Protein AF-0000000079073204 (afdb_homodimer)

Organism: NCBI:txid47770

InterPro domains:
  IPR011426 CamS sex pheromone cAM373 [PF07537] (62-372)
  IPR011426 CamS sex pheromone cAM373 [PIRSF012509] (1-379)

pLDDT: mean 85.3, std 21.43, range [17.22, 98.88]

Foldseek 3Di:
DDDDPDDDPPDDPPDPPPCPPDPPPPQPDQDQPPDPDDPPFWWDWDDPDDQDATATDTPNHADAEQQPPDWLDPLDAPQAPVQLVVQQRVVCCVPAGSRFWHKHWDDQDHNVLVNLCQYEDDPVRPNHLFHDQPVDDDLVPGRFRFWIGKTKMFIWGDDTNDIATAEMEMETETEQKGWDDPDVVDDIDIHGDDPVRSVVSVQVSQLVVLQVQCVDPSSQFHKYKYWYWYADGSPDPHYIHTFKMFIAHHNGSHGDDIDTWDKDKDKPPHDDPDDDLDPLQNVLQVQLVVQLCVVDVFWDDKMWMFMDTPSHTAEIEIETAGDDDDQVSLVVSQVSSLVSCVVRHQQQHKYWYFYYHPVDTAKIWIDHGSPGHIDIDGPPHD/DPDDDDDDPPDDDDDDDPCPPPPPPPQPDQDPPPDPDDPPFWWDWDDPDDQDATATDTPPHADAEQQPPAWLDPLDAPQAPVQLVVQQRVVCCVPAGSRFWHKHWDDQDHNVLVNLCQYEDDPVRPNHLFHDQPVDDDLVPGRFRFWIGKTKMFIWGDDTNDIATAEMEMETETEQKGWDDPDVVDDIDIHGDDPVRSVVSVQVSQLVVLQVQCVDPSNQFHKYKYWYWYADGSPDPHYIHTFKMFIAHHNGSHGDDMDTWDKDKDKPPDDDPDDDLDVLQNVLQVQLVVQLCVVDVFWDDKMWMFMDTPSHTAEIEIETAGDDDDQVSLVVSQVSSLVSCVVRHQQQHKYWYFYYHPVDTAKIWIDPGSPGHIDIDGPVHD

Radius of gyration: 34.39 Å; Cα contacts (8 Å, |Δi|>4): 1512; chains: 2; bounding box: 64×130×125 Å

Sequence (764 aa):
MKKYLQVMALAGIALTLSGCGKLKDSSLANNATTTSTTKKKSYQTTNTGTNGYTVLMKNGRYNISPIAGLTATDNDNSVDTRELERGLIQISKNQFSPNQYVFQEGQYLDTSTVTDWLMRKSKSNPDGLNPVNNGKTGTDTRNPIYLEEIIEQDYLTGSGSKYNLGGMSLGLAMNSVDYYQKKRNGAEFQTTISRAEQKAQGEKIANEIVARLRKKKALKNIPITIGLFSKTGKDSLVGGTYFAYGTAAANSSKISKWKSMSEKMQVLPTTGSEKAINSDDASHFNDFKTAIQNYFPNISGVTATLRYTNGKLSQENISVTTQFYGYEQIQSFTRLVLSSAKKYLSGNIPIEIKIGSVDDVQALVAKETGDSDYQVHVYGGEMKKYLQVMALAGIALTLSGCGKLKDSSLANNATTTSTTKKKSYQTTNTGTNGYTVLMKNGRYNISPIAGLTATDNDNSVDTRELERGLIQISKNQFSPNQYVFQEGQYLDTSTVTDWLMRKSKSNPDGLNPVNNGKTGTDTRNPIYLEEIIEQDYLTGSGSKYNLGGMSLGLAMNSVDYYQKKRNGAEFQTTISRAEQKAQGEKIANEIVARLRKKKALKNIPITIGLFSKTGKDSLVGGTYFAYGTAAANSSKISKWKSMSEKMQVLPTTGSEKAINSDDASHFNDFKTAIQNYFPNISGVTATLRYTNGKLSQENISVTTQFYGYEQIQSFTRLVLSSAKKYLSGNIPIEIKIGSVDDVQALVAKETGDSDYQVHVYGGE

Nearest PDB structures (foldseek):
  3ib5-assembly1_A-2  TM=9.289E-01  e=7.068E-42  Ligilactobacillus salivarius UCC118
  4hn3-assembly1_A  TM=9.328E-01  e=3.249E-39  Listeria monocytogenes EGD-e
  4hn3-assembly2_C  TM=9.410E-01  e=4.644E-39  Listeria monocytogenes EGD-e
  4hn3-assembly2_D  TM=9.389E-01  e=2.458E-38  Listeria monocytogenes EGD-e
  3n2q-assembly1_A-2  TM=5.671E-01  e=2.319E-22  Bacillus cereus ATCC 14579

Secondary structure (DSSP, 8-state):
--S---S------------------------------SSS--EEEEE-STTPPEEEEETTEE---TTTT--SSS---HHHHHHHHHHHHHHHHTTS-TTT-EEEE--SS-HHHHHHHHSBP-SS-TT--BPP--S--STTTSPP--EEEEEEEEEEEEETTEEEEEEEEEEEEE-SEEEEESSTTS-EEEEE--HHHHHHHHHHHHHHHHHHHTTSGGGSSS-EEEEEEEPPPTT-SS--EEEEEEEEPTT-SS---EEE--EEEEEES--TTPPPS-HHHHHHHHHHHHHHHTT-TTEEEEEEEEEEETTEEEEEEEEEEE----HHHHHHHHHHHHHHHHHHS-SSS-EEEEEE-SS-EEEEEEESSTTSPEEEEETT--/--------TT---------------------------SS---EEEEE-STTPPEEEEETTEE---TTTT--SSS---HHHHHHHHHHHHHHHHTTS-TTT-EEEE--SS-HHHHHHHHSBP-SS-TT--BPP--S--STTTSPP--EEEEEEEEEEEEETTEEEEEEEEEEEEE-SEEEEESSTTS-EEEEE--HHHHHHHHHHHHHHHHHHHTTSGGGTTS-EEEEEEEPPPTT-SS--EEEEEEEEPTT-SS---EEE--EEEEEES--TTPPPS-HHHHHHHHHHHHHHHTT-TTEEEEEEEEEEETTEEEEEEEEEEE----HHHHHHHHHHHHHHHHHHS-SSS-EEEEEE-SS-EEEEEEESSTTSPEEEEETT--

Structure (mmCIF, N/CA/C/O backbone):
data_AF-0000000079073204-model_v1
#
loop_
_entity.id
_entity.type
_entity.pdbx_description
1 polymer 'CamS family sex pheromone protein'
#
loop_
_atom_site.group_PDB
_atom_site.id
_atom_site.type_symbol
_atom_site.label_atom_id
_atom_site.label_alt_id
_atom_site.label_comp_id
_atom_site.label_asym_id
_atom_site.label_entity_id
_atom_site.label_seq_id
_atom_site.pdbx_PDB_ins_code
_atom_site.Cartn_x
_atom_site.Cartn_y
_atom_site.Cartn_z
_atom_site.occupancy
_atom_site.B_iso_or_equiv
_atom_site.auth_seq_id
_atom_site.auth_comp_id
_atom_site.auth_asym_id
_atom_site.auth_atom_id
_atom_site.pdbx_PDB_model_num
ATOM 1 N N . MET A 1 1 ? -13.172 -42.031 -84.875 1 19.41 1 MET A N 1
ATOM 2 C CA . MET A 1 1 ? -13.469 -42.781 -83.625 1 19.41 1 MET A CA 1
ATOM 3 C C . MET A 1 1 ? -13.031 -41.969 -82.375 1 19.41 1 MET A C 1
ATOM 5 O O . MET A 1 1 ? -13.289 -42.375 -81.25 1 19.41 1 MET A O 1
ATOM 9 N N . LYS A 1 2 ? -11.766 -41.344 -82.5 1 18.8 2 LYS A N 1
ATOM 10 C CA . LYS A 1 2 ? -10.773 -40.938 -81.5 1 18.8 2 LYS A CA 1
ATOM 11 C C . LYS A 1 2 ? -11.344 -39.875 -80.562 1 18.8 2 LYS A C 1
ATOM 13 O O . LYS A 1 2 ? -11.141 -39.938 -79.375 1 18.8 2 LYS A O 1
ATOM 18 N N . LYS A 1 3 ? -11.477 -38.625 -81.125 1 18.97 3 LYS A N 1
ATOM 19 C CA . LYS A 1 3 ? -11.031 -37.312 -80.625 1 18.97 3 LYS A CA 1
ATOM 20 C C . LYS A 1 3 ? -12 -36.781 -79.562 1 18.97 3 LYS A C 1
ATOM 22 O O . LYS A 1 3 ? -11.578 -36.188 -78.562 1 18.97 3 LYS A O 1
ATOM 27 N N . TYR A 1 4 ? -13.281 -36.656 -79.938 1 20.67 4 TYR A N 1
ATOM 28 C CA . TYR A 1 4 ? -14.055 -35.438 -79.688 1 20.67 4 TYR A CA 1
ATOM 29 C C . TYR A 1 4 ? -14.609 -35.406 -78.312 1 20.67 4 TYR A C 1
ATOM 31 O O . TYR A 1 4 ? -15.469 -34.594 -78 1 20.67 4 TYR A O 1
ATOM 39 N N . LEU A 1 5 ? -14.414 -36.531 -77.5 1 25.97 5 LEU A N 1
ATOM 40 C CA . LEU A 1 5 ? -15.477 -36.812 -76.5 1 25.97 5 LEU A CA 1
ATOM 41 C C . LEU A 1 5 ? -15.359 -35.875 -75.312 1 25.97 5 LEU A C 1
ATOM 43 O O . LEU A 1 5 ? -15.812 -36.219 -74.188 1 25.97 5 LEU A O 1
ATOM 47 N N . GLN A 1 6 ? -14.547 -34.719 -75.375 1 23.67 6 GLN A N 1
ATOM 48 C CA . GLN A 1 6 ? -13.93 -34.125 -74.188 1 23.67 6 GLN A CA 1
ATOM 49 C C . GLN A 1 6 ? -14.977 -33.531 -73.25 1 23.67 6 GLN A C 1
ATOM 51 O O . GLN A 1 6 ? -14.875 -33.688 -72.062 1 23.67 6 GLN A O 1
ATOM 56 N N . VAL A 1 7 ? -15.953 -32.656 -73.75 1 24.81 7 VAL A N 1
ATOM 57 C CA . VAL A 1 7 ? -16.109 -31.297 -73.188 1 24.81 7 VAL A CA 1
ATOM 58 C C . VAL A 1 7 ? -16.969 -31.312 -71.938 1 24.81 7 VAL A C 1
ATOM 60 O O . VAL A 1 7 ? -16.625 -30.703 -70.938 1 24.81 7 VAL A O 1
ATOM 63 N N . MET A 1 8 ? -18.297 -31.656 -71.938 1 23.39 8 MET A N 1
ATOM 64 C CA . MET A 1 8 ? -19.297 -30.672 -71.562 1 23.39 8 MET A CA 1
ATOM 65 C C . MET A 1 8 ? -19.656 -30.797 -70.062 1 23.39 8 MET A C 1
ATOM 67 O O . MET A 1 8 ? -20.562 -30.141 -69.562 1 23.39 8 MET A O 1
ATOM 71 N N . ALA A 1 9 ? -19.109 -31.703 -69.25 1 24.42 9 ALA A N 1
ATOM 72 C CA . ALA A 1 9 ? -20.031 -32.219 -68.25 1 24.42 9 ALA A CA 1
ATOM 73 C C . ALA A 1 9 ? -20.188 -31.219 -67.125 1 24.42 9 ALA A C 1
ATOM 75 O O . ALA A 1 9 ? -19.672 -31.453 -66 1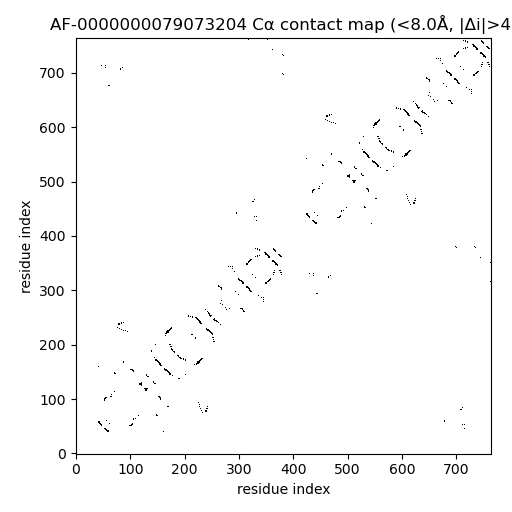 24.42 9 ALA A O 1
ATOM 76 N N . LEU A 1 10 ? -20.016 -29.812 -67.25 1 24.94 10 LEU A N 1
ATOM 77 C CA . LEU A 1 10 ? -19.781 -28.875 -66.188 1 24.94 10 LEU A CA 1
ATOM 78 C C . LEU A 1 10 ? -21.047 -28.703 -65.312 1 24.94 10 LEU A C 1
ATOM 80 O O . LEU A 1 10 ? -21.203 -27.688 -64.625 1 24.94 10 LEU A O 1
ATOM 84 N N . ALA A 1 11 ? -22.109 -29.5 -65.312 1 24.34 11 ALA A N 1
ATOM 85 C CA . ALA A 1 11 ? -23.391 -28.938 -64.938 1 24.34 11 ALA A CA 1
ATOM 86 C C . ALA A 1 11 ? -23.375 -28.516 -63.469 1 24.34 11 ALA A C 1
ATOM 88 O O . ALA A 1 11 ? -22.75 -29.172 -62.625 1 24.34 11 ALA A O 1
ATOM 89 N N . GLY A 1 12 ? -24 -27.234 -62.969 1 24.8 12 GLY A N 1
ATOM 90 C CA . GLY A 1 12 ? -24.234 -26.172 -62 1 24.8 12 GLY A CA 1
ATOM 91 C C . GLY A 1 12 ? -25.016 -26.625 -60.781 1 24.8 12 GLY A C 1
ATOM 92 O O . GLY A 1 12 ? -26.25 -26.672 -60.812 1 24.8 12 GLY A O 1
ATOM 93 N N . ILE A 1 13 ? -24.734 -27.75 -60.125 1 23.83 13 ILE A N 1
ATOM 94 C CA . ILE A 1 13 ? -25.75 -28.188 -59.188 1 23.83 13 ILE A CA 1
ATOM 95 C C . ILE A 1 13 ? -25.859 -27.172 -58.062 1 23.83 13 ILE A C 1
ATOM 97 O O . ILE A 1 13 ? -24.859 -26.812 -57.406 1 23.83 13 ILE A O 1
ATOM 101 N N . ALA A 1 14 ? -27 -26.438 -57.844 1 23.19 14 ALA A N 1
ATOM 102 C CA . ALA A 1 14 ? -27.609 -25.328 -57.125 1 23.19 14 ALA A CA 1
ATOM 103 C C . ALA A 1 14 ? -27.688 -25.609 -55.625 1 23.19 14 ALA A C 1
ATOM 105 O O . ALA A 1 14 ? -28.188 -24.781 -54.875 1 23.19 14 ALA A O 1
ATOM 106 N N . LEU A 1 15 ? -27.25 -26.734 -55 1 24.3 15 LEU A N 1
ATOM 107 C CA . LEU A 1 15 ? -28.062 -27.047 -53.844 1 24.3 15 LEU A CA 1
ATOM 108 C C . LEU A 1 15 ? -27.844 -26.016 -52.719 1 24.3 15 LEU A C 1
ATOM 110 O O . LEU A 1 15 ? -26.688 -25.703 -52.375 1 24.3 15 LEU A O 1
ATOM 114 N N . THR A 1 16 ? -28.906 -25.125 -52.312 1 24.36 16 THR A N 1
ATOM 115 C CA . THR A 1 16 ? -29.266 -23.984 -51.5 1 24.36 16 THR A CA 1
ATOM 116 C C . THR A 1 16 ? -29.078 -24.281 -50.031 1 24.36 16 THR A C 1
ATOM 118 O O . THR A 1 16 ? -29.469 -23.484 -49.156 1 24.36 16 THR A O 1
ATOM 121 N N . LEU A 1 17 ? -28.422 -25.312 -49.438 1 23.75 17 LEU A N 1
ATOM 122 C CA . LEU A 1 17 ? -28.812 -25.641 -48.062 1 23.75 17 LEU A CA 1
ATOM 123 C C . LEU A 1 17 ? -28.25 -24.609 -47.094 1 23.75 17 LEU A C 1
ATOM 125 O O . LEU A 1 17 ? -27.172 -24.812 -46.531 1 23.75 17 LEU A O 1
ATOM 129 N N . SER A 1 18 ? -28.234 -23.266 -47.281 1 24.08 18 SER A N 1
ATOM 130 C CA . SER A 1 18 ? -27.391 -22.359 -46.5 1 24.08 18 SER A CA 1
ATOM 131 C C . SER A 1 18 ? -27.938 -22.156 -45.094 1 24.08 18 SER A C 1
ATOM 133 O O . SER A 1 18 ? -27.547 -21.219 -44.406 1 24.08 18 SER A O 1
ATOM 135 N N . GLY A 1 19 ? -28.703 -23.016 -44.375 1 25.48 19 GLY A N 1
ATOM 136 C CA . GLY A 1 19 ? -29.391 -22.391 -43.281 1 25.48 19 GLY A CA 1
ATOM 137 C C . GLY A 1 19 ? -28.453 -21.922 -42.188 1 25.48 19 GLY A C 1
ATOM 138 O O . GLY A 1 19 ? -27.828 -22.734 -41.5 1 25.48 19 GLY A O 1
ATOM 139 N N . CYS A 1 20 ? -27.719 -20.891 -42.281 1 25.3 20 CYS A N 1
ATOM 140 C CA . CYS A 1 20 ? -26.766 -20.281 -41.344 1 25.3 20 CYS A CA 1
ATOM 141 C C . CYS A 1 20 ? -27.453 -19.875 -40.062 1 25.3 20 CYS A C 1
ATOM 143 O O . CYS A 1 20 ? -28.25 -18.922 -40.031 1 25.3 20 CYS A O 1
ATOM 145 N N . GLY A 1 21 ? -27.922 -20.781 -39.281 1 23.3 21 GLY A N 1
ATOM 146 C CA . GLY A 1 21 ? -28.562 -20.375 -38.031 1 23.3 21 GLY A CA 1
ATOM 147 C C . GLY A 1 21 ? -27.734 -19.391 -37.219 1 23.3 21 GLY A C 1
ATOM 148 O O . GLY A 1 21 ? -26.516 -19.406 -37.281 1 23.3 21 GLY A O 1
ATOM 149 N N . LYS A 1 22 ? -28.328 -18.188 -36.812 1 26.22 22 LYS A N 1
ATOM 150 C CA . LYS A 1 22 ? -27.922 -17.031 -36 1 26.22 22 LYS A CA 1
ATOM 151 C C . LYS A 1 22 ? -27.391 -17.484 -34.656 1 26.22 22 LYS A C 1
ATOM 153 O O . LYS A 1 22 ? -28.156 -17.969 -33.812 1 26.22 22 LYS A O 1
ATOM 158 N N . LEU A 1 23 ? -26.312 -18.141 -34.562 1 22.48 23 LEU A N 1
ATOM 159 C CA . LEU A 1 23 ? -25.703 -18.312 -33.25 1 22.48 23 LEU A CA 1
ATOM 160 C C . LEU A 1 23 ? -25.641 -16.984 -32.5 1 22.48 23 LEU A C 1
ATOM 162 O O . LEU A 1 23 ? -25.016 -16.031 -32.969 1 22.48 23 LEU A O 1
ATOM 166 N N . LYS A 1 24 ? -26.719 -16.625 -31.781 1 26.95 24 LYS A N 1
ATOM 167 C CA . LYS A 1 24 ? -26.828 -15.5 -30.844 1 26.95 24 LYS A CA 1
ATOM 168 C C . LYS A 1 24 ? -25.531 -15.305 -30.062 1 26.95 24 LYS A C 1
ATOM 170 O O . LYS A 1 24 ? -24.984 -16.266 -29.516 1 26.95 24 LYS A O 1
ATOM 175 N N . ASP A 1 25 ? -24.766 -14.297 -30.344 1 27.48 25 ASP A N 1
ATOM 176 C CA . ASP A 1 25 ? -23.641 -13.625 -29.688 1 27.48 25 ASP A CA 1
ATOM 177 C C . ASP A 1 25 ? -23.875 -13.508 -28.188 1 27.48 25 ASP A C 1
ATOM 179 O O . ASP A 1 25 ? -24.703 -12.719 -27.734 1 27.48 25 ASP A O 1
ATOM 183 N N . SER A 1 26 ? -23.891 -14.594 -27.453 1 30.62 26 SER A N 1
ATOM 184 C CA . SER A 1 26 ? -23.984 -14.523 -26 1 30.62 26 SER A CA 1
ATOM 185 C C . SER A 1 26 ? -22.891 -13.625 -25.422 1 30.62 26 SER A C 1
ATOM 187 O O . SER A 1 26 ? -21.719 -14.016 -25.359 1 30.62 26 SER A O 1
ATOM 189 N N . SER A 1 27 ? -22.969 -12.383 -25.688 1 30.16 27 SER A N 1
ATOM 190 C CA . SER A 1 27 ? -22.156 -11.391 -24.984 1 30.16 27 SER A CA 1
ATOM 191 C C . SER A 1 27 ? -22.266 -11.547 -23.484 1 30.16 27 SER A C 1
ATOM 193 O O . SER A 1 27 ? -23.375 -11.602 -22.938 1 30.16 27 SER A O 1
ATOM 195 N N . LEU A 1 28 ? -21.344 -12.328 -22.859 1 32.59 28 LEU A N 1
ATOM 196 C CA . LEU A 1 28 ? -21.203 -12.242 -21.422 1 32.59 28 LEU A CA 1
ATOM 197 C C . LEU A 1 28 ? -21.406 -10.812 -20.938 1 32.59 28 LEU A C 1
ATOM 199 O O . LEU A 1 28 ? -20.547 -9.953 -21.172 1 32.59 28 LEU A O 1
ATOM 203 N N . ALA A 1 29 ? -22.625 -10.234 -21.016 1 31.19 29 ALA A N 1
ATOM 204 C CA . ALA A 1 29 ? -23.031 -8.93 -20.5 1 31.19 29 ALA A CA 1
ATOM 205 C C . ALA A 1 29 ? -22.547 -8.742 -19.062 1 31.19 29 ALA A C 1
ATOM 207 O O . ALA A 1 29 ? -22.672 -9.641 -18.234 1 31.19 29 ALA A O 1
ATOM 208 N N . ASN A 1 30 ? -21.859 -7.672 -18.625 1 31.91 30 ASN A N 1
ATOM 209 C CA . ASN A 1 30 ? -21.172 -7.051 -17.5 1 31.91 30 ASN A CA 1
ATOM 210 C C . ASN A 1 30 ? -22.125 -6.789 -16.328 1 31.91 30 ASN A C 1
ATOM 212 O O . ASN A 1 30 ? -21.828 -5.98 -15.453 1 31.91 30 ASN A O 1
ATOM 216 N N . ASN A 1 31 ? -23.469 -7.113 -16.469 1 31.19 31 ASN A N 1
ATOM 217 C CA . ASN A 1 31 ? -24.234 -6.562 -15.352 1 31.19 31 ASN A CA 1
ATOM 218 C C . ASN A 1 31 ? -24.062 -7.402 -14.086 1 31.19 31 ASN A C 1
ATOM 220 O O . ASN A 1 31 ? -24.312 -8.609 -14.102 1 31.19 31 ASN A O 1
ATOM 224 N N . ALA A 1 32 ? -23.391 -6.883 -13.086 1 34.22 32 ALA A N 1
ATOM 225 C CA . ALA A 1 32 ? -23.578 -7.445 -11.75 1 34.22 32 ALA A CA 1
ATOM 226 C C . ALA A 1 32 ? -25.062 -7.48 -11.375 1 34.22 32 ALA A C 1
ATOM 228 O O . ALA A 1 32 ? -25.625 -6.461 -10.984 1 34.22 32 ALA A O 1
ATOM 229 N N . THR A 1 33 ? -25.984 -8.164 -12.102 1 32.78 33 THR A N 1
ATOM 230 C CA . THR A 1 33 ? -27.375 -8.242 -11.648 1 32.78 33 THR A CA 1
ATOM 231 C C . THR A 1 33 ? -27.484 -9.148 -10.422 1 32.78 33 THR A C 1
ATOM 233 O O . THR A 1 33 ? -27.203 -10.344 -10.5 1 32.78 33 THR A O 1
ATOM 236 N N . THR A 1 34 ? -27.344 -8.594 -9.219 1 32.72 34 THR A N 1
ATOM 237 C CA . THR A 1 34 ? -27.703 -9.281 -7.984 1 32.72 34 THR A CA 1
ATOM 238 C C . THR A 1 34 ? -29.203 -9.492 -7.891 1 32.72 34 THR A C 1
ATOM 240 O O . THR A 1 34 ? -29.969 -8.523 -7.781 1 32.72 34 THR A O 1
ATOM 243 N N . THR A 1 35 ? -29.812 -10.5 -8.641 1 31.09 35 THR A N 1
ATOM 244 C CA . THR A 1 35 ? -31.219 -10.797 -8.367 1 31.09 35 THR A CA 1
ATOM 245 C C . THR A 1 35 ? -31.359 -11.5 -7.02 1 31.09 35 THR A C 1
ATOM 247 O O . THR A 1 35 ? -30.688 -12.508 -6.758 1 31.09 35 THR A O 1
ATOM 250 N N . SER A 1 36 ? -32.062 -10.984 -5.934 1 29.78 36 SER A N 1
ATOM 251 C CA . SER A 1 36 ? -32.406 -11.344 -4.562 1 29.78 36 SER A CA 1
ATOM 252 C C . SER A 1 36 ? -33.125 -12.68 -4.504 1 29.78 36 SER A C 1
ATOM 254 O O . SER A 1 36 ? -33.469 -13.156 -3.42 1 29.78 36 SER A O 1
ATOM 256 N N . THR A 1 37 ? -34 -13.203 -5.461 1 32.53 37 THR A N 1
ATOM 257 C CA . THR A 1 37 ? -35.125 -13.961 -4.906 1 32.53 37 THR A CA 1
ATOM 258 C C . THR A 1 37 ? -34.625 -15.266 -4.285 1 32.53 37 THR A C 1
ATOM 260 O O . THR A 1 37 ? -34.969 -15.578 -3.141 1 32.53 37 THR A O 1
ATOM 263 N N . THR A 1 38 ? -35.062 -16.625 -4.953 1 36.03 38 THR A N 1
ATOM 264 C CA . THR A 1 38 ? -35.188 -17.984 -4.441 1 36.03 38 THR A CA 1
ATOM 265 C C . THR A 1 38 ? -33.812 -18.594 -4.199 1 36.03 38 THR A C 1
ATOM 267 O O . THR A 1 38 ? -32.844 -18.312 -4.926 1 36.03 38 THR A O 1
ATOM 270 N N . LYS A 1 39 ? -33.625 -19.672 -3.133 1 42.34 39 LYS A N 1
ATOM 271 C CA . LYS A 1 39 ? -32.406 -20.312 -2.664 1 42.34 39 LYS A CA 1
ATOM 272 C C . LYS A 1 39 ? -31.656 -20.953 -3.82 1 42.34 39 LYS A C 1
ATOM 274 O O . LYS A 1 39 ? -31.125 -22.062 -3.689 1 42.34 39 LYS A O 1
ATOM 279 N N . LYS A 1 40 ? -31.906 -20.75 -4.984 1 41.31 40 LYS A N 1
ATOM 280 C CA . LYS A 1 40 ? -31.125 -21.359 -6.066 1 41.31 40 LYS A CA 1
ATOM 281 C C . LYS A 1 40 ? -29.656 -20.938 -5.996 1 41.31 40 LYS A C 1
ATOM 283 O O . LYS A 1 40 ? -29.359 -19.766 -5.695 1 41.31 40 LYS A O 1
ATOM 288 N N . LYS A 1 41 ? -28.781 -21.953 -5.984 1 52.44 41 LYS A N 1
ATOM 289 C CA . LYS A 1 41 ? -27.344 -21.734 -6.137 1 52.44 41 LYS A CA 1
ATOM 290 C C . LYS A 1 41 ? -27.062 -20.656 -7.176 1 52.44 41 LYS A C 1
ATOM 292 O O . LYS A 1 41 ? -27.453 -20.781 -8.336 1 52.44 41 LYS A O 1
ATOM 297 N N . SER A 1 42 ? -26.812 -19.453 -6.676 1 67.31 42 SER A N 1
ATOM 298 C CA . SER A 1 42 ? -26.609 -18.312 -7.566 1 67.31 42 SER A CA 1
ATOM 299 C C . SER A 1 42 ? -25.125 -18.141 -7.914 1 67.31 42 SER A C 1
ATOM 301 O O . SER A 1 42 ? -24.266 -18.219 -7.039 1 67.31 42 SER A O 1
ATOM 303 N N . TYR A 1 43 ? -24.766 -18.609 -9.188 1 70.88 43 TYR A N 1
ATOM 304 C CA . TYR A 1 43 ? -23.438 -18.297 -9.703 1 70.88 43 TYR A CA 1
ATOM 305 C C . TYR A 1 43 ? -23.344 -16.812 -10.062 1 70.88 43 TYR A C 1
ATOM 307 O O . TYR A 1 43 ? -24.281 -16.234 -10.609 1 70.88 43 TYR A O 1
ATOM 315 N N . GLN A 1 44 ? -22.312 -16.281 -9.461 1 75.5 44 GLN A N 1
ATOM 316 C CA . GLN A 1 44 ? -21.969 -14.898 -9.797 1 75.5 44 GLN A CA 1
ATOM 317 C C . GLN A 1 44 ? -20.562 -14.812 -10.367 1 75.5 44 GLN A C 1
ATOM 319 O O . GLN A 1 44 ? -19.734 -15.703 -10.148 1 75.5 44 GLN A O 1
ATOM 324 N N . THR A 1 45 ? -20.375 -13.898 -11.328 1 72.75 45 THR A N 1
ATOM 325 C CA . THR A 1 45 ? -19.031 -13.711 -11.883 1 72.75 45 THR A CA 1
ATOM 326 C C . THR A 1 45 ? -18.531 -12.297 -11.625 1 72.75 45 THR A C 1
ATOM 328 O O . THR A 1 45 ? -19.328 -11.375 -11.43 1 72.75 45 THR A O 1
ATOM 331 N N . THR A 1 46 ? -17.281 -12.18 -11.438 1 73.06 46 THR A N 1
ATOM 332 C CA . THR A 1 46 ? -16.609 -10.891 -11.336 1 73.06 46 THR A CA 1
ATOM 333 C C . THR A 1 46 ? -15.57 -10.727 -12.445 1 73.06 46 THR A C 1
ATOM 335 O O . THR A 1 46 ? -14.68 -11.57 -12.602 1 73.06 46 THR A O 1
ATOM 338 N N . ASN A 1 47 ? -15.688 -9.625 -13.219 1 71.38 47 ASN A N 1
ATOM 339 C CA . ASN A 1 47 ? -14.742 -9.344 -14.297 1 71.38 47 ASN A CA 1
ATOM 340 C C . ASN A 1 47 ? -13.469 -8.68 -13.773 1 71.38 47 ASN A C 1
ATOM 342 O O . ASN A 1 47 ? -13.539 -7.676 -13.062 1 71.38 47 ASN A O 1
ATOM 346 N N . THR A 1 48 ? -12.328 -9.219 -14.047 1 70.56 48 THR A N 1
ATOM 347 C CA . THR A 1 48 ? -11.078 -8.719 -13.477 1 70.56 48 THR A CA 1
ATOM 348 C C . THR A 1 48 ? -10.445 -7.684 -14.398 1 70.56 48 THR A C 1
ATOM 350 O O . THR A 1 48 ? -9.258 -7.363 -14.266 1 70.56 48 THR A O 1
ATOM 353 N N . GLY A 1 49 ? -11.102 -7.055 -15.242 1 65 49 GLY A N 1
ATOM 354 C CA . GLY A 1 49 ? -10.586 -5.984 -16.078 1 65 49 GLY A CA 1
ATOM 355 C C . GLY A 1 49 ? -10.312 -6.414 -17.5 1 65 49 GLY A C 1
ATOM 356 O O . GLY A 1 49 ? -10.703 -7.508 -17.906 1 65 49 GLY A O 1
ATOM 357 N N . THR A 1 50 ? -9.516 -5.488 -18.172 1 65.94 50 THR A N 1
ATOM 358 C CA . THR A 1 50 ? -9.25 -5.75 -19.578 1 65.94 50 THR A CA 1
ATOM 359 C C . THR A 1 50 ? -8.258 -6.898 -19.734 1 65.94 50 THR A C 1
ATOM 361 O O . THR A 1 50 ? -7.141 -6.844 -19.203 1 65.94 50 THR A O 1
ATOM 364 N N . ASN A 1 51 ? -8.648 -8.023 -20.141 1 72.31 51 ASN A N 1
ATOM 365 C CA . ASN A 1 51 ? -7.871 -9.203 -20.531 1 72.31 51 ASN A CA 1
ATOM 366 C C . ASN A 1 51 ? -7.785 -10.211 -19.391 1 72.31 51 ASN A C 1
ATOM 368 O O . ASN A 1 51 ? -6.938 -11.109 -19.406 1 72.31 51 ASN A O 1
ATOM 372 N N . GLY A 1 52 ? -8.469 -9.938 -18.297 1 84.94 52 GLY A N 1
ATOM 373 C CA . GLY A 1 52 ? -8.516 -10.898 -17.203 1 84.94 52 GLY A CA 1
ATOM 374 C C . GLY A 1 52 ? -9.719 -11.82 -17.266 1 84.94 52 GLY A C 1
ATOM 375 O O . GLY A 1 52 ? -10.641 -11.586 -18.062 1 84.94 52 GLY A O 1
ATOM 376 N N . TYR A 1 53 ? -9.625 -12.891 -16.578 1 91.06 53 TYR A N 1
ATOM 377 C CA . TYR A 1 53 ? -10.734 -13.836 -16.547 1 91.06 53 TYR A CA 1
ATOM 378 C C . TYR A 1 53 ? -11.867 -13.328 -15.656 1 91.06 53 TYR A C 1
ATOM 380 O O . TYR A 1 53 ? -11.617 -12.719 -14.609 1 91.06 53 TYR A O 1
ATOM 388 N N . THR A 1 54 ? -13.047 -13.555 -16.125 1 90 54 THR A N 1
ATOM 389 C CA . THR A 1 54 ? -14.172 -13.547 -15.203 1 90 54 THR A CA 1
ATOM 390 C C . THR A 1 54 ? -14.062 -14.695 -14.203 1 90 54 THR A C 1
ATOM 392 O O . THR A 1 54 ? -13.664 -15.805 -14.57 1 90 54 THR A O 1
ATOM 395 N N . VAL A 1 55 ? -14.305 -14.406 -12.945 1 90.81 55 VAL A N 1
ATOM 396 C CA . VAL A 1 55 ? -14.141 -15.414 -11.906 1 90.81 55 VAL A CA 1
ATOM 397 C C . VAL A 1 55 ? -15.508 -15.906 -11.438 1 90.81 55 VAL A C 1
ATOM 399 O O . VAL A 1 55 ? -16.406 -15.102 -11.188 1 90.81 55 VAL A O 1
ATOM 402 N N . LEU A 1 56 ? -15.656 -17.156 -11.336 1 89.31 56 LEU A N 1
ATOM 403 C CA . LEU A 1 56 ? -16.906 -17.766 -10.906 1 89.31 56 LEU A CA 1
ATOM 404 C C . LEU A 1 56 ? -16.984 -17.812 -9.383 1 89.31 56 LEU A C 1
ATOM 406 O O . LEU A 1 56 ? -16.078 -18.312 -8.727 1 89.31 56 LEU A O 1
ATOM 410 N N . MET A 1 57 ? -18.047 -17.312 -8.906 1 85.88 57 MET A N 1
ATOM 411 C CA . MET A 1 57 ? -18.359 -17.391 -7.484 1 85.88 57 MET A CA 1
ATOM 412 C C . MET A 1 57 ? -19.578 -18.281 -7.254 1 85.88 57 MET A C 1
ATOM 414 O O . MET A 1 57 ? -20.484 -18.344 -8.086 1 85.88 57 MET A O 1
ATOM 418 N N . LYS A 1 58 ? -19.5 -19 -6.164 1 83.06 58 LYS A N 1
ATOM 419 C CA . LYS A 1 58 ? -20.641 -19.812 -5.762 1 83.06 58 LYS A CA 1
ATOM 420 C C . LYS A 1 58 ? -21.312 -19.25 -4.516 1 83.06 58 LYS A C 1
ATOM 422 O O . LYS A 1 58 ? -20.688 -19.125 -3.465 1 83.06 58 LYS A O 1
ATOM 427 N N . ASN A 1 59 ? -22.562 -18.859 -4.621 1 80.44 59 ASN A N 1
ATOM 428 C CA . ASN A 1 59 ? -23.312 -18.234 -3.539 1 80.44 59 ASN A CA 1
ATOM 429 C C . ASN A 1 59 ? -22.594 -17 -3.006 1 80.44 59 ASN A C 1
ATOM 431 O O . ASN A 1 59 ? -22.438 -16.844 -1.793 1 80.44 59 ASN A O 1
ATOM 435 N N . GLY A 1 60 ? -22 -16.344 -3.971 1 75.31 60 GLY A N 1
ATOM 436 C CA . GLY A 1 60 ? -21.344 -15.094 -3.631 1 75.31 60 GLY A CA 1
ATOM 437 C C . GLY A 1 60 ? -19.969 -15.281 -3.012 1 75.31 60 GLY A C 1
ATOM 438 O O . GLY A 1 60 ? -19.359 -14.32 -2.537 1 75.31 60 GLY A O 1
ATOM 439 N N . ARG A 1 61 ? -19.469 -16.453 -3.146 1 83.75 61 ARG A N 1
ATOM 440 C CA . ARG A 1 61 ? -18.219 -16.734 -2.453 1 83.75 61 ARG A CA 1
ATOM 441 C C . ARG A 1 61 ? -17.172 -17.281 -3.416 1 83.75 61 ARG A C 1
ATOM 443 O O . ARG A 1 61 ? -17.5 -18.078 -4.301 1 83.75 61 ARG A O 1
ATOM 450 N N . TYR A 1 62 ? -15.992 -16.859 -3.229 1 86.56 62 TYR A N 1
ATOM 451 C CA . TYR A 1 62 ? -14.859 -17.422 -3.953 1 86.56 62 TYR A CA 1
ATOM 452 C C . TYR A 1 62 ? -14.555 -18.844 -3.49 1 86.56 62 TYR A C 1
ATOM 454 O O . TYR A 1 62 ? -14.539 -19.109 -2.287 1 86.56 62 TYR A O 1
ATOM 462 N N . ASN A 1 63 ? -14.367 -19.672 -4.422 1 88.12 63 ASN A N 1
ATOM 463 C CA . ASN A 1 63 ? -14.062 -21.062 -4.094 1 88.12 63 ASN A CA 1
ATOM 464 C C . ASN A 1 63 ? -12.562 -21.312 -4.082 1 88.12 63 ASN A C 1
ATOM 466 O O . ASN A 1 63 ? -11.93 -21.375 -5.137 1 88.12 63 ASN A O 1
ATOM 470 N N . ILE A 1 64 ? -12.039 -21.594 -2.941 1 89.5 64 ILE A N 1
ATOM 471 C CA . ILE A 1 64 ? -10.617 -21.875 -2.799 1 89.5 64 ILE A CA 1
ATOM 472 C C . ILE A 1 64 ? -10.336 -23.344 -3.1 1 89.5 64 ILE A C 1
ATOM 474 O O . ILE A 1 64 ? -11.125 -24.219 -2.746 1 89.5 64 ILE A O 1
ATOM 478 N N . SER A 1 65 ? -9.258 -23.594 -3.686 1 94.19 65 SER A N 1
ATOM 479 C CA . SER A 1 65 ? -8.859 -24.969 -3.961 1 94.19 65 SER A CA 1
ATOM 480 C C . SER A 1 65 ? -8.586 -25.734 -2.672 1 94.19 65 SER A C 1
ATOM 482 O O . SER A 1 65 ? -7.906 -25.234 -1.774 1 94.19 65 SER A O 1
ATOM 484 N N . PRO A 1 66 ? -9.094 -26.953 -2.59 1 95.81 66 PRO A N 1
ATOM 485 C CA . PRO A 1 66 ? -8.789 -27.75 -1.402 1 95.81 66 PRO A CA 1
ATOM 486 C C . PRO A 1 66 ? -7.305 -28.062 -1.259 1 95.81 66 PRO A C 1
ATOM 488 O O . PRO A 1 66 ? -6.855 -28.469 -0.184 1 95.81 66 PRO A O 1
ATOM 491 N N . ILE A 1 67 ? -6.574 -27.891 -2.293 1 96.25 67 ILE A N 1
ATOM 492 C CA . ILE A 1 67 ? -5.18 -28.312 -2.234 1 96.25 67 ILE A CA 1
ATOM 493 C C . ILE A 1 67 ? -4.27 -27.094 -2.088 1 96.25 67 ILE A C 1
ATOM 495 O O . ILE A 1 67 ? -3.047 -27.219 -2.16 1 96.25 67 ILE A O 1
ATOM 499 N N . ALA A 1 68 ? -4.891 -25.969 -1.922 1 91.75 68 ALA A N 1
ATOM 500 C CA . ALA A 1 68 ? -4.117 -24.734 -1.78 1 91.75 68 ALA A CA 1
ATOM 501 C C . ALA A 1 68 ? -3.129 -24.844 -0.624 1 91.75 68 ALA A C 1
ATOM 503 O O . ALA A 1 68 ? -3.5 -25.234 0.486 1 91.75 68 ALA A O 1
ATOM 504 N N . GLY A 1 69 ? -1.823 -24.547 -0.928 1 89.31 69 GLY A N 1
ATOM 505 C CA . GLY A 1 69 ? -0.824 -24.469 0.126 1 89.31 69 GLY A CA 1
ATOM 506 C C . GLY A 1 69 ? -0.152 -25.797 0.419 1 89.31 69 GLY A C 1
ATOM 507 O O . GLY A 1 69 ? 0.781 -25.859 1.222 1 89.31 69 GLY A O 1
ATOM 508 N N . LEU A 1 70 ? -0.567 -26.875 -0.228 1 93.88 70 LEU A N 1
ATOM 509 C CA . LEU A 1 70 ? 0.069 -28.172 0.012 1 93.88 70 LEU A CA 1
ATOM 510 C C . LEU A 1 70 ? 1.448 -28.219 -0.638 1 93.88 70 LEU A C 1
ATOM 512 O O . LEU A 1 70 ? 1.602 -27.875 -1.81 1 93.88 70 LEU A O 1
ATOM 516 N N . THR A 1 71 ? 2.408 -28.641 0.141 1 94.88 71 THR A N 1
ATOM 517 C CA . THR A 1 71 ? 3.77 -28.797 -0.359 1 94.88 71 THR A CA 1
ATOM 518 C C . THR A 1 71 ? 4.371 -30.125 0.098 1 94.88 71 THR A C 1
ATOM 520 O O . THR A 1 71 ? 3.902 -30.719 1.068 1 94.88 71 THR A O 1
ATOM 523 N N . ALA A 1 72 ? 5.328 -30.562 -0.66 1 95.12 72 ALA A N 1
ATOM 524 C CA . ALA A 1 72 ? 5.996 -31.828 -0.322 1 95.12 72 ALA A CA 1
ATOM 525 C C . ALA A 1 72 ? 6.836 -31.672 0.943 1 95.12 72 ALA A C 1
ATOM 527 O O . ALA A 1 72 ? 6.961 -32.625 1.728 1 95.12 72 ALA A O 1
ATOM 528 N N . THR A 1 73 ? 7.434 -30.516 1.046 1 92.25 73 THR A N 1
ATOM 529 C CA . THR A 1 73 ? 8.297 -30.234 2.188 1 92.25 73 THR A CA 1
ATOM 530 C C . THR A 1 73 ? 7.883 -28.938 2.867 1 92.25 73 THR A C 1
ATOM 532 O O . THR A 1 73 ? 6.961 -28.25 2.412 1 92.25 73 THR A O 1
ATOM 535 N N . ASP A 1 74 ? 8.555 -28.594 3.955 1 83.06 74 ASP A N 1
ATOM 536 C CA . ASP A 1 74 ? 8.281 -27.375 4.699 1 83.06 74 ASP A CA 1
ATOM 537 C C . ASP A 1 74 ? 9.227 -26.25 4.27 1 83.06 74 ASP A C 1
ATOM 539 O O . ASP A 1 74 ? 9.375 -25.25 4.977 1 83.06 74 ASP A O 1
ATOM 543 N N . ASN A 1 75 ? 9.844 -26.438 3.174 1 71.62 75 ASN A N 1
ATOM 544 C CA . ASN A 1 75 ? 10.852 -25.484 2.715 1 71.62 75 ASN A CA 1
ATOM 545 C C . ASN A 1 75 ? 10.25 -24.453 1.758 1 71.62 75 ASN A C 1
ATOM 547 O O . ASN A 1 75 ? 10.961 -23.875 0.939 1 71.62 75 ASN A O 1
ATOM 551 N N . ASP A 1 76 ? 9.07 -24.203 2.002 1 64.38 76 ASP A N 1
ATOM 552 C CA . ASP A 1 76 ? 8.383 -23.359 1.035 1 64.38 76 ASP A CA 1
ATOM 553 C C . ASP A 1 76 ? 8.758 -21.891 1.217 1 64.38 76 ASP A C 1
ATOM 555 O O . ASP A 1 76 ? 9.078 -21.453 2.326 1 64.38 76 ASP A O 1
ATOM 559 N N . ASN A 1 77 ? 8.977 -21.219 0.046 1 67.5 77 ASN A N 1
ATOM 560 C CA . ASN A 1 77 ? 9.211 -19.781 -0 1 67.5 77 ASN A CA 1
ATOM 561 C C . ASN A 1 77 ? 8.008 -19.031 -0.551 1 67.5 77 ASN A C 1
ATOM 563 O O . ASN A 1 77 ? 7.336 -19.5 -1.466 1 67.5 77 ASN A O 1
ATOM 567 N N . SER A 1 78 ? 7.527 -17.984 -0.003 1 63.34 78 SER A N 1
ATOM 568 C CA . SER A 1 78 ? 6.336 -17.203 -0.32 1 63.34 78 SER A CA 1
ATOM 569 C C . SER A 1 78 ? 6.438 -16.578 -1.708 1 63.34 78 SER A C 1
ATOM 571 O O . SER A 1 78 ? 5.434 -16.438 -2.404 1 63.34 78 SER A O 1
ATOM 573 N N . VAL A 1 79 ? 7.566 -16.25 -2.225 1 67.25 79 VAL A N 1
ATOM 574 C CA . VAL A 1 79 ? 7.727 -15.539 -3.49 1 67.25 79 VAL A CA 1
ATOM 575 C C . VAL A 1 79 ? 7.379 -16.469 -4.652 1 67.25 79 VAL A C 1
ATOM 577 O O . VAL A 1 79 ? 6.945 -16.016 -5.711 1 67.25 79 VAL A O 1
ATOM 580 N N . ASP A 1 80 ? 7.324 -17.688 -4.438 1 7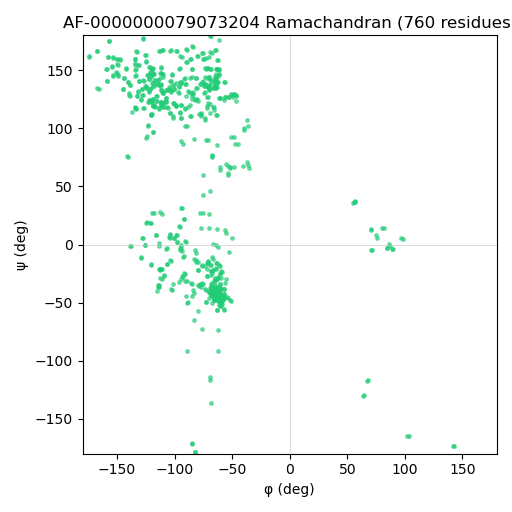6.56 80 ASP A N 1
ATOM 581 C CA . ASP A 1 80 ? 7.098 -18.656 -5.5 1 76.56 80 ASP A CA 1
ATOM 582 C C . ASP A 1 80 ? 5.605 -18.844 -5.766 1 76.56 80 ASP A C 1
ATOM 584 O O . ASP A 1 80 ? 5.184 -18.938 -6.918 1 76.56 80 ASP A O 1
ATOM 588 N N . THR A 1 81 ? 4.812 -18.734 -4.754 1 82.56 81 THR A N 1
ATOM 589 C CA . THR A 1 81 ? 3.408 -19.094 -4.906 1 82.56 81 THR A CA 1
ATOM 590 C C . THR A 1 81 ? 2.691 -18.094 -5.816 1 82.56 81 THR A C 1
ATOM 592 O O . THR A 1 81 ? 1.93 -18.484 -6.699 1 82.56 81 THR A O 1
ATOM 595 N N . ARG A 1 82 ? 2.943 -16.938 -5.691 1 86 82 ARG A N 1
ATOM 596 C CA . ARG A 1 82 ? 2.299 -15.922 -6.516 1 86 82 ARG A CA 1
ATOM 597 C C . ARG A 1 82 ? 2.705 -16.062 -7.98 1 86 82 ARG A C 1
ATOM 599 O O . ARG A 1 82 ? 1.856 -16.016 -8.875 1 86 82 ARG A O 1
ATOM 606 N N . GLU A 1 83 ? 3.965 -16.203 -8.211 1 91.38 83 GLU A N 1
ATOM 607 C CA . GLU A 1 83 ? 4.441 -16.375 -9.578 1 91.38 83 GLU A CA 1
ATOM 608 C C . GLU A 1 83 ? 3.934 -17.688 -10.18 1 91.38 83 GLU A C 1
ATOM 610 O O . GLU A 1 83 ? 3.672 -17.766 -11.383 1 91.38 83 GLU A O 1
ATOM 615 N N . LEU A 1 84 ? 3.857 -18.641 -9.312 1 94.56 84 LEU A N 1
ATOM 616 C CA . LEU A 1 84 ? 3.316 -19.922 -9.742 1 94.56 84 LEU A CA 1
ATOM 617 C C . LEU A 1 84 ? 1.892 -19.766 -10.258 1 94.56 84 LEU A C 1
ATOM 619 O O . LEU A 1 84 ? 1.567 -20.234 -11.352 1 94.56 84 LEU A O 1
ATOM 623 N N . GLU A 1 85 ? 1.12 -19.047 -9.578 1 94.31 85 GLU A N 1
ATOM 624 C CA . GLU A 1 85 ? -0.271 -18.828 -9.961 1 94.31 85 GLU A CA 1
ATOM 625 C C . GLU A 1 85 ? -0.373 -17.906 -11.172 1 94.31 85 GLU A C 1
ATOM 627 O O . GLU A 1 85 ? -1.076 -18.219 -12.141 1 94.31 85 GLU A O 1
ATOM 632 N N . ARG A 1 86 ? 0.291 -16.812 -11.117 1 92.56 86 ARG A N 1
ATOM 633 C CA . ARG A 1 86 ? 0.251 -15.836 -12.203 1 92.56 86 ARG A CA 1
ATOM 634 C C . ARG A 1 86 ? 0.725 -16.453 -13.508 1 92.56 86 ARG A C 1
ATOM 636 O O . ARG A 1 86 ? 0.095 -16.266 -14.555 1 92.56 86 ARG A O 1
ATOM 643 N N . GLY A 1 87 ? 1.863 -17.141 -13.398 1 94.5 87 GLY A N 1
ATOM 644 C CA . GLY A 1 87 ? 2.412 -17.766 -14.594 1 94.5 87 GLY A CA 1
ATOM 645 C C . GLY A 1 87 ? 1.481 -18.781 -15.219 1 94.5 87 GLY A C 1
ATOM 646 O O . GLY A 1 87 ? 1.389 -18.875 -16.453 1 94.5 87 GLY A O 1
ATOM 647 N N . LEU A 1 88 ? 0.797 -19.516 -14.406 1 96.69 88 LEU A N 1
ATOM 648 C CA . LEU A 1 88 ? -0.11 -20.531 -14.938 1 96.69 88 LEU A CA 1
ATOM 649 C C . LEU A 1 88 ? -1.295 -19.875 -15.641 1 96.69 88 LEU A C 1
ATOM 651 O O . LEU A 1 88 ? -1.788 -20.406 -16.641 1 96.69 88 LEU A O 1
ATOM 655 N N . ILE A 1 89 ? -1.749 -18.781 -15.102 1 95.06 89 ILE A N 1
ATOM 656 C CA . ILE A 1 89 ? -2.811 -18.031 -15.758 1 95.06 89 ILE A CA 1
ATOM 657 C C . ILE A 1 89 ? -2.355 -17.609 -17.156 1 95.06 89 ILE A C 1
ATOM 659 O O . ILE A 1 89 ? -3.096 -17.781 -18.141 1 95.06 89 ILE A O 1
ATOM 663 N N . GLN A 1 90 ? -1.162 -17.125 -17.266 1 92.88 90 GLN A N 1
ATOM 664 C CA . GLN A 1 90 ? -0.64 -16.672 -18.562 1 92.88 90 GLN A CA 1
ATOM 665 C C . GLN A 1 90 ? -0.522 -17.844 -19.531 1 92.88 90 GLN A C 1
ATOM 667 O O . GLN A 1 90 ? -0.876 -17.703 -20.703 1 92.88 90 GLN A O 1
ATOM 672 N N . ILE A 1 91 ? -0.025 -18.953 -19.047 1 96.06 91 ILE A N 1
ATOM 673 C CA . ILE A 1 91 ? 0.062 -20.156 -19.875 1 96.06 91 ILE A CA 1
ATOM 674 C C . ILE A 1 91 ? -1.335 -20.578 -20.328 1 96.06 91 ILE A C 1
ATOM 676 O O . ILE A 1 91 ? -1.541 -20.906 -21.484 1 96.06 91 ILE A O 1
ATOM 680 N N . SER A 1 92 ? -2.26 -20.531 -19.453 1 97.19 92 SER A N 1
ATOM 681 C CA . SER A 1 92 ? -3.615 -21 -19.719 1 97.19 92 SER A CA 1
ATOM 682 C C . SER A 1 92 ? -4.305 -20.156 -20.781 1 97.19 92 SER A C 1
ATOM 684 O O . SER A 1 92 ? -5.152 -20.656 -21.516 1 97.19 92 SER A O 1
ATOM 686 N N . LYS A 1 93 ? -3.975 -18.906 -20.859 1 94.12 93 LYS A N 1
ATOM 687 C CA . LYS A 1 93 ? -4.566 -18.031 -21.859 1 94.12 93 LYS A CA 1
ATOM 688 C C . LYS A 1 93 ? -4.262 -18.516 -23.266 1 94.12 93 LYS A C 1
ATOM 690 O O . LYS A 1 93 ? -4.992 -18.203 -24.219 1 94.12 93 LYS A O 1
ATOM 695 N N . ASN A 1 94 ? -3.188 -19.25 -23.422 1 93.62 94 ASN A N 1
ATOM 696 C CA . ASN A 1 94 ? -2.846 -19.797 -24.734 1 93.62 94 ASN A CA 1
ATOM 697 C C . ASN A 1 94 ? -3.846 -20.859 -25.172 1 93.62 94 ASN A C 1
ATOM 699 O O . ASN A 1 94 ? -3.998 -21.125 -26.359 1 93.62 94 ASN A O 1
ATOM 703 N N . GLN A 1 95 ? -4.531 -21.453 -24.203 1 95 95 GLN A N 1
ATOM 704 C CA . GLN A 1 95 ? -5.445 -22.562 -24.484 1 95 95 GLN A CA 1
ATOM 705 C C . GLN A 1 95 ? -6.891 -22.156 -24.188 1 95 95 GLN A C 1
ATOM 707 O O . GLN A 1 95 ? -7.816 -22.625 -24.859 1 95 95 GLN A O 1
ATOM 712 N N . PHE A 1 96 ? -7.047 -21.359 -23.188 1 96.75 96 PHE A N 1
ATOM 713 C CA . PHE A 1 96 ? -8.359 -20.953 -22.688 1 96.75 96 PHE A CA 1
ATOM 714 C C . PHE A 1 96 ? -8.508 -19.438 -22.688 1 96.75 96 PHE A C 1
ATOM 716 O O . PHE A 1 96 ? -8.109 -18.766 -21.75 1 96.75 96 PHE A O 1
ATOM 723 N N . SER A 1 97 ? -9.227 -18.938 -23.672 1 94.62 97 SER A N 1
ATOM 724 C CA . SER A 1 97 ? -9.352 -17.5 -23.812 1 94.62 97 SER A CA 1
ATOM 725 C C . SER A 1 97 ? -10.258 -16.906 -22.734 1 94.62 97 SER A C 1
ATOM 727 O O . SER A 1 97 ? -11.32 -17.453 -22.438 1 94.62 97 SER A O 1
ATOM 729 N N . PRO A 1 98 ? -9.844 -15.766 -22.141 1 92.56 98 PRO A N 1
ATOM 730 C CA . PRO A 1 98 ? -10.68 -15.133 -21.109 1 92.56 98 PRO A CA 1
ATOM 731 C C . PRO A 1 98 ? -12.055 -14.719 -21.641 1 92.56 98 PRO A C 1
ATOM 733 O O . PRO A 1 98 ? -12.984 -14.523 -20.859 1 92.56 98 PRO A O 1
ATOM 736 N N . ASN A 1 99 ? -12.258 -14.602 -22.953 1 90.75 99 ASN A N 1
ATOM 737 C CA . ASN A 1 99 ? -13.531 -14.211 -23.547 1 90.75 99 ASN A CA 1
ATOM 738 C C . ASN A 1 99 ? -14.508 -15.383 -23.594 1 90.75 99 ASN A C 1
ATOM 740 O O . ASN A 1 99 ? -15.719 -15.188 -23.672 1 90.75 99 ASN A O 1
ATOM 744 N N . GLN A 1 100 ? -13.906 -16.562 -23.547 1 92.62 100 GLN A N 1
ATOM 745 C CA . GLN A 1 100 ? -14.742 -17.75 -23.734 1 92.62 100 GLN A CA 1
ATOM 746 C C . GLN A 1 100 ? -14.867 -18.562 -22.453 1 92.62 100 GLN A C 1
ATOM 748 O O . GLN A 1 100 ? -15.758 -19.391 -22.312 1 92.62 100 GLN A O 1
ATOM 753 N N . TYR A 1 101 ? -13.922 -18.328 -21.594 1 95.06 101 TYR A N 1
ATOM 754 C CA . TYR A 1 101 ? -13.883 -19.172 -20.391 1 95.06 101 TYR A CA 1
ATOM 755 C C . TYR A 1 101 ? -13.992 -18.328 -19.125 1 95.06 101 TYR A C 1
ATOM 757 O O . TYR A 1 101 ? -13.508 -17.188 -19.094 1 95.06 101 TYR A O 1
ATOM 765 N N . VAL A 1 102 ? -14.602 -18.922 -18.141 1 94.25 102 VAL A N 1
ATOM 766 C CA . VAL A 1 102 ? -14.664 -18.391 -16.781 1 94.25 102 VAL A CA 1
ATOM 767 C C . VAL A 1 102 ? -13.688 -19.141 -15.891 1 94.25 102 VAL A C 1
ATOM 769 O O . VAL A 1 102 ? -13.586 -20.375 -15.969 1 94.25 102 VAL A O 1
ATOM 772 N N . PHE A 1 103 ? -13.07 -18.391 -15.055 1 95.62 103 PHE A N 1
ATOM 773 C CA . PHE A 1 103 ? -12.055 -18.984 -14.18 1 95.62 103 PHE A CA 1
ATOM 774 C C . PHE A 1 103 ? -12.672 -19.453 -12.875 1 95.62 103 PHE A C 1
ATOM 776 O O . PHE A 1 103 ? -13.539 -18.781 -12.305 1 95.62 103 PHE A O 1
ATOM 783 N N . GLN A 1 104 ? -12.156 -20.562 -12.398 1 94.62 104 GLN A N 1
ATOM 784 C CA . GLN A 1 104 ? -12.406 -21.078 -11.055 1 94.62 104 GLN A CA 1
ATOM 785 C C . GLN A 1 104 ? -11.156 -21.766 -10.492 1 94.62 104 GLN A C 1
ATOM 787 O O . GLN A 1 104 ? -10.508 -22.547 -11.188 1 94.62 104 GLN A O 1
ATOM 792 N N . GLU A 1 105 ? -10.859 -21.406 -9.195 1 94 105 GLU A N 1
ATOM 793 C CA . GLU A 1 105 ? -9.758 -22.125 -8.562 1 94 105 GLU A CA 1
ATOM 794 C C . GLU A 1 105 ? -10.055 -23.625 -8.477 1 94 105 GLU A C 1
ATOM 796 O O . GLU A 1 105 ? -11.211 -24.031 -8.391 1 94 105 GLU A O 1
ATOM 801 N N . GLY A 1 106 ? -9.086 -24.422 -8.5 1 96.81 106 GLY A N 1
ATOM 802 C CA . GLY A 1 106 ? -9.188 -25.859 -8.625 1 96.81 106 GLY A CA 1
ATOM 803 C C . GLY A 1 106 ? -10.203 -26.484 -7.68 1 96.81 106 GLY A C 1
ATOM 804 O O . GLY A 1 106 ? -10.188 -26.203 -6.477 1 96.81 106 GLY A O 1
ATOM 805 N N . GLN A 1 107 ? -11.109 -27.344 -8.258 1 95.88 107 GLN A N 1
ATOM 806 C CA . GLN A 1 107 ? -12.141 -27.984 -7.449 1 95.88 107 GLN A CA 1
ATOM 807 C C . GLN A 1 107 ? -12.148 -29.484 -7.66 1 95.88 107 GLN A C 1
ATOM 809 O O . GLN A 1 107 ? -12.953 -30.203 -7.059 1 95.88 107 GLN A O 1
ATOM 814 N N . TYR A 1 108 ? -11.172 -30.016 -8.43 1 97.69 108 TYR A N 1
ATOM 815 C CA . TYR A 1 108 ? -11.305 -31.406 -8.852 1 97.69 108 TYR A CA 1
ATOM 816 C C . TYR A 1 108 ? -10.234 -32.281 -8.211 1 97.69 108 TYR A C 1
ATOM 818 O O . TYR A 1 108 ? -10.359 -33.5 -8.172 1 97.69 108 TYR A O 1
ATOM 826 N N . LEU A 1 109 ? -9.164 -31.641 -7.785 1 98.19 109 LEU A N 1
ATOM 827 C CA . LEU A 1 109 ? -8.188 -32.375 -6.984 1 98.19 109 LEU A CA 1
ATOM 828 C C . LEU A 1 109 ? -8.469 -32.188 -5.496 1 98.19 109 LEU A C 1
ATOM 830 O O . LEU A 1 109 ? -8.773 -31.094 -5.043 1 98.19 109 LEU A O 1
ATOM 834 N N . ASP A 1 110 ? -8.328 -33.312 -4.77 1 97.44 110 ASP A N 1
ATOM 835 C CA . ASP A 1 110 ? -8.602 -33.219 -3.338 1 97.44 110 ASP A CA 1
ATOM 836 C C . ASP A 1 110 ? -7.312 -33.344 -2.523 1 97.44 110 ASP A C 1
ATOM 838 O O . ASP A 1 110 ? -6.297 -33.812 -3.031 1 97.44 110 ASP A O 1
ATOM 842 N N . THR A 1 111 ? -7.391 -33.031 -1.278 1 97.94 111 THR A N 1
ATOM 843 C CA . THR A 1 111 ? -6.254 -32.938 -0.37 1 97.94 111 THR A CA 1
ATOM 844 C C . THR A 1 111 ? -5.562 -34.281 -0.211 1 97.94 111 THR A C 1
ATOM 846 O O . THR A 1 111 ? -4.34 -34.375 -0.313 1 97.94 111 THR A O 1
ATOM 849 N N . SER A 1 112 ? -6.309 -35.312 0.026 1 98 112 SER A N 1
ATOM 850 C CA . SER A 1 112 ? -5.727 -36.656 0.273 1 98 112 SER A CA 1
ATOM 851 C C . SER A 1 112 ? -4.945 -37.125 -0.937 1 98 112 SER A C 1
ATOM 853 O O . SER A 1 112 ? -3.816 -37.625 -0.8 1 98 112 SER A O 1
ATOM 855 N N . THR A 1 113 ? -5.551 -37 -2.105 1 98.25 113 THR A N 1
ATOM 856 C CA . THR A 1 113 ? -4.926 -37.438 -3.348 1 98.25 113 THR A CA 1
ATOM 857 C C . THR A 1 113 ? -3.611 -36.688 -3.578 1 98.25 113 THR A C 1
ATOM 859 O O . THR A 1 113 ? -2.574 -37.312 -3.816 1 98.25 113 THR A O 1
ATOM 862 N N . VAL A 1 114 ? -3.623 -35.406 -3.408 1 98.5 114 VAL A N 1
ATOM 863 C CA . VAL A 1 114 ? -2.449 -34.594 -3.74 1 98.5 114 VAL A CA 1
ATOM 864 C C . VAL A 1 114 ? -1.377 -34.781 -2.67 1 98.5 114 VAL A C 1
ATOM 866 O O . VAL A 1 114 ? -0.182 -34.781 -2.973 1 98.5 114 VAL A O 1
ATOM 869 N N . THR A 1 115 ? -1.795 -34.969 -1.435 1 98.12 115 THR A N 1
ATOM 870 C CA . THR A 1 115 ? -0.832 -35.281 -0.386 1 98.12 115 THR A CA 1
ATOM 871 C C . THR A 1 115 ? -0.061 -36.562 -0.726 1 98.12 115 THR A C 1
ATOM 873 O O . THR A 1 115 ? 1.168 -36.594 -0.634 1 98.12 115 THR A O 1
ATOM 876 N N . ASP A 1 116 ? -0.8 -37.562 -1.185 1 98.44 116 ASP A N 1
ATOM 877 C CA . ASP A 1 116 ? -0.155 -38.812 -1.584 1 98.44 116 ASP A CA 1
ATOM 878 C C . ASP A 1 116 ? 0.787 -38.594 -2.766 1 98.44 116 ASP A C 1
ATOM 880 O O . ASP A 1 116 ? 1.905 -39.094 -2.781 1 98.44 116 ASP A O 1
ATOM 884 N N . TRP A 1 117 ? 0.311 -37.781 -3.73 1 98.81 117 TRP A N 1
ATOM 885 C CA . TRP A 1 117 ? 1.101 -37.531 -4.93 1 98.81 117 TRP A CA 1
ATOM 886 C C . TRP A 1 117 ? 2.412 -36.844 -4.574 1 98.81 117 TRP A C 1
ATOM 888 O O . TRP A 1 117 ? 3.463 -37.156 -5.133 1 98.81 117 TRP A O 1
ATOM 898 N N . LEU A 1 118 ? 2.418 -35.938 -3.596 1 98.38 118 LEU A N 1
ATOM 899 C CA . LEU A 1 118 ? 3.576 -35.094 -3.275 1 98.38 118 LEU A CA 1
ATOM 900 C C . LEU A 1 118 ? 4.586 -35.875 -2.439 1 98.38 118 LEU A C 1
ATOM 902 O O . LEU A 1 118 ? 5.754 -35.5 -2.35 1 98.38 118 LEU A O 1
ATOM 906 N N . MET A 1 119 ? 4.18 -36.969 -1.895 1 98 119 MET A N 1
ATOM 907 C CA . MET A 1 119 ? 5.062 -37.812 -1.074 1 98 119 MET A CA 1
ATOM 908 C C . MET A 1 119 ? 5.887 -38.75 -1.941 1 98 119 MET A C 1
ATOM 910 O O . MET A 1 119 ? 5.668 -38.844 -3.15 1 98 119 MET A O 1
ATOM 914 N N . ARG A 1 120 ? 6.816 -39.375 -1.352 1 98.31 120 ARG A N 1
ATOM 915 C CA . ARG A 1 120 ? 7.633 -40.375 -2.025 1 98.31 120 ARG A CA 1
ATOM 916 C C . ARG A 1 120 ? 6.82 -41.625 -2.328 1 98.31 120 ARG A C 1
ATOM 918 O O . ARG A 1 120 ? 5.969 -42.031 -1.532 1 98.31 120 ARG A O 1
ATOM 925 N N . LYS A 1 121 ? 7.172 -42.156 -3.465 1 98.44 121 LYS A N 1
ATOM 926 C CA . LYS A 1 121 ? 6.66 -43.5 -3.746 1 98.44 121 LYS A CA 1
ATOM 927 C C . LYS A 1 121 ? 7.195 -44.5 -2.744 1 98.44 121 LYS A C 1
ATOM 929 O O . LYS A 1 121 ? 8.375 -44.5 -2.402 1 98.44 121 LYS A O 1
ATOM 934 N N . SER A 1 122 ? 6.305 -45.344 -2.26 1 98.06 122 SER A N 1
ATOM 935 C CA . SER A 1 122 ? 6.641 -46.406 -1.34 1 98.06 122 SER A CA 1
ATOM 936 C C . SER A 1 122 ? 5.602 -47.531 -1.392 1 98.06 122 SER A C 1
ATOM 938 O O . SER A 1 122 ? 4.605 -47.406 -2.109 1 98.06 122 SER A O 1
ATOM 940 N N . LYS A 1 123 ? 5.902 -48.562 -0.665 1 97.69 123 LYS A N 1
ATOM 941 C CA . LYS A 1 123 ? 4.926 -49.656 -0.578 1 97.69 123 LYS A CA 1
ATOM 942 C C . LYS A 1 123 ? 3.623 -49.188 0.045 1 97.69 123 LYS A C 1
ATOM 944 O O . LYS A 1 123 ? 2.537 -49.562 -0.4 1 97.69 123 LYS A O 1
ATOM 949 N N . SER A 1 124 ? 3.777 -48.312 1.019 1 97.75 124 SER A N 1
ATOM 950 C CA . SER A 1 124 ? 2.609 -47.812 1.725 1 97.75 124 SER A CA 1
ATOM 951 C C . SER A 1 124 ? 1.967 -46.656 0.959 1 97.75 124 SER A C 1
ATOM 953 O O . SER A 1 124 ? 0.83 -46.281 1.244 1 97.75 124 SER A O 1
ATOM 955 N N . ASN A 1 125 ? 2.658 -46.125 -0.019 1 98.31 125 ASN A N 1
ATOM 956 C CA . ASN A 1 125 ? 2.143 -45.062 -0.864 1 98.31 125 ASN A CA 1
ATOM 957 C C . ASN A 1 125 ? 2.537 -45.25 -2.324 1 98.31 125 ASN A C 1
ATOM 959 O O . ASN A 1 125 ? 3.361 -44.5 -2.855 1 98.31 125 ASN A O 1
ATOM 963 N N . PRO A 1 126 ? 1.914 -46.156 -3.006 1 98.12 126 PRO A N 1
ATOM 964 C CA . PRO A 1 126 ? 2.279 -46.469 -4.395 1 98.12 126 PRO A CA 1
ATOM 965 C C . PRO A 1 126 ? 1.968 -45.281 -5.34 1 98.12 126 PRO A C 1
ATOM 967 O O . PRO A 1 126 ? 2.439 -45.281 -6.48 1 98.12 126 PRO A O 1
ATOM 970 N N . ASP A 1 127 ? 1.23 -44.312 -4.871 1 98.25 127 ASP A N 1
ATOM 971 C CA . ASP A 1 127 ? 0.8 -43.219 -5.734 1 98.25 127 ASP A CA 1
ATOM 972 C C . ASP A 1 127 ? 1.758 -42.031 -5.637 1 98.25 127 ASP A C 1
ATOM 974 O O . ASP A 1 127 ? 1.578 -41.031 -6.32 1 98.25 127 ASP A O 1
ATOM 978 N N . GLY A 1 128 ? 2.766 -42.188 -4.75 1 98.75 128 GLY A N 1
ATOM 979 C CA . GLY A 1 128 ? 3.736 -41.094 -4.641 1 98.75 128 GLY A CA 1
ATOM 980 C C . GLY A 1 128 ? 4.414 -40.75 -5.957 1 98.75 128 GLY A C 1
ATOM 981 O O . GLY A 1 128 ? 4.75 -41.656 -6.734 1 98.75 128 GLY A O 1
ATOM 982 N N . LEU A 1 129 ? 4.602 -39.469 -6.219 1 98.88 129 LEU A N 1
ATOM 983 C CA . LEU A 1 129 ? 5.18 -39.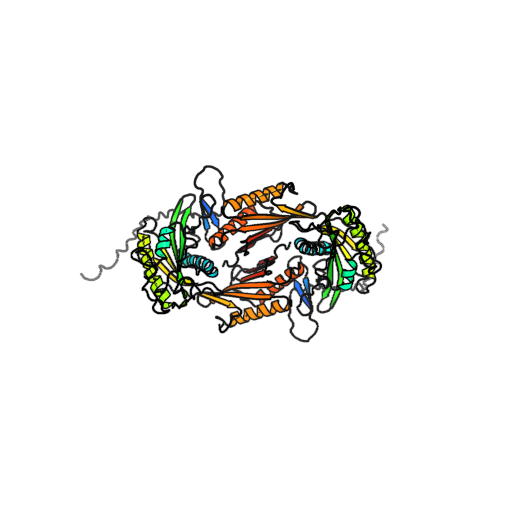062 -7.496 1 98.88 129 LEU A CA 1
ATOM 984 C C . LEU A 1 129 ? 6.648 -38.656 -7.328 1 98.88 129 LEU A C 1
ATOM 986 O O . LEU A 1 129 ? 7.371 -38.531 -8.32 1 98.88 129 LEU A O 1
ATOM 990 N N . ASN A 1 130 ? 7.07 -38.469 -6.082 1 98.75 130 ASN A N 1
ATOM 991 C CA . ASN A 1 130 ? 8.5 -38.312 -5.816 1 98.75 130 ASN A CA 1
ATOM 992 C C . ASN A 1 130 ? 9.195 -39.656 -5.672 1 98.75 130 ASN A C 1
ATOM 994 O O . ASN A 1 130 ? 8.578 -40.656 -5.281 1 98.75 130 ASN A O 1
ATOM 998 N N . PRO A 1 131 ? 10.477 -39.75 -6.012 1 98.31 131 PRO A N 1
ATOM 999 C CA . PRO A 1 131 ? 11.172 -41.031 -6.012 1 98.31 131 PRO A CA 1
ATOM 1000 C C . PRO A 1 131 ? 11.25 -41.656 -4.625 1 98.31 131 PRO A C 1
ATOM 1002 O O . PRO A 1 131 ? 11.172 -40.938 -3.615 1 98.31 131 PRO A O 1
ATOM 1005 N N . VAL A 1 132 ? 11.445 -42.938 -4.629 1 98 132 VAL A N 1
ATOM 1006 C CA . VAL A 1 132 ? 11.562 -43.719 -3.402 1 98 132 VAL A CA 1
ATOM 1007 C C . VAL A 1 132 ? 12.766 -43.219 -2.596 1 98 132 VAL A C 1
ATOM 1009 O O . VAL A 1 132 ? 13.758 -42.75 -3.162 1 98 132 VAL A O 1
ATOM 1012 N N . ASN A 1 133 ? 12.531 -43.312 -1.282 1 96.31 133 ASN A N 1
ATOM 1013 C CA . ASN A 1 133 ? 13.719 -43.188 -0.435 1 96.31 133 ASN A CA 1
ATOM 1014 C C . ASN A 1 133 ? 14.711 -44.312 -0.683 1 96.31 133 ASN A C 1
ATOM 1016 O O . ASN A 1 133 ? 14.445 -45.469 -0.325 1 96.31 133 ASN A O 1
ATOM 1020 N N . ASN A 1 134 ? 15.875 -44 -1.269 1 96.06 134 ASN A N 1
ATOM 1021 C CA . ASN A 1 134 ? 16.812 -45.031 -1.648 1 96.06 134 ASN A CA 1
ATOM 1022 C C . ASN A 1 134 ? 17.797 -45.344 -0.523 1 96.06 134 ASN A C 1
ATOM 1024 O O . ASN A 1 134 ? 18.812 -46 -0.74 1 96.06 134 ASN A O 1
ATOM 1028 N N . GLY A 1 135 ? 17.625 -44.688 0.573 1 93.69 135 GLY A N 1
ATOM 1029 C CA . GLY A 1 135 ? 18.438 -44.969 1.755 1 93.69 135 GLY A CA 1
ATOM 1030 C C . GLY A 1 135 ? 19.766 -44.25 1.758 1 93.69 135 GLY A C 1
ATOM 1031 O O . GLY A 1 135 ? 20.531 -44.375 2.711 1 93.69 135 GLY A O 1
ATOM 1032 N N . LYS A 1 136 ? 20.031 -43.562 0.732 1 94.44 136 LYS A N 1
ATOM 1033 C CA . LYS A 1 136 ? 21.297 -42.844 0.659 1 94.44 136 LYS A CA 1
ATOM 1034 C C . LYS A 1 136 ? 21.141 -41.438 1.237 1 94.44 136 LYS A C 1
ATOM 1036 O O . LYS A 1 136 ? 20.031 -40.906 1.361 1 94.44 136 LYS A O 1
ATOM 1041 N N . THR A 1 137 ? 22.266 -40.812 1.683 1 91.69 137 THR A N 1
ATOM 1042 C CA . THR A 1 137 ? 22.188 -39.5 2.328 1 91.69 137 THR A CA 1
ATOM 1043 C C . THR A 1 137 ? 23.109 -38.531 1.636 1 91.69 137 THR A C 1
ATOM 1045 O O . THR A 1 137 ? 23.156 -37.344 2.01 1 91.69 137 THR A O 1
ATOM 1048 N N . GLY A 1 138 ? 23.844 -38.938 0.608 1 92 138 GLY A N 1
ATOM 1049 C CA . GLY A 1 138 ? 24.75 -38.062 -0.105 1 92 138 GLY A CA 1
ATOM 1050 C C . GLY A 1 138 ? 24.031 -37.062 -0.986 1 92 138 GLY A C 1
ATOM 1051 O O . GLY A 1 138 ? 22.953 -37.344 -1.521 1 92 138 GLY A O 1
ATOM 1052 N N . THR A 1 139 ? 24.609 -35.938 -1.193 1 91.5 139 THR A N 1
ATOM 1053 C CA . THR A 1 139 ? 23.984 -34.844 -1.926 1 91.5 139 THR A CA 1
ATOM 1054 C C . THR A 1 139 ? 23.688 -35.25 -3.365 1 91.5 139 THR A C 1
ATOM 1056 O O . THR A 1 139 ? 22.703 -34.781 -3.953 1 91.5 139 THR A O 1
ATOM 1059 N N . ASP A 1 140 ? 24.484 -36.188 -3.9 1 91.31 140 ASP A N 1
ATOM 1060 C CA . ASP A 1 140 ? 24.312 -36.531 -5.301 1 91.31 140 ASP A CA 1
ATOM 1061 C C . ASP A 1 140 ? 23.812 -37.969 -5.434 1 91.31 140 ASP A C 1
ATOM 1063 O O . ASP A 1 140 ? 23.562 -38.469 -6.543 1 91.31 140 ASP A O 1
ATOM 1067 N N . THR A 1 141 ? 23.641 -38.656 -4.273 1 94.62 141 THR A N 1
ATOM 1068 C CA . THR A 1 141 ? 23.266 -40.062 -4.363 1 94.62 141 THR A CA 1
ATOM 1069 C C . THR A 1 141 ? 21.844 -40.281 -3.826 1 94.62 141 THR A C 1
ATOM 1071 O O . THR A 1 141 ? 21.188 -41.25 -4.16 1 94.62 141 THR A O 1
ATOM 1074 N N . ARG A 1 142 ? 21.5 -39.312 -3.029 1 95.62 142 ARG A N 1
ATOM 1075 C CA . ARG A 1 142 ? 20.125 -39.344 -2.508 1 95.62 142 ARG A CA 1
ATOM 1076 C C . ARG A 1 142 ? 19.125 -38.969 -3.584 1 95.62 142 ARG A C 1
ATOM 1078 O O . ARG A 1 142 ? 19.359 -38.062 -4.375 1 95.62 142 ARG A O 1
ATOM 1085 N N . ASN A 1 143 ? 18.031 -39.75 -3.619 1 97 143 ASN A N 1
ATOM 1086 C CA . ASN A 1 143 ? 16.938 -39.281 -4.48 1 97 143 ASN A CA 1
ATOM 1087 C C . ASN A 1 143 ? 16.328 -37.969 -3.965 1 97 143 ASN A C 1
ATOM 1089 O O . ASN A 1 143 ? 15.781 -37.938 -2.861 1 97 143 ASN A O 1
ATOM 1093 N N . PRO A 1 144 ? 16.391 -36.969 -4.691 1 97.19 144 PRO A N 1
ATOM 1094 C CA . PRO A 1 144 ? 15.82 -35.719 -4.211 1 97.19 144 PRO A CA 1
ATOM 1095 C C . PRO A 1 144 ? 14.305 -35.656 -4.375 1 97.19 144 PRO A C 1
ATOM 1097 O O . PRO A 1 144 ? 13.711 -36.531 -5.02 1 97.19 144 PRO A O 1
ATOM 1100 N N . ILE A 1 145 ? 13.703 -34.719 -3.631 1 96.88 145 ILE A N 1
ATOM 1101 C CA . ILE A 1 145 ? 12.32 -34.344 -3.896 1 96.88 145 ILE A CA 1
ATOM 1102 C C . ILE A 1 145 ? 12.258 -33.438 -5.113 1 96.88 145 ILE A C 1
ATOM 1104 O O . ILE A 1 145 ? 12.781 -32.312 -5.078 1 96.88 145 ILE A O 1
ATOM 1108 N N . TYR A 1 146 ? 11.656 -33.938 -6.188 1 97.75 146 TYR A N 1
ATOM 1109 C CA . TYR A 1 146 ? 11.562 -33.156 -7.418 1 97.75 146 TYR A CA 1
ATOM 1110 C C . TYR A 1 146 ? 10.305 -32.312 -7.426 1 97.75 146 TYR A C 1
ATOM 1112 O O . TYR A 1 146 ? 10.367 -31.109 -7.734 1 97.75 146 TYR A O 1
ATOM 1120 N N . LEU A 1 147 ? 9.188 -32.906 -7.152 1 98.06 147 LEU A N 1
ATOM 1121 C CA . LEU A 1 147 ? 7.883 -32.25 -7.176 1 98.06 147 LEU A CA 1
ATOM 1122 C C . LEU A 1 147 ? 7.539 -31.672 -5.805 1 98.06 147 LEU A C 1
ATOM 1124 O O . LEU A 1 147 ? 7.359 -32.438 -4.844 1 98.06 147 LEU A O 1
ATOM 1128 N N . GLU A 1 148 ? 7.395 -30.328 -5.719 1 96.38 148 GLU A N 1
ATOM 1129 C CA . GLU A 1 148 ? 7.195 -29.656 -4.438 1 96.38 148 GLU A CA 1
ATOM 1130 C C . GLU A 1 148 ? 5.734 -29.281 -4.234 1 96.38 148 GLU A C 1
ATOM 1132 O O . GLU A 1 148 ? 5.227 -29.312 -3.109 1 96.38 148 GLU A O 1
ATOM 1137 N N . GLU A 1 149 ? 5.086 -28.859 -5.258 1 96.19 149 GLU A N 1
ATOM 1138 C CA . GLU A 1 149 ? 3.744 -28.297 -5.148 1 96.19 149 GLU A CA 1
ATOM 1139 C C . GLU A 1 149 ? 2.963 -28.484 -6.445 1 96.19 149 GLU A C 1
ATOM 1141 O O . GLU A 1 149 ? 3.547 -28.5 -7.531 1 96.19 149 GLU A O 1
ATOM 1146 N N . ILE A 1 150 ? 1.676 -28.688 -6.32 1 97.56 150 ILE A N 1
ATOM 1147 C CA . ILE A 1 150 ? 0.743 -28.734 -7.438 1 97.56 150 ILE A CA 1
ATOM 1148 C C . ILE A 1 150 ? -0.353 -27.688 -7.242 1 97.56 150 ILE A C 1
ATOM 1150 O O . ILE A 1 150 ? -0.884 -27.547 -6.137 1 97.56 150 ILE A O 1
ATOM 1154 N N . ILE A 1 151 ? -0.603 -26.906 -8.289 1 97.5 151 ILE A N 1
ATOM 1155 C CA . ILE A 1 151 ? -1.782 -26.047 -8.234 1 97.5 151 ILE A CA 1
ATOM 1156 C C . ILE A 1 151 ? -2.705 -26.375 -9.406 1 97.5 151 ILE A C 1
ATOM 1158 O O . ILE A 1 151 ? -2.252 -26.859 -10.445 1 97.5 151 ILE A O 1
ATOM 1162 N N . GLU A 1 152 ? -3.986 -26.125 -9.188 1 98.56 152 GLU A N 1
ATOM 1163 C CA . GLU A 1 152 ? -5.027 -26.422 -10.164 1 98.56 152 GLU A CA 1
ATOM 1164 C C . GLU A 1 152 ? -5.848 -25.172 -10.492 1 98.56 152 GLU A C 1
ATOM 1166 O O . GLU A 1 152 ? -6.176 -24.391 -9.602 1 98.56 152 GLU A O 1
ATOM 1171 N N . GLN A 1 153 ? -6.074 -24.969 -11.719 1 97.94 153 GLN A N 1
ATOM 1172 C CA . GLN A 1 153 ? -6.988 -23.969 -12.234 1 97.94 153 GLN A CA 1
ATOM 1173 C C . GLN A 1 153 ? -8.023 -24.578 -13.164 1 97.94 153 GLN A C 1
ATOM 1175 O O . GLN A 1 153 ? -7.684 -25.375 -14.047 1 97.94 153 GLN A O 1
ATOM 1180 N N . ASP A 1 154 ? -9.266 -24.141 -12.984 1 98.31 154 ASP A N 1
ATOM 1181 C CA . ASP A 1 154 ? -10.359 -24.656 -13.812 1 98.31 154 ASP A CA 1
ATOM 1182 C C . ASP A 1 154 ? -10.922 -23.562 -14.719 1 98.31 154 ASP A C 1
ATOM 1184 O O . ASP A 1 154 ? -11.109 -22.422 -14.281 1 98.31 154 ASP A O 1
ATOM 1188 N N . TYR A 1 155 ? -11.141 -23.969 -15.891 1 97.69 155 TYR A N 1
ATOM 1189 C CA . TYR A 1 155 ? -11.727 -23.062 -16.875 1 97.69 155 TYR A CA 1
ATOM 1190 C C . TYR A 1 155 ? -13.07 -23.594 -17.359 1 97.69 155 TYR A C 1
ATOM 1192 O O . TYR A 1 155 ? -13.141 -24.656 -17.984 1 97.69 155 TYR A O 1
ATOM 1200 N N . LEU A 1 156 ? -14.07 -22.781 -17.109 1 97.06 156 LEU A N 1
ATOM 1201 C CA . LEU A 1 156 ? -15.445 -23.234 -17.312 1 97.06 156 LEU A CA 1
ATOM 1202 C C . LEU A 1 156 ? -16.094 -22.5 -18.484 1 97.06 156 LEU A C 1
ATOM 1204 O O . LEU A 1 156 ? -15.703 -21.375 -18.797 1 97.06 156 LEU A O 1
ATOM 1208 N N . THR A 1 157 ? -17.016 -23.172 -19.094 1 94.69 157 THR A N 1
ATOM 1209 C CA . THR A 1 157 ? -17.891 -22.578 -20.094 1 94.69 157 THR A CA 1
ATOM 1210 C C . THR A 1 157 ? -19.344 -22.672 -19.641 1 94.69 157 THR A C 1
ATOM 1212 O O . THR A 1 157 ? -19.719 -23.578 -18.891 1 94.69 157 THR A O 1
ATOM 1215 N N . GLY A 1 158 ? -20.094 -21.609 -20.047 1 89.38 158 GLY A N 1
ATOM 1216 C CA . GLY A 1 158 ? -21.516 -21.609 -19.672 1 89.38 158 GLY A CA 1
ATOM 1217 C C . GLY A 1 158 ? -22.031 -20.234 -19.328 1 89.38 158 GLY A C 1
ATOM 1218 O O . GLY A 1 158 ? -21.375 -19.219 -19.578 1 89.38 158 GLY A O 1
ATOM 1219 N N . SER A 1 159 ? -23.297 -20.25 -18.844 1 83.5 159 SER A N 1
ATOM 1220 C CA . SER A 1 159 ? -23.953 -19.016 -18.438 1 83.5 159 SER A CA 1
ATOM 1221 C C . SER A 1 159 ? -25.031 -19.281 -17.406 1 83.5 159 SER A C 1
ATOM 1223 O O . SER A 1 159 ? -25.547 -20.391 -17.297 1 83.5 159 SER A O 1
ATOM 1225 N N . GLY A 1 160 ? -25.203 -18.203 -16.641 1 77.94 160 GLY A N 1
ATOM 1226 C CA . GLY A 1 160 ? -26.25 -18.312 -15.641 1 77.94 160 GLY A CA 1
ATOM 1227 C C . GLY A 1 160 ? -25.938 -19.312 -14.547 1 77.94 160 GLY A C 1
ATOM 1228 O O . GLY A 1 160 ? -24.906 -19.203 -13.883 1 77.94 160 GLY A O 1
ATOM 1229 N N . SER A 1 161 ? -26.766 -20.375 -14.453 1 79 161 SER A N 1
ATOM 1230 C CA . SER A 1 161 ? -26.594 -21.359 -13.375 1 79 161 SER A CA 1
ATOM 1231 C C . SER A 1 161 ? -25.953 -22.641 -13.891 1 79 161 SER A C 1
ATOM 1233 O O . SER A 1 161 ? -25.828 -23.609 -13.148 1 79 161 SER A O 1
ATOM 1235 N N . LYS A 1 162 ? -25.547 -22.578 -15.07 1 87.75 162 LYS A N 1
ATOM 1236 C CA . LYS A 1 162 ? -25.031 -23.812 -15.656 1 87.75 162 LYS A CA 1
ATOM 1237 C C . LYS A 1 162 ? -23.609 -23.625 -16.172 1 87.75 162 LYS A C 1
ATOM 1239 O O . LYS A 1 162 ? -23.406 -23.203 -17.312 1 87.75 162 LYS A O 1
ATOM 1244 N N . TYR A 1 163 ? -22.656 -23.922 -15.383 1 91.31 163 TYR A N 1
ATOM 1245 C CA . TYR A 1 163 ? -21.266 -23.922 -15.797 1 91.31 163 TYR A CA 1
ATOM 1246 C C . TYR A 1 163 ? -20.688 -25.328 -15.812 1 91.31 163 TYR A C 1
ATOM 1248 O O . TYR A 1 163 ? -20.984 -26.141 -14.93 1 91.31 163 TYR A O 1
ATOM 1256 N N . ASN A 1 164 ? -20 -25.625 -16.906 1 94.25 164 ASN A N 1
ATOM 1257 C CA . ASN A 1 164 ? -19.328 -26.922 -17.062 1 94.25 164 ASN A CA 1
ATOM 1258 C C . ASN A 1 164 ? -17.812 -26.75 -17.234 1 94.25 164 ASN A C 1
ATOM 1260 O O . ASN A 1 164 ? -17.359 -25.75 -17.812 1 94.25 164 ASN A O 1
ATOM 1264 N N . LEU A 1 165 ? -17.156 -27.781 -16.781 1 96.81 165 LEU A N 1
ATOM 1265 C CA . LEU A 1 165 ? -15.703 -27.75 -16.922 1 96.81 165 LEU A CA 1
ATOM 1266 C C . LEU A 1 165 ? -15.312 -27.875 -18.391 1 96.81 165 LEU A C 1
ATOM 1268 O O . LEU A 1 165 ? -15.68 -28.859 -19.047 1 96.81 165 LEU A O 1
ATOM 1272 N N . GLY A 1 166 ? -14.586 -26.844 -18.891 1 97.25 166 GLY A N 1
ATOM 1273 C CA . GLY A 1 166 ? -14.133 -26.844 -20.281 1 97.25 166 GLY A CA 1
ATOM 1274 C C . GLY A 1 166 ? -12.648 -27.109 -20.422 1 97.25 166 GLY A C 1
ATOM 1275 O O . GLY A 1 166 ? -12.172 -27.438 -21.516 1 97.25 166 GLY A O 1
ATOM 1276 N N . GLY A 1 167 ? -11.961 -26.969 -19.375 1 98.19 167 GLY A N 1
ATOM 1277 C CA . GLY A 1 167 ? -10.523 -27.188 -19.359 1 98.19 167 GLY A CA 1
ATOM 1278 C C . GLY A 1 167 ? -9.922 -27.094 -17.969 1 98.19 167 GLY A C 1
ATOM 1279 O O . GLY A 1 167 ? -10.562 -26.594 -17.031 1 98.19 167 GLY A O 1
ATOM 1280 N N . MET A 1 168 ? -8.734 -27.641 -17.891 1 98.56 168 MET A N 1
ATOM 1281 C CA . MET A 1 168 ? -8.008 -27.641 -16.625 1 98.56 168 MET A CA 1
ATOM 1282 C C . MET A 1 168 ? -6.531 -27.328 -16.844 1 98.56 168 MET A C 1
ATOM 1284 O O . MET A 1 168 ? -5.934 -27.781 -17.812 1 98.56 168 MET A O 1
ATOM 1288 N N . SER A 1 169 ? -6.004 -26.5 -15.977 1 98.75 169 SER A N 1
ATOM 1289 C CA . SER A 1 169 ? -4.562 -26.266 -15.961 1 98.75 169 SER A CA 1
ATOM 1290 C C . SER A 1 169 ? -3.953 -26.672 -14.625 1 98.75 169 SER A C 1
ATOM 1292 O O . SER A 1 169 ? -4.543 -26.422 -13.57 1 98.75 169 SER A O 1
ATOM 1294 N N . LEU A 1 170 ? -2.801 -27.297 -14.703 1 98.81 170 LEU A N 1
ATOM 1295 C CA . LEU A 1 170 ? -2.027 -27.641 -13.516 1 98.81 170 LEU A CA 1
ATOM 1296 C C . LEU A 1 170 ? -0.641 -27.016 -13.57 1 98.81 170 LEU A C 1
ATOM 1298 O O . LEU A 1 170 ? -0.016 -26.969 -14.633 1 98.81 170 LEU A O 1
ATOM 1302 N N . GLY A 1 171 ? -0.281 -26.438 -12.453 1 98.38 171 GLY A N 1
ATOM 1303 C CA . GLY A 1 171 ? 1.109 -26.062 -12.258 1 98.38 171 GLY A CA 1
ATOM 1304 C C . GLY A 1 171 ? 1.879 -27.031 -11.391 1 98.38 171 GLY A C 1
ATOM 1305 O O . GLY A 1 171 ? 1.469 -27.344 -10.273 1 98.38 171 GLY A O 1
ATOM 1306 N N . LEU A 1 172 ? 2.951 -27.578 -11.961 1 98.56 172 LEU A N 1
ATOM 1307 C CA . LEU A 1 172 ? 3.859 -28.422 -11.195 1 98.56 172 LEU A CA 1
ATOM 1308 C C . LEU A 1 172 ? 5.113 -27.656 -10.789 1 98.56 172 LEU A C 1
ATOM 1310 O O . LEU A 1 172 ? 5.941 -27.312 -11.641 1 98.56 172 LEU A O 1
ATOM 1314 N N . ALA A 1 173 ? 5.203 -27.406 -9.547 1 97.12 173 ALA A N 1
ATOM 1315 C CA . ALA A 1 173 ? 6.383 -26.703 -9.039 1 97.12 173 ALA A CA 1
ATOM 1316 C C . ALA A 1 173 ? 7.504 -27.688 -8.727 1 97.12 173 ALA A C 1
ATOM 1318 O O . ALA A 1 173 ? 7.422 -28.453 -7.754 1 97.12 173 ALA A O 1
ATOM 1319 N N . MET A 1 174 ? 8.555 -27.625 -9.531 1 97.5 174 MET A N 1
ATOM 1320 C CA . MET A 1 174 ? 9.711 -28.5 -9.391 1 97.5 174 MET A CA 1
ATOM 1321 C C . MET A 1 174 ? 10.82 -27.828 -8.594 1 97.5 174 MET A C 1
ATOM 1323 O O . MET A 1 174 ? 11.141 -26.656 -8.836 1 97.5 174 MET A O 1
ATOM 1327 N N . ASN A 1 175 ? 11.398 -28.562 -7.688 1 96.06 175 ASN A N 1
ATOM 1328 C CA . ASN A 1 175 ? 12.508 -28 -6.922 1 96.06 175 ASN A CA 1
ATOM 1329 C C . ASN A 1 175 ? 13.742 -27.797 -7.789 1 96.06 175 ASN A C 1
ATOM 1331 O O . ASN A 1 175 ? 14.086 -28.656 -8.602 1 96.06 175 ASN A O 1
ATOM 1335 N N . SER A 1 176 ? 14.344 -26.656 -7.66 1 95.62 176 SER A N 1
ATOM 1336 C CA . SER A 1 176 ? 15.688 -26.469 -8.188 1 95.62 176 SER A CA 1
ATOM 1337 C C . SER A 1 176 ? 16.75 -26.812 -7.148 1 95.62 176 SER A C 1
ATOM 1339 O O . SER A 1 176 ? 17.906 -27.078 -7.488 1 95.62 176 SER A O 1
ATOM 1341 N N . VAL A 1 177 ? 16.359 -26.703 -5.941 1 94.81 177 VAL A N 1
ATOM 1342 C CA . VAL A 1 177 ? 17.156 -27.109 -4.797 1 94.81 177 VAL A CA 1
ATOM 1343 C C . VAL A 1 177 ? 16.312 -27.938 -3.84 1 94.81 177 VAL A C 1
ATOM 1345 O O . VAL A 1 177 ? 15.195 -27.562 -3.488 1 94.81 177 VAL A O 1
ATOM 1348 N N . ASP A 1 178 ? 16.797 -29.078 -3.488 1 95.12 178 ASP A N 1
ATOM 1349 C CA . ASP A 1 178 ? 16.188 -29.922 -2.471 1 95.12 178 ASP A CA 1
ATOM 1350 C C . ASP A 1 178 ? 16.953 -29.859 -1.153 1 95.12 178 ASP A C 1
ATOM 1352 O O . ASP A 1 178 ? 18.109 -30.281 -1.078 1 95.12 178 ASP A O 1
ATOM 1356 N N . TYR A 1 179 ? 16.266 -29.281 -0.181 1 93.69 179 TYR A N 1
ATOM 1357 C CA . TYR A 1 179 ? 16.859 -29.188 1.149 1 93.69 179 TYR A CA 1
ATOM 1358 C C . TYR A 1 179 ? 16.484 -30.406 1.99 1 93.69 179 TYR A C 1
ATOM 1360 O O . TYR A 1 179 ? 15.344 -30.859 1.955 1 93.69 179 TYR A O 1
ATOM 1368 N N . TYR A 1 180 ? 17.516 -30.906 2.727 1 92.38 180 TYR A N 1
ATOM 1369 C CA . TYR A 1 180 ? 17.234 -32.094 3.535 1 92.38 180 TYR A CA 1
ATOM 1370 C C . TYR A 1 180 ? 18.172 -32.156 4.738 1 92.38 180 TYR A C 1
ATOM 1372 O O . TYR A 1 180 ? 19.156 -31.406 4.812 1 92.38 180 TYR A O 1
ATOM 1380 N N . GLN A 1 181 ? 17.641 -33 5.676 1 91.75 181 GLN A N 1
ATOM 1381 C CA . GLN A 1 181 ? 18.453 -33.281 6.855 1 91.75 181 GLN A CA 1
ATOM 1382 C C . GLN A 1 181 ? 18.781 -34.781 6.926 1 91.75 181 GLN A C 1
ATOM 1384 O O . GLN A 1 181 ? 17.922 -35.625 6.613 1 91.75 181 GLN A O 1
ATOM 1389 N N . LYS A 1 182 ? 19.969 -35.094 7.34 1 90.19 182 LYS A N 1
ATOM 1390 C CA . LYS A 1 182 ? 20.375 -36.469 7.484 1 90.19 182 LYS A CA 1
ATOM 1391 C C . LYS A 1 182 ? 19.781 -37.094 8.75 1 90.19 182 LYS A C 1
ATOM 1393 O O . LYS A 1 182 ? 19.516 -38.312 8.797 1 90.19 182 LYS A O 1
ATOM 1398 N N . LYS A 1 183 ? 19.719 -36.281 9.742 1 88.31 183 LYS A N 1
ATOM 1399 C CA . LYS A 1 183 ? 19.047 -36.656 10.992 1 88.31 183 LYS A CA 1
ATOM 1400 C C . LYS A 1 183 ? 18.125 -35.531 11.469 1 88.31 183 LYS A C 1
ATOM 1402 O O . LYS A 1 183 ? 18.328 -34.375 11.148 1 88.31 183 LYS A O 1
ATOM 1407 N N . ARG A 1 184 ? 17.109 -36 12.156 1 86.38 184 ARG A N 1
ATOM 1408 C CA . ARG A 1 184 ? 16.172 -35.031 12.68 1 86.38 184 ARG A CA 1
ATOM 1409 C C . ARG A 1 184 ? 16.891 -33.938 13.5 1 86.38 184 ARG A C 1
ATOM 1411 O O . ARG A 1 184 ? 17.719 -34.281 14.352 1 86.38 184 ARG A O 1
ATOM 1418 N N . ASN A 1 185 ? 16.672 -32.719 13.203 1 89.38 185 ASN A N 1
ATOM 1419 C CA . ASN A 1 185 ? 17.25 -31.578 13.898 1 89.38 185 ASN A CA 1
ATOM 1420 C C . ASN A 1 185 ? 18.734 -31.438 13.625 1 89.38 185 ASN A C 1
ATOM 1422 O O . ASN A 1 185 ? 19.453 -30.797 14.383 1 89.38 185 ASN A O 1
ATOM 1426 N N . GLY A 1 186 ? 19.234 -32.125 12.695 1 91.69 186 GLY A N 1
ATOM 1427 C CA . GLY A 1 186 ? 20.625 -32 12.305 1 91.69 186 GLY A CA 1
ATOM 1428 C C . GLY A 1 186 ? 20.859 -30.875 11.312 1 91.69 186 GLY A C 1
ATOM 1429 O O . GLY A 1 186 ? 19.969 -30.078 11.047 1 91.69 186 GLY A O 1
ATOM 1430 N N . ALA A 1 187 ? 22.062 -30.859 10.797 1 92.75 187 ALA A N 1
ATOM 1431 C CA . ALA A 1 187 ? 22.453 -29.859 9.812 1 92.75 187 ALA A CA 1
ATOM 1432 C C . ALA A 1 187 ? 21.656 -30.016 8.523 1 92.75 187 ALA A C 1
ATOM 1434 O O . ALA A 1 187 ? 21.281 -31.141 8.148 1 92.75 187 ALA A O 1
ATOM 1435 N N . GLU A 1 188 ? 21.344 -28.938 7.859 1 92.56 188 GLU A N 1
ATOM 1436 C CA . GLU A 1 188 ? 20.641 -28.953 6.582 1 92.56 188 GLU A CA 1
ATOM 1437 C C . GLU A 1 188 ? 21.609 -29.078 5.41 1 92.56 188 GLU A C 1
ATOM 1439 O O . GLU A 1 188 ? 22.641 -28.406 5.383 1 92.56 188 GLU A O 1
ATOM 1444 N N . PHE A 1 189 ? 21.312 -29.984 4.543 1 94.12 189 PHE A N 1
ATOM 1445 C CA . PHE A 1 189 ? 22.047 -30.172 3.295 1 94.12 189 PHE A CA 1
ATOM 1446 C C . PHE A 1 189 ? 21.172 -29.812 2.098 1 94.12 189 PHE A C 1
ATOM 1448 O O . PHE A 1 189 ? 19.969 -29.578 2.248 1 94.12 189 PHE A O 1
ATOM 1455 N N . GLN A 1 190 ? 21.844 -29.688 0.932 1 94.38 190 GLN A N 1
ATOM 1456 C CA . GLN A 1 190 ? 21.062 -29.344 -0.255 1 94.38 190 GLN A CA 1
ATOM 1457 C C . GLN A 1 190 ? 21.562 -30.125 -1.475 1 94.38 190 GLN A C 1
ATOM 1459 O O . GLN A 1 190 ? 22.75 -30.375 -1.619 1 94.38 190 GLN A O 1
ATOM 1464 N N . THR A 1 191 ? 20.625 -30.547 -2.248 1 95.56 191 THR A N 1
ATOM 1465 C CA . THR A 1 191 ? 20.891 -31.094 -3.572 1 95.56 191 THR A CA 1
ATOM 1466 C C . THR A 1 191 ? 20.406 -30.141 -4.66 1 95.56 191 THR A C 1
ATOM 1468 O O . THR A 1 191 ? 19.219 -29.766 -4.688 1 95.56 191 THR A O 1
ATOM 1471 N N . THR A 1 192 ? 21.328 -29.734 -5.547 1 95.81 192 THR A N 1
ATOM 1472 C CA . THR A 1 192 ? 20.922 -28.922 -6.695 1 95.81 192 THR A CA 1
ATOM 1473 C C . THR A 1 192 ? 20.359 -29.797 -7.809 1 95.81 192 THR A C 1
ATOM 1475 O O . THR A 1 192 ? 20.891 -30.875 -8.094 1 95.81 192 THR A O 1
ATOM 1478 N N . ILE A 1 193 ? 19.266 -29.406 -8.367 1 97.06 193 ILE A N 1
ATOM 1479 C CA . ILE A 1 193 ? 18.609 -30.125 -9.453 1 97.06 193 ILE A CA 1
ATOM 1480 C C . ILE A 1 193 ? 18.703 -29.312 -10.742 1 97.06 193 ILE A C 1
ATOM 1482 O O . ILE A 1 193 ? 18.203 -28.188 -10.805 1 97.06 193 ILE A O 1
ATOM 1486 N N . SER A 1 194 ? 19.297 -29.859 -11.797 1 96.88 194 SER A N 1
ATOM 1487 C CA . SER A 1 194 ? 19.484 -29.141 -13.055 1 96.88 194 SER A CA 1
ATOM 1488 C C . SER A 1 194 ? 18.172 -28.922 -13.789 1 96.88 194 SER A C 1
ATOM 1490 O O . SER A 1 194 ? 17.203 -29.672 -13.562 1 96.88 194 SER A O 1
ATOM 1492 N N . ARG A 1 195 ? 18.188 -27.984 -14.703 1 96.62 195 ARG A N 1
ATOM 1493 C CA . ARG A 1 195 ? 17.016 -27.719 -15.531 1 96.62 195 ARG A CA 1
ATOM 1494 C C . ARG A 1 195 ? 16.656 -28.953 -16.359 1 96.62 195 ARG A C 1
ATOM 1496 O O . ARG A 1 195 ? 15.477 -29.266 -16.531 1 96.62 195 ARG A O 1
ATOM 1503 N N . ALA A 1 196 ? 17.656 -29.609 -16.828 1 97.44 196 ALA A N 1
ATOM 1504 C CA . ALA A 1 196 ? 17.422 -30.828 -17.609 1 97.44 196 ALA A CA 1
ATOM 1505 C C . ALA A 1 196 ? 16.734 -31.891 -16.781 1 97.44 196 ALA A C 1
ATOM 1507 O O . ALA A 1 196 ? 15.805 -32.562 -17.266 1 97.44 196 ALA A O 1
ATOM 1508 N N . GLU A 1 197 ? 17.188 -32.031 -15.578 1 97.81 197 GLU A N 1
ATOM 1509 C CA . GLU A 1 197 ? 16.578 -33.031 -14.688 1 97.81 197 GLU A CA 1
ATOM 1510 C C . GLU A 1 197 ? 15.164 -32.594 -14.297 1 97.81 197 GLU A C 1
ATOM 1512 O O . GLU A 1 197 ? 14.258 -33.438 -14.234 1 97.81 197 GLU A O 1
ATOM 1517 N N . GLN A 1 198 ? 14.953 -31.328 -14.008 1 98.31 198 GLN A N 1
ATOM 1518 C CA . GLN A 1 198 ? 13.602 -30.812 -13.75 1 98.31 198 GLN A CA 1
ATOM 1519 C C . GLN A 1 198 ? 12.664 -31.156 -14.906 1 98.31 198 GLN A C 1
ATOM 1521 O O . GLN A 1 198 ? 11.531 -31.594 -14.68 1 98.31 198 GLN A O 1
ATOM 1526 N N . LYS A 1 199 ? 13.148 -30.922 -16.078 1 98.06 199 LYS A N 1
ATOM 1527 C CA . LYS A 1 199 ? 12.32 -31.156 -17.266 1 98.06 199 LYS A CA 1
ATOM 1528 C C . LYS A 1 199 ? 11.984 -32.656 -17.422 1 98.06 199 LYS A C 1
ATOM 1530 O O . LYS A 1 199 ? 10.82 -33 -17.609 1 98.06 199 LYS A O 1
ATOM 1535 N N . ALA A 1 200 ? 12.953 -33.469 -17.297 1 98.25 200 ALA A N 1
ATOM 1536 C CA . ALA A 1 200 ? 12.758 -34.906 -17.469 1 98.25 200 ALA A CA 1
ATOM 1537 C C . ALA A 1 200 ? 11.781 -35.469 -16.438 1 98.25 200 ALA A C 1
ATOM 1539 O O . ALA A 1 200 ? 10.82 -36.156 -16.797 1 98.25 200 ALA A O 1
ATOM 1540 N N . GLN A 1 201 ? 12.078 -35.156 -15.203 1 98.56 201 GLN A N 1
ATOM 1541 C CA . GLN A 1 201 ? 11.211 -35.656 -14.133 1 98.56 201 GLN A CA 1
ATOM 1542 C C . GLN A 1 201 ? 9.836 -35 -14.195 1 98.56 201 GLN A C 1
ATOM 1544 O O . GLN A 1 201 ? 8.82 -35.656 -13.977 1 98.56 201 GLN A O 1
ATOM 1549 N N . GLY A 1 202 ? 9.773 -33.719 -14.5 1 98.69 202 GLY A N 1
ATOM 1550 C CA . GLY A 1 202 ? 8.508 -33 -14.609 1 98.69 202 GLY A CA 1
ATOM 1551 C C . GLY A 1 202 ? 7.602 -33.562 -15.688 1 98.69 202 GLY A C 1
ATOM 1552 O O . GLY A 1 202 ? 6.402 -33.75 -15.469 1 98.69 202 GLY A O 1
ATOM 1553 N N . GLU A 1 203 ? 8.172 -33.812 -16.859 1 98.44 203 GLU A N 1
ATOM 1554 C CA . GLU A 1 203 ? 7.391 -34.375 -17.969 1 98.44 203 GLU A CA 1
ATOM 1555 C C . GLU A 1 203 ? 6.879 -35.781 -17.625 1 98.44 203 GLU A C 1
ATOM 1557 O O . GLU A 1 203 ? 5.734 -36.125 -17.922 1 98.44 203 GLU A O 1
ATOM 1562 N N . LYS A 1 204 ? 7.73 -36.5 -16.984 1 98.31 204 LYS A N 1
ATOM 1563 C CA . LYS A 1 204 ? 7.332 -37.844 -16.562 1 98.31 204 LYS A CA 1
ATOM 1564 C C . LYS A 1 204 ? 6.172 -37.781 -15.57 1 98.31 204 LYS A C 1
ATOM 1566 O O . LYS A 1 204 ? 5.168 -38.469 -15.734 1 98.31 204 LYS A O 1
ATOM 1571 N N . ILE A 1 205 ? 6.312 -36.938 -14.594 1 98.75 205 ILE A N 1
ATOM 1572 C CA . ILE A 1 205 ? 5.297 -36.781 -13.555 1 98.75 205 ILE A CA 1
ATOM 1573 C C . ILE A 1 205 ? 4.004 -36.25 -14.172 1 98.75 205 ILE A C 1
ATOM 1575 O O . ILE A 1 205 ? 2.914 -36.719 -13.844 1 98.75 205 ILE A O 1
ATOM 1579 N N . ALA A 1 206 ? 4.133 -35.312 -15.07 1 98.75 206 ALA A N 1
ATOM 1580 C CA . ALA A 1 206 ? 2.977 -34.719 -15.75 1 98.75 206 ALA A CA 1
ATOM 1581 C C . ALA A 1 206 ? 2.164 -35.812 -16.469 1 98.75 206 ALA A C 1
ATOM 1583 O O . ALA A 1 206 ? 0.937 -35.844 -16.359 1 98.75 206 ALA A O 1
ATOM 1584 N N . ASN A 1 207 ? 2.818 -36.656 -17.188 1 98.31 207 ASN A N 1
ATOM 1585 C CA . ASN A 1 207 ? 2.125 -37.719 -17.938 1 98.31 207 ASN A CA 1
ATOM 1586 C C . ASN A 1 207 ? 1.438 -38.719 -17 1 98.31 207 ASN A C 1
ATOM 1588 O O . ASN A 1 207 ? 0.328 -39.156 -17.281 1 98.31 207 ASN A O 1
ATOM 1592 N N . GLU A 1 208 ? 2.1 -39 -15.93 1 98.44 208 GLU A N 1
ATOM 1593 C CA . GLU A 1 208 ? 1.468 -39.844 -14.945 1 98.44 208 GLU A CA 1
ATOM 1594 C C . GLU A 1 208 ? 0.208 -39.219 -14.367 1 98.44 208 GLU A C 1
ATOM 1596 O O . GLU A 1 208 ? -0.813 -39.875 -14.195 1 98.44 208 GLU A O 1
ATOM 1601 N N . ILE A 1 209 ? 0.289 -37.938 -14.078 1 98.62 209 ILE A N 1
ATOM 1602 C CA . ILE A 1 209 ? -0.846 -37.219 -13.531 1 98.62 209 ILE A CA 1
ATOM 1603 C C . ILE A 1 209 ? -1.989 -37.188 -14.547 1 98.62 209 ILE A C 1
ATOM 1605 O O . ILE A 1 209 ? -3.143 -37.469 -14.195 1 98.62 209 ILE A O 1
ATOM 1609 N N . VAL A 1 210 ? -1.728 -36.938 -15.836 1 98.5 210 VAL A N 1
ATOM 1610 C CA . VAL A 1 210 ? -2.758 -36.906 -16.859 1 98.5 210 VAL A CA 1
ATOM 1611 C C . VAL A 1 210 ? -3.457 -38.281 -16.938 1 98.5 210 VAL A C 1
ATOM 1613 O O . VAL A 1 210 ? -4.688 -38.344 -16.969 1 98.5 210 VAL A O 1
ATOM 1616 N N . ALA A 1 211 ? -2.68 -39.312 -16.906 1 97.75 211 ALA A N 1
ATOM 1617 C CA . ALA A 1 211 ? -3.248 -40.656 -16.969 1 97.75 211 ALA A CA 1
ATOM 1618 C C . ALA A 1 211 ? -4.184 -40.938 -15.789 1 97.75 211 ALA A C 1
ATOM 1620 O O . ALA A 1 211 ? -5.258 -41.5 -15.961 1 97.75 211 ALA A O 1
ATOM 1621 N N . ARG A 1 212 ? -3.773 -40.469 -14.648 1 98.06 212 ARG A N 1
ATOM 1622 C CA . ARG A 1 212 ? -4.594 -40.656 -13.453 1 98.06 212 ARG A CA 1
ATOM 1623 C C . ARG A 1 212 ? -5.875 -39.844 -13.539 1 98.06 212 ARG A C 1
ATOM 1625 O O . ARG A 1 212 ? -6.953 -40.312 -13.188 1 98.06 212 ARG A O 1
ATOM 1632 N N . LEU A 1 213 ? -5.785 -38.625 -13.984 1 98.25 213 LEU A N 1
ATOM 1633 C CA . LEU A 1 213 ? -6.93 -37.719 -14.062 1 98.25 213 LEU A CA 1
ATOM 1634 C C . LEU A 1 213 ? -7.965 -38.219 -15.062 1 98.25 213 LEU A C 1
ATOM 1636 O O . LEU A 1 213 ? -9.164 -38.062 -14.859 1 98.25 213 LEU A O 1
ATOM 1640 N N . ARG A 1 214 ? -7.535 -38.938 -16.078 1 97.88 214 ARG A N 1
ATOM 1641 C CA . ARG A 1 214 ? -8.422 -39.438 -17.141 1 97.88 214 ARG A CA 1
ATOM 1642 C C . ARG A 1 214 ? -9.32 -40.562 -16.609 1 97.88 214 ARG A C 1
ATOM 1644 O O . ARG A 1 214 ? -10.305 -40.906 -17.25 1 97.88 214 ARG A O 1
ATOM 1651 N N . LYS A 1 215 ? -8.984 -41.094 -15.469 1 95.94 215 LYS A N 1
ATOM 1652 C CA . LYS A 1 215 ? -9.82 -42.094 -14.859 1 95.94 215 LYS A CA 1
ATOM 1653 C C . LYS A 1 215 ? -11.062 -41.5 -14.211 1 95.94 215 LYS A C 1
ATOM 1655 O O . LYS A 1 215 ? -12.008 -42.219 -13.883 1 95.94 215 LYS A O 1
ATOM 1660 N N . LYS A 1 216 ? -11.008 -40.219 -13.992 1 95.31 216 LYS A N 1
ATOM 1661 C CA . LYS A 1 216 ? -12.172 -39.5 -13.484 1 95.31 216 LYS A CA 1
ATOM 1662 C C . LYS A 1 216 ? -13.094 -39.062 -14.625 1 95.31 216 LYS A C 1
ATOM 1664 O O . LYS A 1 216 ? -12.664 -38.406 -15.562 1 95.31 216 LYS A O 1
ATOM 1669 N N . LYS A 1 217 ? -14.344 -39.344 -14.5 1 94.62 217 LYS A N 1
ATOM 1670 C CA . LYS A 1 217 ? -15.328 -39.094 -15.555 1 94.62 217 LYS A CA 1
ATOM 1671 C C . LYS A 1 217 ? -15.336 -37.625 -15.961 1 94.62 217 LYS A C 1
ATOM 1673 O O . LYS A 1 217 ? -15.344 -37.312 -17.156 1 94.62 217 LYS A O 1
ATOM 1678 N N . ALA A 1 218 ? -15.273 -36.719 -15.047 1 94.19 218 ALA A N 1
ATOM 1679 C CA . ALA A 1 218 ? -15.383 -35.281 -15.289 1 94.19 218 ALA A CA 1
ATOM 1680 C C . ALA A 1 218 ? -14.164 -34.75 -16.047 1 94.19 218 ALA A C 1
ATOM 1682 O O . ALA A 1 218 ? -14.203 -33.656 -16.625 1 94.19 218 ALA A O 1
ATOM 1683 N N . LEU A 1 219 ? -13.031 -35.5 -16.078 1 97.25 219 LEU A N 1
ATOM 1684 C CA . LEU A 1 219 ? -11.766 -34.969 -16.609 1 97.25 219 LEU A CA 1
ATOM 1685 C C . LEU A 1 219 ? -11.336 -35.75 -17.844 1 97.25 219 LEU A C 1
ATOM 1687 O O . LEU A 1 219 ? -10.242 -35.562 -18.359 1 97.25 219 LEU A O 1
ATOM 1691 N N . LYS A 1 220 ? -12.172 -36.625 -18.359 1 95.38 220 LYS A N 1
ATOM 1692 C CA . LYS A 1 220 ? -11.844 -37.5 -19.453 1 95.38 220 LYS A CA 1
ATOM 1693 C C . LYS A 1 220 ? -11.773 -36.75 -20.781 1 95.38 220 LYS A C 1
ATOM 1695 O O . LYS A 1 220 ? -10.883 -36.969 -21.594 1 95.38 220 LYS A O 1
ATOM 1700 N N . ASN A 1 221 ? -12.688 -35.781 -21 1 95.38 221 ASN A N 1
ATOM 1701 C CA . ASN A 1 221 ? -12.875 -35.219 -22.328 1 95.38 221 ASN A CA 1
ATOM 1702 C C . ASN A 1 221 ? -12.555 -33.719 -22.375 1 95.38 221 ASN A C 1
ATOM 1704 O O . ASN A 1 221 ? -13.156 -33 -23.156 1 95.38 221 ASN A O 1
ATOM 1708 N N . ILE A 1 222 ? -11.75 -33.281 -21.562 1 97.44 222 ILE A N 1
ATOM 1709 C CA . ILE A 1 222 ? -11.367 -31.875 -21.578 1 97.44 222 ILE A CA 1
ATOM 1710 C C . ILE A 1 222 ? -9.867 -31.75 -21.812 1 97.44 222 ILE A C 1
ATOM 1712 O O . ILE A 1 222 ? -9.102 -32.656 -21.438 1 97.44 222 ILE A O 1
ATOM 1716 N N . PRO A 1 223 ? -9.422 -30.609 -22.453 1 98.12 223 PRO A N 1
ATOM 1717 C CA . PRO A 1 223 ? -7.98 -30.359 -22.5 1 98.12 223 PRO A CA 1
ATOM 1718 C C . PRO A 1 223 ? -7.383 -30.125 -21.109 1 98.12 223 PRO A C 1
ATOM 1720 O O . PRO A 1 223 ? -8.023 -29.484 -20.266 1 98.12 223 PRO A O 1
ATOM 1723 N N . ILE A 1 224 ? -6.246 -30.703 -20.906 1 98.69 224 ILE A N 1
ATOM 1724 C CA . ILE A 1 224 ? -5.508 -30.516 -19.656 1 98.69 224 ILE A CA 1
ATOM 1725 C C . ILE A 1 224 ? -4.133 -29.922 -19.969 1 98.69 224 ILE A C 1
ATOM 1727 O O . ILE A 1 224 ? -3.299 -30.578 -20.609 1 98.69 224 ILE A O 1
ATOM 1731 N N . THR A 1 225 ? -3.924 -28.672 -19.547 1 98.69 225 THR A N 1
ATOM 1732 C CA . THR A 1 225 ? -2.641 -28 -19.719 1 98.69 225 THR A CA 1
ATOM 1733 C C . THR A 1 225 ? -1.798 -28.109 -18.453 1 98.69 225 THR A C 1
ATOM 1735 O O . THR A 1 225 ? -2.293 -27.859 -17.359 1 98.69 225 THR A O 1
ATOM 1738 N N . ILE A 1 226 ? -0.54 -28.516 -18.641 1 98.81 226 ILE A N 1
ATOM 1739 C CA . ILE A 1 226 ? 0.349 -28.594 -17.484 1 98.81 226 ILE A CA 1
ATOM 1740 C C . ILE A 1 226 ? 1.572 -27.719 -17.703 1 98.81 226 ILE A C 1
ATOM 1742 O O . ILE A 1 226 ? 2.217 -27.781 -18.75 1 98.81 226 ILE A O 1
ATOM 1746 N N . GLY A 1 227 ? 1.802 -26.812 -16.766 1 98.44 227 GLY A N 1
ATOM 1747 C CA . GLY A 1 227 ? 3.023 -26.016 -16.734 1 98.44 227 GLY A CA 1
ATOM 1748 C C . GLY A 1 227 ? 4.043 -26.516 -15.734 1 98.44 227 GLY A C 1
ATOM 1749 O O . GLY A 1 227 ? 3.686 -26.922 -14.625 1 98.44 227 GLY A O 1
ATOM 1750 N N . LEU A 1 228 ? 5.312 -26.531 -16.188 1 98.62 228 LEU A N 1
ATOM 1751 C CA . LEU A 1 228 ? 6.422 -26.891 -15.305 1 98.62 228 LEU A CA 1
ATOM 1752 C C . LEU A 1 228 ? 7.117 -25.641 -14.773 1 98.62 228 LEU A C 1
ATOM 1754 O O . LEU A 1 228 ? 7.609 -24.812 -15.547 1 98.62 228 LEU A O 1
ATOM 1758 N N . PHE A 1 229 ? 7.105 -25.484 -13.516 1 97.31 229 PHE A N 1
ATOM 1759 C CA . PHE A 1 229 ? 7.609 -24.312 -12.797 1 97.31 229 PHE A CA 1
ATOM 1760 C C . PHE A 1 229 ? 8.875 -24.672 -12.016 1 97.31 229 PHE A C 1
ATOM 1762 O O . PHE A 1 229 ? 8.938 -25.719 -11.367 1 97.31 229 PHE A O 1
ATOM 1769 N N . SER A 1 230 ? 9.859 -23.891 -12.148 1 96.81 230 SER A N 1
ATOM 1770 C CA . SER A 1 230 ? 11.086 -24.078 -11.383 1 96.81 230 SER A CA 1
ATOM 1771 C C . SER A 1 230 ? 11.086 -23.234 -10.109 1 96.81 230 SER A C 1
ATOM 1773 O O . SER A 1 230 ? 11.219 -22.016 -10.164 1 96.81 230 SER A O 1
ATOM 1775 N N . LYS A 1 231 ? 10.953 -23.859 -8.977 1 94.75 231 LYS A N 1
ATOM 1776 C CA . LYS A 1 231 ? 11.039 -23.172 -7.699 1 94.75 231 LYS A CA 1
ATOM 1777 C C . LYS A 1 231 ? 12.461 -22.688 -7.426 1 94.75 231 LYS A C 1
ATOM 1779 O O . LYS A 1 231 ? 13.43 -23.281 -7.91 1 94.75 231 LYS A O 1
ATOM 1784 N N . THR A 1 232 ? 12.5 -21.641 -6.695 1 91.38 232 THR A N 1
ATOM 1785 C CA . THR A 1 232 ? 13.805 -21.109 -6.34 1 91.38 232 THR A CA 1
ATOM 1786 C C . THR A 1 232 ? 14.219 -21.562 -4.941 1 91.38 232 THR A C 1
ATOM 1788 O O . THR A 1 232 ? 13.414 -22.156 -4.219 1 91.38 232 THR A O 1
ATOM 1791 N N . GLY A 1 233 ? 15.5 -21.344 -4.68 1 89.19 233 GLY A N 1
ATOM 1792 C CA . GLY A 1 233 ? 15.969 -21.641 -3.336 1 89.19 233 GLY A CA 1
ATOM 1793 C C . GLY A 1 233 ? 15.336 -20.766 -2.271 1 89.19 233 GLY A C 1
ATOM 1794 O O . GLY A 1 233 ? 14.711 -19.75 -2.584 1 89.19 233 GLY A O 1
ATOM 1795 N N . LYS A 1 234 ? 15.508 -21.141 -0.985 1 84.88 234 LYS A N 1
ATOM 1796 C CA . LYS A 1 234 ? 14.844 -20.484 0.139 1 84.88 234 LYS A CA 1
ATOM 1797 C C . LYS A 1 234 ? 15.336 -19.047 0.309 1 84.88 234 LYS A C 1
ATOM 1799 O O . LYS A 1 234 ? 14.625 -18.203 0.857 1 84.88 234 LYS A O 1
ATOM 1804 N N . ASP A 1 235 ? 16.516 -18.672 -0.181 1 82 235 ASP A N 1
ATOM 1805 C CA . ASP A 1 235 ? 17.109 -17.359 0.022 1 82 235 ASP A CA 1
ATOM 1806 C C . ASP A 1 235 ? 16.906 -16.469 -1.203 1 82 235 ASP A C 1
ATOM 1808 O O . ASP A 1 235 ? 17.438 -15.367 -1.273 1 82 235 ASP A O 1
ATOM 1812 N N . SER A 1 236 ? 16.156 -17.047 -2.092 1 85.56 236 SER A N 1
ATOM 1813 C CA . SER A 1 236 ? 15.969 -16.281 -3.312 1 85.56 236 SER A CA 1
ATOM 1814 C C . SER A 1 236 ? 15.117 -15.039 -3.051 1 85.56 236 SER A C 1
ATOM 1816 O O . SER A 1 236 ? 14.133 -15.102 -2.303 1 85.56 236 SER A O 1
ATOM 1818 N N . LEU A 1 237 ? 15.5 -13.922 -3.736 1 83.38 237 LEU A N 1
ATOM 1819 C CA . LEU A 1 237 ? 14.773 -12.664 -3.598 1 83.38 237 LEU A CA 1
ATOM 1820 C C . LEU A 1 237 ? 13.695 -12.539 -4.668 1 83.38 237 LEU A C 1
ATOM 1822 O O . LEU A 1 237 ? 12.844 -11.648 -4.602 1 83.38 237 LEU A O 1
ATOM 1826 N N . VAL A 1 238 ? 13.734 -13.445 -5.641 1 85.81 238 VAL A N 1
ATOM 1827 C CA . VAL A 1 238 ? 12.719 -13.43 -6.691 1 85.81 238 VAL A CA 1
ATOM 1828 C C . VAL A 1 238 ? 12.039 -14.797 -6.766 1 85.81 238 VAL A C 1
ATOM 1830 O O . VAL A 1 238 ? 12.602 -15.805 -6.324 1 85.81 238 VAL A O 1
ATOM 1833 N N . GLY A 1 239 ? 10.82 -14.82 -7.309 1 87.56 239 GLY A N 1
ATOM 1834 C CA . GLY A 1 239 ? 10.078 -16.062 -7.477 1 87.56 239 GLY A CA 1
ATOM 1835 C C . GLY A 1 239 ? 10.586 -16.906 -8.633 1 87.56 239 GLY A C 1
ATOM 1836 O O . GLY A 1 239 ? 11.352 -16.422 -9.469 1 87.56 239 GLY A O 1
ATOM 1837 N N . GLY A 1 240 ? 10.18 -18.141 -8.633 1 93.12 240 GLY A N 1
ATOM 1838 C CA . GLY A 1 240 ? 10.484 -19.062 -9.719 1 93.12 240 GLY A CA 1
ATOM 1839 C C . GLY A 1 240 ? 9.766 -18.719 -11.008 1 93.12 240 GLY A C 1
ATOM 1840 O O . GLY A 1 240 ? 9.094 -17.688 -11.094 1 93.12 240 GLY A O 1
ATOM 1841 N N . THR A 1 241 ? 10 -19.5 -12.016 1 95.06 241 THR A N 1
ATOM 1842 C CA . THR A 1 241 ? 9.43 -19.234 -13.336 1 95.06 241 THR A CA 1
ATOM 1843 C C . THR A 1 241 ? 9.031 -20.531 -14.023 1 95.06 241 THR A C 1
ATOM 1845 O O . THR A 1 241 ? 9.602 -21.594 -13.742 1 95.06 241 THR A O 1
ATOM 1848 N N . TYR A 1 242 ? 8.055 -20.438 -14.844 1 96.31 242 TYR A N 1
ATOM 1849 C CA . TYR A 1 242 ? 7.73 -21.547 -15.727 1 96.31 242 TYR A CA 1
ATOM 1850 C C . TYR A 1 242 ? 8.773 -21.688 -16.828 1 96.31 242 TYR A C 1
ATOM 1852 O O . TYR A 1 242 ? 9.273 -20.703 -17.359 1 96.31 242 TYR A O 1
ATOM 1860 N N . PHE A 1 243 ? 9.086 -23.031 -17.203 1 97.62 243 PHE A N 1
ATOM 1861 C CA . PHE A 1 243 ? 10.109 -23.219 -18.219 1 97.62 243 PHE A CA 1
ATOM 1862 C C . PHE A 1 243 ? 9.609 -24.141 -19.328 1 97.62 243 PHE A C 1
ATOM 1864 O O . PHE A 1 243 ? 10.219 -24.219 -20.391 1 97.62 243 PHE A O 1
ATOM 1871 N N . ALA A 1 244 ? 8.461 -24.781 -19.109 1 97.94 244 ALA A N 1
ATOM 1872 C CA . ALA A 1 244 ? 7.82 -25.594 -20.141 1 97.94 244 ALA A CA 1
ATOM 1873 C C . ALA A 1 244 ? 6.336 -25.797 -19.844 1 97.94 244 ALA A C 1
ATOM 1875 O O . ALA A 1 244 ? 5.906 -25.672 -18.688 1 97.94 244 ALA A O 1
ATOM 1876 N N . TYR A 1 245 ? 5.57 -25.969 -20.891 1 98.19 245 TYR A N 1
ATOM 1877 C CA . TYR A 1 245 ? 4.18 -26.375 -20.703 1 98.19 245 TYR A CA 1
ATOM 1878 C C . TYR A 1 245 ? 3.691 -27.203 -21.875 1 98.19 245 TYR A C 1
ATOM 1880 O O . TYR A 1 245 ? 4.305 -27.219 -22.953 1 98.19 245 TYR A O 1
ATOM 1888 N N . GLY A 1 246 ? 2.736 -27.984 -21.625 1 98.12 246 GLY A N 1
ATOM 1889 C CA . GLY A 1 246 ? 2.086 -28.812 -22.625 1 98.12 246 GLY A CA 1
ATOM 1890 C C . GLY A 1 246 ? 0.625 -29.078 -22.328 1 98.12 246 GLY A C 1
ATOM 1891 O O . GLY A 1 246 ? 0.171 -28.891 -21.203 1 98.12 246 GLY A O 1
ATOM 1892 N N . THR A 1 247 ? -0.109 -29.453 -23.422 1 98.5 247 THR A N 1
ATOM 1893 C CA . THR A 1 247 ? -1.534 -29.719 -23.281 1 98.5 247 THR A CA 1
ATOM 1894 C C . THR A 1 247 ? -1.867 -31.125 -23.766 1 98.5 247 THR A C 1
ATOM 1896 O O . THR A 1 247 ? -1.487 -31.516 -24.875 1 98.5 247 THR A O 1
ATOM 1899 N N . ALA A 1 248 ? -2.447 -31.891 -22.891 1 98.31 248 ALA A N 1
ATOM 1900 C CA . ALA A 1 248 ? -3.08 -33.125 -23.328 1 98.31 248 ALA A CA 1
ATOM 1901 C C . ALA A 1 248 ? -4.465 -32.844 -23.906 1 98.31 248 ALA A C 1
ATOM 1903 O O . ALA A 1 248 ? -5.336 -32.312 -23.234 1 98.31 248 ALA A O 1
ATOM 1904 N N . ALA A 1 249 ? -4.641 -33.281 -25.078 1 96 249 ALA A N 1
ATOM 1905 C CA . ALA A 1 249 ? -5.941 -33.094 -25.734 1 96 249 ALA A CA 1
ATOM 1906 C C . ALA A 1 249 ? -7.008 -33.969 -25.062 1 96 249 ALA A C 1
ATOM 1908 O O . ALA A 1 249 ? -6.688 -34.875 -24.281 1 96 249 ALA A O 1
ATOM 1909 N N . ALA A 1 250 ? -8.242 -33.625 -25.391 1 94 250 ALA A N 1
ATOM 1910 C CA . ALA A 1 250 ? -9.336 -34.469 -24.906 1 94 250 ALA A CA 1
ATOM 1911 C C . ALA A 1 250 ? -9.102 -35.938 -25.219 1 94 250 ALA A C 1
ATOM 1913 O O . ALA A 1 250 ? -8.688 -36.281 -26.328 1 94 250 ALA A O 1
ATOM 1914 N N . ASN A 1 251 ? -9.219 -36.75 -24.25 1 91.62 251 ASN A N 1
ATOM 1915 C CA . ASN A 1 251 ? -9.148 -38.188 -24.375 1 91.62 251 ASN A CA 1
ATOM 1916 C C . ASN A 1 251 ? -7.715 -38.688 -24.562 1 91.62 251 ASN A C 1
ATOM 1918 O O . ASN A 1 251 ? -7.484 -39.844 -24.859 1 91.62 251 ASN A O 1
ATOM 1922 N N . SER A 1 252 ? -6.816 -37.719 -24.453 1 93.38 252 SER A N 1
ATOM 1923 C CA . SER A 1 252 ? -5.418 -38.125 -24.516 1 93.38 252 SER A CA 1
ATOM 1924 C C . SER A 1 252 ? -4.84 -38.344 -23.125 1 93.38 252 SER A C 1
ATOM 1926 O O . SER A 1 252 ? -5.09 -37.562 -22.203 1 93.38 252 SER A O 1
ATOM 1928 N N . SER A 1 253 ? -4.023 -39.406 -23.016 1 92.12 253 SER A N 1
ATOM 1929 C CA . SER A 1 253 ? -3.479 -39.75 -21.703 1 92.12 253 SER A CA 1
ATOM 1930 C C . SER A 1 253 ? -2.062 -39.188 -21.547 1 92.12 253 SER A C 1
ATOM 1932 O O . SER A 1 253 ? -1.415 -39.438 -20.531 1 92.12 253 SER A O 1
ATOM 1934 N N . LYS A 1 254 ? -1.62 -38.5 -22.516 1 94.62 254 LYS A N 1
ATOM 1935 C CA . LYS A 1 254 ? -0.277 -37.969 -22.406 1 94.62 254 LYS A CA 1
ATOM 1936 C C . LYS A 1 254 ? -0.172 -36.625 -23.141 1 94.62 254 LYS A C 1
ATOM 1938 O O . LYS A 1 254 ? -1.003 -36.312 -24 1 94.62 254 LYS A O 1
ATOM 1943 N N . ILE A 1 255 ? 0.769 -35.906 -22.766 1 96.69 255 ILE A N 1
ATOM 1944 C CA . ILE A 1 255 ? 1.13 -34.688 -23.484 1 96.69 255 ILE A CA 1
ATOM 1945 C C . ILE A 1 255 ? 2.123 -35 -24.594 1 96.69 255 ILE A C 1
ATOM 1947 O O . ILE A 1 255 ? 3.225 -35.5 -24.328 1 96.69 255 ILE A O 1
ATOM 1951 N N . SER A 1 256 ? 1.76 -34.75 -25.797 1 92.81 256 SER A N 1
ATOM 1952 C CA . SER A 1 256 ? 2.58 -35.156 -26.922 1 92.81 256 SER A CA 1
ATOM 1953 C C . SER A 1 256 ? 3.59 -34.094 -27.297 1 92.81 256 SER A C 1
ATOM 1955 O O . SER A 1 256 ? 4.676 -34.375 -27.797 1 92.81 256 SER A O 1
ATOM 1957 N N . LYS A 1 257 ? 3.221 -32.844 -27.078 1 96.19 257 LYS A N 1
ATOM 1958 C CA . LYS A 1 257 ? 4.098 -31.75 -27.453 1 96.19 257 LYS A CA 1
ATOM 1959 C C . LYS A 1 257 ? 4.285 -30.781 -26.297 1 96.19 257 LYS A C 1
ATOM 1961 O O . LYS A 1 257 ? 3.311 -30.297 -25.719 1 96.19 257 LYS A O 1
ATOM 1966 N N . TRP A 1 258 ? 5.539 -30.578 -25.969 1 97.31 258 TRP A N 1
ATOM 1967 C CA . TRP A 1 258 ? 5.91 -29.609 -24.938 1 97.31 258 TRP A CA 1
ATOM 1968 C C . TRP A 1 258 ? 6.469 -28.344 -25.562 1 97.31 258 TRP A C 1
ATOM 1970 O O . TRP A 1 258 ? 7.227 -28.406 -26.531 1 97.31 258 TRP A O 1
ATOM 1980 N N . LYS A 1 259 ? 6.039 -27.266 -25.109 1 96.69 259 LYS A N 1
ATOM 1981 C CA . LYS A 1 259 ? 6.574 -25.969 -25.5 1 96.69 259 LYS A CA 1
ATOM 1982 C C . LYS A 1 259 ? 7.488 -25.406 -24.406 1 96.69 259 LYS A C 1
ATOM 1984 O O . LYS A 1 259 ? 7.145 -25.422 -23.219 1 96.69 259 LYS A O 1
ATOM 1989 N N . SER A 1 260 ? 8.625 -24.969 -24.875 1 95.19 260 SER A N 1
ATOM 1990 C CA . SER A 1 260 ? 9.547 -24.344 -23.938 1 95.19 260 SER A CA 1
ATOM 1991 C C . SER A 1 260 ? 9.18 -22.891 -23.688 1 95.19 260 SER A C 1
ATOM 1993 O O . SER A 1 260 ? 8.641 -22.219 -24.562 1 95.19 260 SER A O 1
ATOM 1995 N N . MET A 1 261 ? 9.367 -22.5 -22.484 1 93.12 261 MET A N 1
ATOM 1996 C CA . MET A 1 261 ? 9.203 -21.109 -22.094 1 93.12 261 MET A CA 1
ATOM 1997 C C . MET A 1 261 ? 10.492 -20.562 -21.484 1 93.12 261 MET A C 1
ATOM 1999 O O . MET A 1 261 ? 11.227 -21.297 -20.812 1 93.12 261 MET A O 1
ATOM 2003 N N . SER A 1 262 ? 10.773 -19.297 -21.797 1 91.62 262 SER A N 1
ATOM 2004 C CA . SER A 1 262 ? 11.93 -18.641 -21.219 1 91.62 262 SER A CA 1
ATOM 2005 C C . SER A 1 262 ? 11.516 -17.422 -20.391 1 91.62 262 SER A C 1
ATOM 2007 O O . SER A 1 262 ? 11.227 -16.359 -20.938 1 91.62 262 SER A O 1
ATOM 2009 N N . GLU A 1 263 ? 11.406 -17.625 -19.141 1 92.56 263 GLU A N 1
ATOM 2010 C CA . GLU A 1 263 ? 11.164 -16.547 -18.188 1 92.56 263 GLU A CA 1
ATOM 2011 C C . GLU A 1 263 ? 12.312 -16.422 -17.188 1 92.56 263 GLU A C 1
ATOM 2013 O O . GLU A 1 263 ? 12.852 -17.438 -16.734 1 92.56 263 GLU A O 1
ATOM 2018 N N . LYS A 1 264 ? 12.703 -15.211 -16.938 1 92.88 264 LYS A N 1
ATOM 2019 C CA . LYS A 1 264 ? 13.719 -14.938 -15.922 1 92.88 264 LYS A CA 1
ATOM 2020 C C . LYS A 1 264 ? 13.305 -13.766 -15.031 1 92.88 264 LYS A C 1
ATOM 2022 O O . LYS A 1 264 ? 12.641 -12.836 -15.492 1 92.88 264 LYS A O 1
ATOM 2027 N N . MET A 1 265 ? 13.68 -13.898 -13.828 1 93.38 265 MET A N 1
ATOM 2028 C CA . MET A 1 265 ? 13.461 -12.812 -12.875 1 93.38 265 MET A CA 1
ATOM 2029 C C . MET A 1 265 ? 14.773 -12.375 -12.234 1 93.38 265 MET A C 1
ATOM 2031 O O . MET A 1 265 ? 15.664 -13.203 -12.008 1 93.38 265 MET A O 1
ATOM 2035 N N . GLN A 1 266 ? 14.875 -11.078 -11.953 1 94.19 266 GLN A N 1
ATOM 2036 C CA . GLN A 1 266 ? 16.078 -10.578 -11.297 1 94.19 266 GLN A CA 1
ATOM 2037 C C . GLN A 1 266 ? 15.766 -9.359 -10.438 1 94.19 266 GLN A C 1
ATOM 2039 O O . GLN A 1 266 ? 14.875 -8.578 -10.758 1 94.19 266 GLN A O 1
ATOM 2044 N N . VAL A 1 267 ? 16.547 -9.25 -9.328 1 95.25 267 VAL A N 1
ATOM 2045 C CA . VAL A 1 267 ? 16.469 -8.078 -8.469 1 95.25 267 VAL A CA 1
ATOM 2046 C C . VAL A 1 267 ? 17.625 -7.129 -8.781 1 95.25 267 VAL A C 1
ATOM 2048 O O . VAL A 1 267 ? 18.766 -7.57 -8.992 1 95.25 267 VAL A O 1
ATOM 2051 N N . LEU A 1 268 ? 17.344 -5.879 -8.914 1 96.56 268 LEU A N 1
ATOM 2052 C CA . LEU A 1 268 ? 18.359 -4.828 -9 1 96.56 268 LEU A CA 1
ATOM 2053 C C . LEU A 1 268 ? 18.328 -3.938 -7.766 1 96.56 268 LEU A C 1
ATOM 2055 O O . LEU A 1 268 ? 17.25 -3.662 -7.223 1 96.56 268 LEU A O 1
ATOM 2059 N N . PRO A 1 269 ? 19.453 -3.391 -7.32 1 95.12 269 PRO A N 1
ATOM 2060 C CA . PRO A 1 269 ? 20.781 -3.744 -7.82 1 95.12 269 PRO A CA 1
ATOM 2061 C C . PRO A 1 269 ? 21.156 -5.199 -7.543 1 95.12 269 PRO A C 1
ATOM 2063 O O . PRO A 1 269 ? 20.594 -5.82 -6.637 1 95.12 269 PRO A O 1
ATOM 2066 N N . THR A 1 270 ? 21.969 -5.742 -8.406 1 93.56 270 THR A N 1
ATOM 2067 C CA . THR A 1 270 ? 22.406 -7.117 -8.195 1 93.56 270 THR A CA 1
ATOM 2068 C C . THR A 1 270 ? 23.219 -7.23 -6.91 1 93.56 270 THR A C 1
ATOM 2070 O O . THR A 1 270 ? 23.75 -6.23 -6.406 1 93.56 270 THR A O 1
ATOM 2073 N N . THR A 1 271 ? 23.156 -8.352 -6.355 1 86.12 271 THR A N 1
ATOM 2074 C CA . THR A 1 271 ? 23.922 -8.594 -5.141 1 86.12 271 THR A CA 1
ATOM 2075 C C . THR A 1 271 ? 25.062 -9.57 -5.41 1 86.12 271 THR A C 1
ATOM 2077 O O . THR A 1 271 ? 24.953 -10.43 -6.289 1 86.12 271 THR A O 1
ATOM 2080 N N . GLY A 1 272 ? 26.125 -9.367 -4.711 1 82.44 272 GLY A N 1
ATOM 2081 C CA . GLY A 1 272 ? 27.266 -10.25 -4.852 1 82.44 272 GLY A CA 1
ATOM 2082 C C . GLY A 1 272 ? 27.891 -10.211 -6.234 1 82.44 272 GLY A C 1
ATOM 2083 O O . GLY A 1 272 ? 28.172 -9.133 -6.758 1 82.44 272 GLY A O 1
ATOM 2084 N N . SER A 1 273 ? 28.094 -11.5 -6.82 1 85.5 273 SER A N 1
ATOM 2085 C CA . SER A 1 273 ? 28.766 -11.633 -8.109 1 85.5 273 SER A CA 1
ATOM 2086 C C . SER A 1 273 ? 27.766 -11.781 -9.242 1 85.5 273 SER A C 1
ATOM 2088 O O . SER A 1 273 ? 28.141 -11.992 -10.398 1 85.5 273 SER A O 1
ATOM 2090 N N . GLU A 1 274 ? 26.547 -11.602 -8.914 1 88.5 274 GLU A N 1
ATOM 2091 C CA . GLU A 1 274 ? 25.531 -11.742 -9.945 1 88.5 274 GLU A CA 1
ATOM 2092 C C . GLU A 1 274 ? 25.594 -10.602 -10.953 1 88.5 274 GLU A C 1
ATOM 2094 O O . GLU A 1 274 ? 25.812 -9.445 -10.578 1 88.5 274 GLU A O 1
ATOM 2099 N N . LYS A 1 275 ? 25.5 -11.008 -12.219 1 93.12 275 LYS A N 1
ATOM 2100 C CA . LYS A 1 275 ? 25.469 -10.016 -13.289 1 93.12 275 LYS A CA 1
ATOM 2101 C C . LYS A 1 275 ? 24.031 -9.703 -13.711 1 93.12 275 LYS A C 1
ATOM 2103 O O . LYS A 1 275 ? 23.141 -10.547 -13.586 1 93.12 275 LYS A O 1
ATOM 2108 N N . ALA A 1 276 ? 23.859 -8.469 -14.188 1 95.56 276 ALA A N 1
ATOM 2109 C CA . ALA A 1 276 ? 22.547 -8.086 -14.703 1 95.56 276 ALA A CA 1
ATOM 2110 C C . ALA A 1 276 ? 22.172 -8.914 -15.93 1 95.56 276 ALA A C 1
ATOM 2112 O O . ALA A 1 276 ? 23.031 -9.18 -16.781 1 95.56 276 ALA A O 1
ATOM 2113 N N . ILE A 1 277 ? 20.938 -9.328 -16.031 1 95.12 277 ILE A N 1
ATOM 2114 C CA . ILE A 1 277 ? 20.453 -10.031 -17.203 1 95.12 277 ILE A CA 1
ATOM 2115 C C . ILE A 1 277 ? 20.578 -9.133 -18.438 1 95.12 277 ILE A C 1
ATOM 2117 O O . ILE A 1 277 ? 20.969 -9.594 -19.516 1 95.12 277 ILE A O 1
ATOM 2121 N N . ASN A 1 278 ? 20.266 -7.902 -18.281 1 96.94 278 ASN A N 1
ATOM 2122 C CA . ASN A 1 278 ? 20.391 -6.867 -19.297 1 96.94 278 ASN A CA 1
ATOM 2123 C C . ASN A 1 278 ? 21.047 -5.605 -18.75 1 96.94 278 ASN A C 1
ATOM 2125 O O . ASN A 1 278 ? 20.453 -4.922 -17.906 1 96.94 278 ASN A O 1
ATOM 2129 N N . SER A 1 279 ? 22.219 -5.25 -19.281 1 96.25 279 SER A N 1
ATOM 2130 C CA . SER A 1 279 ? 23 -4.145 -18.75 1 96.25 279 SER A CA 1
ATOM 2131 C C . SER A 1 279 ? 22.312 -2.807 -18.984 1 96.25 279 SER A C 1
ATOM 2133 O O . SER A 1 279 ? 22.438 -1.887 -18.172 1 96.25 279 SER A O 1
ATOM 2135 N N . ASP A 1 280 ? 21.609 -2.719 -20.094 1 96.81 280 ASP A N 1
ATOM 2136 C CA . ASP A 1 280 ? 20.891 -1.479 -20.375 1 96.81 280 ASP A CA 1
ATOM 2137 C C . ASP A 1 280 ? 19.766 -1.248 -19.375 1 96.81 280 ASP A C 1
ATOM 2139 O O . ASP A 1 280 ? 19.609 -0.137 -18.859 1 96.81 280 ASP A O 1
ATOM 2143 N N . ASP A 1 281 ? 19 -2.27 -19.094 1 97.5 281 ASP A N 1
ATOM 2144 C CA . ASP A 1 281 ? 17.922 -2.168 -18.094 1 97.5 281 ASP A CA 1
ATOM 2145 C C . ASP A 1 281 ? 18.484 -1.81 -16.719 1 97.5 281 ASP A C 1
ATOM 2147 O O . ASP A 1 281 ? 17.906 -0.991 -16 1 97.5 281 ASP A O 1
ATOM 2151 N N . ALA A 1 282 ? 19.594 -2.428 -16.344 1 97.44 282 ALA A N 1
ATOM 2152 C CA . ALA A 1 282 ? 20.234 -2.127 -15.078 1 97.44 282 ALA A CA 1
ATOM 2153 C C . ALA A 1 282 ? 20.688 -0.67 -15.023 1 97.44 282 ALA A C 1
ATOM 2155 O O . ALA A 1 282 ? 20.562 -0.014 -13.984 1 97.44 282 ALA A O 1
ATOM 2156 N N . SER A 1 283 ? 21.25 -0.173 -16.125 1 97.44 283 SER A N 1
ATOM 2157 C CA . SER A 1 283 ? 21.688 1.216 -16.203 1 97.44 283 SER A CA 1
ATOM 2158 C C . SER A 1 283 ? 20.516 2.178 -16.047 1 97.44 283 SER A C 1
ATOM 2160 O O . SER A 1 283 ? 20.609 3.168 -15.32 1 97.44 283 SER A O 1
ATOM 2162 N N . HIS A 1 284 ? 19.406 1.856 -16.719 1 97.75 284 HIS A N 1
ATOM 2163 C CA . HIS A 1 284 ? 18.203 2.682 -16.609 1 97.75 284 HIS A CA 1
ATOM 2164 C C . HIS A 1 284 ? 17.703 2.729 -15.172 1 97.75 284 HIS A C 1
ATOM 2166 O O . HIS A 1 284 ? 17.359 3.799 -14.664 1 97.75 284 HIS A O 1
ATOM 2172 N N . PHE A 1 285 ? 17.703 1.61 -14.539 1 97.94 285 PHE A N 1
ATOM 2173 C CA . PHE A 1 285 ? 17.281 1.556 -13.141 1 97.94 285 PHE A CA 1
ATOM 2174 C C . PHE A 1 285 ? 18.234 2.369 -12.266 1 97.94 285 PHE A C 1
ATOM 2176 O O . PHE A 1 285 ? 17.797 3.092 -11.375 1 97.94 285 PHE A O 1
ATOM 2183 N N . ASN A 1 286 ? 19.484 2.232 -12.469 1 96.12 286 ASN A N 1
ATOM 2184 C CA . ASN A 1 286 ? 20.469 2.975 -11.68 1 96.12 286 ASN A CA 1
ATOM 2185 C C . ASN A 1 286 ? 20.312 4.48 -11.867 1 96.12 286 ASN A C 1
ATOM 2187 O O . ASN A 1 286 ? 20.453 5.246 -10.906 1 96.12 286 ASN A O 1
ATOM 2191 N N . ASP A 1 287 ? 20.047 4.902 -13.086 1 95.5 287 ASP A N 1
ATOM 2192 C CA . ASP A 1 287 ? 19.797 6.316 -13.344 1 95.5 287 ASP A CA 1
ATOM 2193 C C . ASP A 1 287 ? 18.547 6.797 -12.594 1 95.5 287 ASP A C 1
ATOM 2195 O O . ASP A 1 287 ? 18.562 7.875 -12 1 95.5 287 ASP A O 1
ATOM 2199 N N . PHE A 1 288 ? 17.516 6.043 -12.641 1 96.31 288 PHE A N 1
ATOM 2200 C CA . PHE A 1 288 ? 16.297 6.332 -11.891 1 96.31 288 PHE A CA 1
ATOM 2201 C C . PHE A 1 288 ? 16.594 6.441 -10.398 1 96.31 288 PHE A C 1
ATOM 2203 O O . PHE A 1 288 ? 16.234 7.434 -9.758 1 96.31 288 PHE A O 1
ATOM 2210 N N . LYS A 1 289 ? 17.203 5.402 -9.828 1 95 289 LYS A N 1
ATOM 2211 C CA . LYS A 1 289 ? 17.562 5.336 -8.414 1 95 289 LYS A CA 1
ATOM 2212 C C . LYS A 1 289 ? 18.359 6.559 -7.988 1 95 289 LYS A C 1
ATOM 2214 O O . LYS A 1 289 ? 18.047 7.199 -6.984 1 95 289 LYS A O 1
ATOM 2219 N N . THR A 1 290 ? 19.406 6.938 -8.773 1 91.31 290 THR A N 1
ATOM 2220 C CA . THR A 1 290 ? 20.25 8.086 -8.477 1 91.31 290 THR A CA 1
ATOM 2221 C C . THR A 1 290 ? 19.438 9.375 -8.492 1 91.31 290 THR A C 1
ATOM 2223 O O . THR A 1 290 ? 19.625 10.242 -7.629 1 91.31 290 THR A O 1
ATOM 2226 N N . ALA A 1 291 ? 18.531 9.477 -9.422 1 88.75 291 ALA A N 1
ATOM 2227 C CA . ALA A 1 291 ? 17.719 10.688 -9.578 1 88.75 291 ALA A CA 1
ATOM 2228 C C . ALA A 1 291 ? 16.844 10.922 -8.344 1 88.75 291 ALA A C 1
ATOM 2230 O O . ALA A 1 291 ? 16.641 12.062 -7.926 1 88.75 291 ALA A O 1
ATOM 2231 N N . ILE A 1 292 ? 16.344 9.883 -7.77 1 91 292 ILE A N 1
ATOM 2232 C CA . ILE A 1 292 ? 15.391 10.102 -6.688 1 91 292 ILE A CA 1
ATOM 2233 C C . ILE A 1 292 ? 16.125 10.094 -5.348 1 91 292 ILE A C 1
ATOM 2235 O O . ILE A 1 292 ? 15.641 10.664 -4.367 1 91 292 ILE A O 1
ATOM 2239 N N . GLN A 1 293 ? 17.203 9.406 -5.293 1 88.44 293 GLN A N 1
ATOM 2240 C CA . GLN A 1 293 ? 17.969 9.383 -4.051 1 88.44 293 GLN A CA 1
ATOM 2241 C C . GLN A 1 293 ? 18.578 10.75 -3.758 1 88.44 293 GLN A C 1
ATOM 2243 O O . GLN A 1 293 ? 18.906 11.055 -2.609 1 88.44 293 GLN A O 1
ATOM 2248 N N . ASN A 1 294 ? 18.781 11.531 -4.777 1 76.69 294 ASN A N 1
ATOM 2249 C CA . ASN A 1 294 ? 19.328 12.867 -4.613 1 76.69 294 ASN A CA 1
ATOM 2250 C C . ASN A 1 294 ? 18.297 13.828 -4.02 1 76.69 294 ASN A C 1
ATOM 2252 O O . ASN A 1 294 ? 18.641 14.922 -3.576 1 76.69 294 ASN A O 1
ATOM 2256 N N . TYR A 1 295 ? 17.047 13.508 -4.078 1 72.5 295 TYR A N 1
ATOM 2257 C CA . TYR A 1 295 ? 15.938 14.305 -3.547 1 72.5 295 TYR A CA 1
ATOM 2258 C C . TYR A 1 295 ? 16.109 14.539 -2.051 1 72.5 295 TYR A C 1
ATOM 2260 O O . TYR A 1 295 ? 15.898 15.648 -1.564 1 72.5 295 TYR A O 1
ATOM 2268 N N . PHE A 1 296 ? 16.359 13.273 -1.248 1 65.12 296 PHE A N 1
ATOM 2269 C CA . PHE A 1 296 ? 16.484 13.398 0.2 1 65.12 296 PHE A CA 1
ATOM 2270 C C . PHE A 1 296 ? 17.578 12.5 0.736 1 65.12 296 PHE A C 1
ATOM 2272 O O . PHE A 1 296 ? 17.812 11.406 0.213 1 65.12 296 PHE A O 1
ATOM 2279 N N . PRO A 1 297 ? 18.453 13.031 1.542 1 62.09 297 PRO A N 1
ATOM 2280 C CA . PRO A 1 297 ? 19.438 12.156 2.184 1 62.09 297 PRO A CA 1
ATOM 2281 C C . PRO A 1 297 ? 18.797 10.969 2.9 1 62.09 297 PRO A C 1
ATOM 2283 O O . PRO A 1 297 ? 19.484 10.039 3.314 1 62.09 297 PRO A O 1
ATOM 2286 N N . ASN A 1 298 ? 17.453 11.023 2.926 1 62.47 298 ASN A N 1
ATOM 2287 C CA . ASN A 1 298 ? 16.891 10.039 3.844 1 62.47 298 ASN A CA 1
ATOM 2288 C C . ASN A 1 298 ? 16.156 8.93 3.096 1 62.47 298 ASN A C 1
ATOM 2290 O O . ASN A 1 298 ? 15.164 8.391 3.596 1 62.47 298 ASN A O 1
ATOM 2294 N N . ILE A 1 299 ? 16.516 8.688 1.913 1 70.88 299 ILE A N 1
ATOM 2295 C CA . ILE A 1 299 ? 15.984 7.5 1.251 1 70.88 299 ILE A CA 1
ATOM 2296 C C . ILE A 1 299 ? 16.812 6.277 1.624 1 70.88 299 ILE A C 1
ATOM 2298 O O . ILE A 1 299 ? 18.047 6.301 1.521 1 70.88 299 ILE A O 1
ATOM 2302 N N . SER A 1 300 ? 16.062 5.258 2.047 1 69 300 SER A N 1
ATOM 2303 C CA . SER A 1 300 ? 16.797 4.129 2.621 1 69 300 SER A CA 1
ATOM 2304 C C . SER A 1 300 ? 17.031 3.039 1.581 1 69 300 SER A C 1
ATOM 2306 O O . SER A 1 300 ? 17.984 2.262 1.697 1 69 300 SER A O 1
ATOM 2308 N N . GLY A 1 301 ? 16.078 2.947 0.706 1 88.25 301 GLY A N 1
ATOM 2309 C CA . GLY A 1 301 ? 16.312 1.821 -0.185 1 88.25 301 GLY A CA 1
ATOM 2310 C C . GLY A 1 301 ? 15.438 1.862 -1.431 1 88.25 301 GLY A C 1
ATOM 2311 O O . GLY A 1 301 ? 14.266 2.23 -1.366 1 88.25 301 GLY A O 1
ATOM 2312 N N . VAL A 1 302 ? 16.094 1.613 -2.584 1 94.31 302 VAL A N 1
ATOM 2313 C CA . VAL A 1 302 ? 15.406 1.475 -3.861 1 94.31 302 VAL A CA 1
ATOM 2314 C C . VAL A 1 302 ? 15.797 0.155 -4.523 1 94.31 302 VAL A C 1
ATOM 2316 O O . VAL A 1 302 ? 16.969 -0.077 -4.809 1 94.31 302 VAL A O 1
ATOM 2319 N N . THR A 1 303 ? 14.805 -0.721 -4.719 1 95.88 303 THR A N 1
ATOM 2320 C CA . THR A 1 303 ? 15.047 -2.006 -5.367 1 95.88 303 THR A CA 1
ATOM 2321 C C . THR A 1 303 ? 14.031 -2.258 -6.477 1 95.88 303 THR A C 1
ATOM 2323 O O . THR A 1 303 ? 12.938 -1.699 -6.457 1 95.88 303 THR A O 1
ATOM 2326 N N . ALA A 1 304 ? 14.43 -3.055 -7.434 1 96.88 304 ALA A N 1
ATOM 2327 C CA . ALA A 1 304 ? 13.547 -3.414 -8.539 1 96.88 304 ALA A CA 1
ATOM 2328 C C . ALA A 1 304 ? 13.539 -4.922 -8.766 1 96.88 304 ALA A C 1
ATOM 2330 O O . ALA A 1 304 ? 14.57 -5.586 -8.617 1 96.88 304 ALA A O 1
ATOM 2331 N N . THR A 1 305 ? 12.414 -5.43 -9.047 1 95.44 305 THR A N 1
ATOM 2332 C CA . THR A 1 305 ? 12.258 -6.781 -9.578 1 95.44 305 THR A CA 1
ATOM 2333 C C . THR A 1 305 ? 11.867 -6.742 -11.055 1 95.44 305 THR A C 1
ATOM 2335 O O . THR A 1 305 ? 10.852 -6.141 -11.414 1 95.44 305 THR A O 1
ATOM 2338 N N . LEU A 1 306 ? 12.688 -7.398 -11.836 1 96.5 306 LEU A N 1
ATOM 2339 C CA . LEU A 1 306 ? 12.469 -7.418 -13.281 1 96.5 306 LEU A CA 1
ATOM 2340 C C . LEU A 1 306 ? 12.07 -8.812 -13.75 1 96.5 306 LEU A C 1
ATOM 2342 O O . LEU A 1 306 ? 12.633 -9.812 -13.297 1 96.5 306 LEU A O 1
ATOM 2346 N N . ARG A 1 307 ? 11.117 -8.852 -14.625 1 95.06 307 ARG A N 1
ATOM 2347 C CA . ARG A 1 307 ? 10.734 -10.094 -15.297 1 95.06 307 ARG A CA 1
ATOM 2348 C C . ARG A 1 307 ? 11 -10.008 -16.797 1 95.06 307 ARG A C 1
ATOM 2350 O O . ARG A 1 307 ? 10.609 -9.039 -17.453 1 95.06 307 ARG A O 1
ATOM 2357 N N . TYR A 1 308 ? 11.703 -10.992 -17.281 1 95.31 308 TYR A N 1
ATOM 2358 C CA . TYR A 1 308 ? 11.977 -11.125 -18.719 1 95.31 308 TYR A CA 1
ATOM 2359 C C . TYR A 1 308 ? 11.211 -12.305 -19.297 1 95.31 308 TYR A C 1
ATOM 2361 O O . TYR A 1 308 ? 11.203 -13.398 -18.734 1 95.31 308 TYR A O 1
ATOM 2369 N N . THR A 1 309 ? 10.539 -12.102 -20.344 1 92.19 309 THR A N 1
ATOM 2370 C CA . THR A 1 309 ? 9.875 -13.141 -21.141 1 92.19 309 THR A CA 1
ATOM 2371 C C . THR A 1 309 ? 10.469 -13.211 -22.547 1 92.19 309 THR A C 1
ATOM 2373 O O . THR A 1 309 ? 10.469 -12.219 -23.266 1 92.19 309 THR A O 1
ATOM 2376 N N . ASN A 1 310 ? 11.023 -14.359 -22.859 1 91.44 310 ASN A N 1
ATOM 2377 C CA . ASN A 1 310 ? 11.68 -14.57 -24.141 1 91.44 310 ASN A CA 1
ATOM 2378 C C . ASN A 1 310 ? 12.789 -13.547 -24.375 1 91.44 310 ASN A C 1
ATOM 2380 O O . ASN A 1 310 ? 12.859 -12.945 -25.453 1 91.44 310 ASN A O 1
ATOM 2384 N N . GLY A 1 311 ? 13.461 -13.227 -23.312 1 92.25 311 GLY A N 1
ATOM 2385 C CA . GLY A 1 311 ? 14.648 -12.383 -23.391 1 92.25 311 GLY A CA 1
ATOM 2386 C C . GLY A 1 311 ? 14.336 -10.906 -23.359 1 92.25 311 GLY A C 1
ATOM 2387 O O . GLY A 1 311 ? 15.25 -10.07 -23.375 1 92.25 311 GLY A O 1
ATOM 2388 N N . LYS A 1 312 ? 13.086 -10.602 -23.266 1 94.69 312 LYS A N 1
ATOM 2389 C CA . LYS A 1 312 ? 12.703 -9.195 -23.25 1 94.69 312 LYS A CA 1
ATOM 2390 C C . LYS A 1 312 ? 12.086 -8.805 -21.922 1 94.69 312 LYS A C 1
ATOM 2392 O O . LYS A 1 312 ? 11.32 -9.578 -21.328 1 94.69 312 LYS A O 1
ATOM 2397 N N . LEU A 1 313 ? 12.422 -7.605 -21.484 1 96.25 313 LEU A N 1
ATOM 2398 C CA . LEU A 1 313 ? 11.812 -7.086 -20.25 1 96.25 313 LEU A CA 1
ATOM 2399 C C . LEU A 1 313 ? 10.305 -6.969 -20.406 1 96.25 313 LEU A C 1
ATOM 2401 O O . LEU A 1 313 ? 9.82 -6.352 -21.359 1 96.25 313 LEU A O 1
ATOM 2405 N N . SER A 1 314 ? 9.57 -7.551 -19.516 1 94.44 314 SER A N 1
ATOM 2406 C CA . SER A 1 314 ? 8.117 -7.574 -19.672 1 94.44 314 SER A CA 1
ATOM 2407 C C . SER A 1 314 ? 7.434 -6.902 -18.484 1 94.44 314 SER A C 1
ATOM 2409 O O . SER A 1 314 ? 6.246 -6.566 -18.562 1 94.44 314 SER A O 1
ATOM 2411 N N . GLN A 1 315 ? 8.188 -6.734 -17.359 1 94.88 315 GLN A N 1
ATOM 2412 C CA . GLN A 1 315 ? 7.641 -6.113 -16.156 1 94.88 315 GLN A CA 1
ATOM 2413 C C . GLN A 1 315 ? 8.75 -5.566 -15.266 1 94.88 315 GLN A C 1
ATOM 2415 O O . GLN A 1 315 ? 9.797 -6.195 -15.109 1 94.88 315 GLN A O 1
ATOM 2420 N N . GLU A 1 316 ? 8.531 -4.438 -14.688 1 97.06 316 GLU A N 1
ATOM 2421 C CA . GLU A 1 316 ? 9.438 -3.867 -13.703 1 97.06 316 GLU A CA 1
ATOM 2422 C C . GLU A 1 316 ? 8.68 -3.342 -12.492 1 97.06 316 GLU A C 1
ATOM 2424 O O . GLU A 1 316 ? 7.816 -2.473 -12.617 1 97.06 316 GLU A O 1
ATOM 2429 N N . ASN A 1 317 ? 8.938 -3.9 -11.328 1 96.19 317 ASN A N 1
ATOM 2430 C CA . ASN A 1 317 ? 8.383 -3.465 -10.055 1 96.19 317 ASN A CA 1
ATOM 2431 C C . ASN A 1 317 ? 9.453 -2.854 -9.148 1 96.19 317 ASN A C 1
ATOM 2433 O O . ASN A 1 317 ? 10.43 -3.52 -8.797 1 96.19 317 ASN A O 1
ATOM 2437 N N . ILE A 1 318 ? 9.227 -1.641 -8.766 1 97.5 318 ILE A N 1
ATOM 2438 C CA . ILE A 1 318 ? 10.219 -0.929 -7.961 1 97.5 318 ILE A CA 1
ATOM 2439 C C . ILE A 1 318 ? 9.641 -0.64 -6.578 1 97.5 318 ILE A C 1
ATOM 2441 O O . ILE A 1 318 ? 8.469 -0.265 -6.449 1 97.5 318 ILE A O 1
ATOM 2445 N N . SER A 1 319 ? 10.445 -0.82 -5.57 1 96 319 SER A N 1
ATOM 2446 C CA . SER A 1 319 ? 10.117 -0.45 -4.195 1 96 319 SER A CA 1
ATOM 2447 C C . SER A 1 319 ? 11.047 0.648 -3.684 1 96 319 SER A C 1
ATOM 2449 O O . SER A 1 319 ? 12.266 0.493 -3.701 1 96 319 SER A O 1
ATOM 2451 N N . VAL A 1 320 ? 10.445 1.708 -3.27 1 95.62 320 VAL A N 1
ATOM 2452 C CA . VAL A 1 320 ? 11.188 2.812 -2.664 1 95.62 320 VAL A CA 1
ATOM 2453 C C . VAL A 1 320 ? 10.844 2.906 -1.178 1 95.62 320 VAL A C 1
ATOM 2455 O O . VAL A 1 320 ? 9.688 3.131 -0.811 1 95.62 320 VAL A O 1
ATOM 2458 N N . THR A 1 321 ? 11.789 2.766 -0.347 1 94.56 321 THR A N 1
ATOM 2459 C CA . THR A 1 321 ? 11.602 2.881 1.095 1 94.56 321 THR A CA 1
ATOM 2460 C C . THR A 1 321 ? 12.023 4.258 1.59 1 94.56 321 THR A C 1
ATOM 2462 O O . THR A 1 321 ? 13.188 4.648 1.432 1 94.56 321 THR A O 1
ATOM 2465 N N . THR A 1 322 ? 11.078 4.926 2.154 1 91.06 322 THR A N 1
ATOM 2466 C CA . THR A 1 322 ? 11.352 6.27 2.645 1 91.06 322 THR A CA 1
ATOM 2467 C C . THR A 1 322 ? 11.516 6.27 4.164 1 91.06 322 THR A C 1
ATOM 2469 O O . THR A 1 322 ? 11.227 5.27 4.824 1 91.06 322 THR A O 1
ATOM 2472 N N . GLN A 1 323 ? 12.023 7.383 4.652 1 85.31 323 GLN A N 1
ATOM 2473 C CA . GLN A 1 323 ? 12.133 7.598 6.094 1 85.31 323 GLN A CA 1
ATOM 2474 C C . GLN A 1 323 ? 11.445 8.891 6.512 1 85.31 323 GLN A C 1
ATOM 2476 O O . GLN A 1 323 ? 11.773 9.469 7.547 1 85.31 323 GLN A O 1
ATOM 2481 N N . PHE A 1 324 ? 10.57 9.375 5.641 1 85.44 324 PHE A N 1
ATOM 2482 C CA . PHE A 1 324 ? 9.883 10.633 5.941 1 85.44 324 PHE A CA 1
ATOM 2483 C C . PHE A 1 324 ? 8.375 10.453 5.871 1 85.44 324 PHE A C 1
ATOM 2485 O O . PHE A 1 324 ? 7.883 9.531 5.211 1 85.44 324 PHE A O 1
ATOM 2492 N N . TYR A 1 325 ? 7.629 11.461 6.492 1 84 325 TYR A N 1
ATOM 2493 C CA . TYR A 1 325 ? 6.195 11.289 6.68 1 84 325 TYR A CA 1
ATOM 2494 C C . TYR A 1 325 ? 5.441 12.578 6.375 1 84 325 TYR A C 1
ATOM 2496 O O . TYR A 1 325 ? 4.211 12.609 6.426 1 84 325 TYR A O 1
ATOM 2504 N N . GLY A 1 326 ? 6.156 13.586 6.035 1 87.5 326 GLY A N 1
ATOM 2505 C CA . GLY A 1 326 ? 5.512 14.859 5.77 1 87.5 326 GLY A CA 1
ATOM 2506 C C . GLY A 1 326 ? 4.566 14.8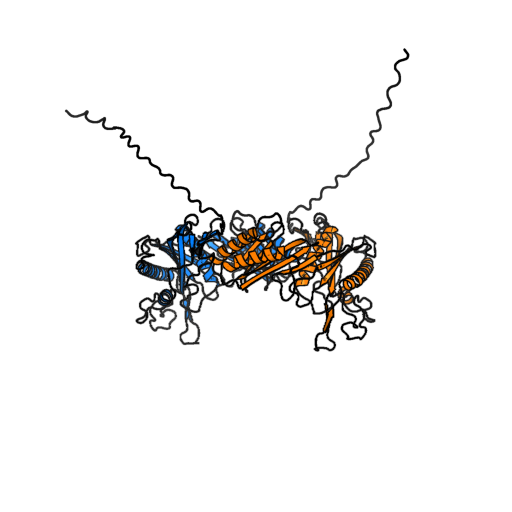2 4.586 1 87.5 326 GLY A C 1
ATOM 2507 O O . GLY A 1 326 ? 4.855 14.172 3.576 1 87.5 326 GLY A O 1
ATOM 2508 N N . TYR A 1 327 ? 3.506 15.547 4.703 1 88.88 327 TYR A N 1
ATOM 2509 C CA . TYR A 1 327 ? 2.457 15.531 3.688 1 88.88 327 TYR A CA 1
ATOM 2510 C C . TYR A 1 327 ? 2.982 16.047 2.354 1 88.88 327 TYR A C 1
ATOM 2512 O O . TYR A 1 327 ? 2.943 15.336 1.347 1 88.88 327 TYR A O 1
ATOM 2520 N N . GLU A 1 328 ? 3.523 17.25 2.311 1 89.5 328 GLU A N 1
ATOM 2521 C CA . GLU A 1 328 ? 4.012 17.828 1.061 1 89.5 328 GLU A CA 1
ATOM 2522 C C . GLU A 1 328 ? 5.297 17.141 0.602 1 89.5 328 GLU A C 1
ATOM 2524 O O . GLU A 1 328 ? 5.586 17.094 -0.595 1 89.5 328 GLU A O 1
ATOM 2529 N N . GLN A 1 329 ? 6.023 16.609 1.585 1 88.56 329 GLN A N 1
ATOM 2530 C CA . GLN A 1 329 ? 7.234 15.875 1.246 1 88.56 329 GLN A CA 1
ATOM 2531 C C . GLN A 1 329 ? 6.906 14.641 0.406 1 88.56 329 GLN A C 1
ATOM 2533 O O . GLN A 1 329 ? 7.527 14.414 -0.635 1 88.56 329 GLN A O 1
ATOM 2538 N N . ILE A 1 330 ? 5.914 13.93 0.852 1 90.81 330 ILE A N 1
ATOM 2539 C CA . ILE A 1 330 ? 5.5 12.719 0.151 1 90.81 330 ILE A CA 1
ATOM 2540 C C . ILE A 1 330 ? 4.926 13.078 -1.216 1 90.81 330 ILE A C 1
ATOM 2542 O O . ILE A 1 330 ? 5.223 12.422 -2.217 1 90.81 330 ILE A O 1
ATOM 2546 N N . GLN A 1 331 ? 4.137 14.172 -1.281 1 90.44 331 GLN A N 1
ATOM 2547 C CA . GLN A 1 331 ? 3.566 14.617 -2.549 1 90.44 331 GLN A CA 1
ATOM 2548 C C . GLN A 1 331 ? 4.664 14.977 -3.547 1 90.44 331 GLN A C 1
ATOM 2550 O O . GLN A 1 331 ? 4.637 14.523 -4.695 1 90.44 331 GLN A O 1
ATOM 2555 N N . SER A 1 332 ? 5.57 15.75 -3.088 1 89.94 332 SER A N 1
ATOM 2556 C CA . SER A 1 332 ? 6.648 16.219 -3.947 1 89.94 332 SER A CA 1
ATOM 2557 C C . SER A 1 332 ? 7.539 15.07 -4.398 1 89.94 332 SER A C 1
ATOM 2559 O O . SER A 1 332 ? 7.918 14.992 -5.57 1 89.94 332 SER A O 1
ATOM 2561 N N . PHE A 1 333 ? 7.863 14.211 -3.438 1 91.88 333 PHE A N 1
ATOM 2562 C CA . PHE A 1 333 ? 8.711 13.07 -3.771 1 91.88 333 PHE A CA 1
ATOM 2563 C C . PHE A 1 333 ? 8.031 12.172 -4.797 1 91.88 333 PHE A C 1
ATOM 2565 O O . PHE A 1 333 ? 8.672 11.688 -5.73 1 91.88 333 PHE A O 1
ATOM 2572 N N . THR A 1 334 ? 6.766 11.898 -4.59 1 93 334 THR A N 1
ATOM 2573 C CA . THR A 1 334 ? 6.004 11.062 -5.504 1 93 334 THR A CA 1
ATOM 2574 C C . THR A 1 334 ? 6.027 11.633 -6.918 1 93 334 THR A C 1
ATOM 2576 O O . THR A 1 334 ? 6.18 10.898 -7.891 1 93 334 THR A O 1
ATOM 2579 N N . ARG A 1 335 ? 5.965 12.891 -7.07 1 90.88 335 ARG A N 1
ATOM 2580 C CA . ARG A 1 335 ? 6.023 13.531 -8.383 1 90.88 335 ARG A CA 1
ATOM 2581 C C . ARG A 1 335 ? 7.418 13.406 -8.992 1 90.88 335 ARG A C 1
ATOM 2583 O O . ARG A 1 335 ? 7.559 13.25 -10.203 1 90.88 335 ARG A O 1
ATOM 2590 N N . LEU A 1 336 ? 8.375 13.586 -8.148 1 91 336 LEU A N 1
ATOM 2591 C CA . LEU A 1 336 ? 9.734 13.352 -8.617 1 91 336 LEU A CA 1
ATOM 2592 C C . LEU A 1 336 ? 9.891 11.93 -9.148 1 91 336 LEU A C 1
ATOM 2594 O O . LEU A 1 336 ? 10.5 11.719 -10.203 1 91 336 LEU A O 1
ATOM 2598 N N . VAL A 1 337 ? 9.344 11.008 -8.367 1 94.12 337 VAL A N 1
ATOM 2599 C CA . VAL A 1 337 ? 9.398 9.609 -8.781 1 94.12 337 VAL A CA 1
ATOM 2600 C C . VAL A 1 337 ? 8.719 9.445 -10.141 1 94.12 337 VAL A C 1
ATOM 2602 O O . VAL A 1 337 ? 9.266 8.789 -11.031 1 94.12 337 VAL A O 1
ATOM 2605 N N . LEU A 1 338 ? 7.559 10.062 -10.336 1 94.75 338 LEU A N 1
ATOM 2606 C CA . LEU A 1 338 ? 6.84 10 -11.609 1 94.75 338 LEU A CA 1
ATOM 2607 C C . LEU A 1 338 ? 7.688 10.562 -12.742 1 94.75 338 LEU A C 1
ATOM 2609 O O . LEU A 1 338 ? 7.852 9.914 -13.781 1 94.75 338 LEU A O 1
ATOM 2613 N N . SER A 1 339 ? 8.219 11.711 -12.555 1 92.12 339 SER A N 1
ATOM 2614 C CA . SER A 1 339 ? 9.016 12.352 -13.594 1 92.12 339 SER A CA 1
ATOM 2615 C C . SER A 1 339 ? 10.258 11.531 -13.922 1 92.12 339 SER A C 1
ATOM 2617 O O . SER A 1 339 ? 10.641 11.406 -15.086 1 92.12 339 SER A O 1
ATOM 2619 N N . SER A 1 340 ? 10.891 10.992 -12.883 1 93.88 340 SER A N 1
ATOM 2620 C CA . SER A 1 340 ? 12.078 10.172 -13.078 1 93.88 340 SER A CA 1
ATOM 2621 C C . SER A 1 340 ? 11.742 8.875 -13.805 1 93.88 340 SER A C 1
ATOM 2623 O O . SER A 1 340 ? 12.531 8.398 -14.633 1 93.88 340 SER A O 1
ATOM 2625 N N . ALA A 1 341 ? 10.648 8.281 -13.445 1 97 341 ALA A N 1
ATOM 2626 C CA . ALA A 1 341 ? 10.219 7.07 -14.125 1 97 341 ALA A CA 1
ATOM 2627 C C . ALA A 1 341 ? 10.031 7.316 -15.625 1 97 341 ALA A C 1
ATOM 2629 O O . ALA A 1 341 ? 10.5 6.539 -16.453 1 97 341 ALA A O 1
ATOM 2630 N N . LYS A 1 342 ? 9.367 8.406 -16.016 1 95.88 342 LYS A N 1
ATOM 2631 C CA . LYS A 1 342 ? 9.125 8.766 -17.406 1 95.88 342 LYS A CA 1
ATOM 2632 C C . LYS A 1 342 ? 10.438 8.969 -18.156 1 95.88 342 LYS A C 1
ATOM 2634 O O . LYS A 1 342 ? 10.555 8.617 -19.328 1 95.88 342 LYS A O 1
ATOM 2639 N N . LYS A 1 343 ? 11.375 9.453 -17.469 1 94.81 343 LYS A N 1
ATOM 2640 C CA . LYS A 1 343 ? 12.641 9.844 -18.109 1 94.81 343 LYS A CA 1
ATOM 2641 C C . LYS A 1 343 ? 13.57 8.648 -18.25 1 94.81 343 LYS A C 1
ATOM 2643 O O . LYS A 1 343 ? 14.227 8.484 -19.281 1 94.81 343 LYS A O 1
ATOM 2648 N N . TYR A 1 344 ? 13.609 7.777 -17.234 1 97 344 TYR A N 1
ATOM 2649 C CA . TYR A 1 344 ? 14.734 6.852 -17.172 1 97 344 TYR A CA 1
ATOM 2650 C C . TYR A 1 344 ? 14.273 5.418 -17.406 1 97 344 TYR A C 1
ATOM 2652 O O . TYR A 1 344 ? 15.062 4.562 -17.812 1 97 344 TYR A O 1
ATOM 2660 N N . LEU A 1 345 ? 13.031 5.07 -17.062 1 97.62 345 LEU A N 1
ATOM 2661 C CA . LEU A 1 345 ? 12.594 3.678 -17.141 1 97.62 345 LEU A CA 1
ATOM 2662 C C . LEU A 1 345 ? 12.008 3.367 -18.516 1 97.62 345 LEU A C 1
ATOM 2664 O O . LEU A 1 345 ? 11.734 4.277 -19.297 1 97.62 345 LEU A O 1
ATOM 2668 N N . SER A 1 346 ? 11.812 2.094 -18.797 1 94.94 346 SER A N 1
ATOM 2669 C CA . SER A 1 346 ? 11.297 1.649 -20.078 1 94.94 346 SER A CA 1
ATOM 2670 C C . SER A 1 346 ? 9.891 2.182 -20.328 1 94.94 346 SER A C 1
ATOM 2672 O O . SER A 1 346 ? 9.047 2.174 -19.422 1 94.94 346 SER A O 1
ATOM 2674 N N . GLY A 1 347 ? 9.594 2.576 -21.516 1 93.44 347 GLY A N 1
ATOM 2675 C CA . GLY A 1 347 ? 8.305 3.176 -21.828 1 93.44 347 GLY A CA 1
ATOM 2676 C C . GLY A 1 347 ? 7.293 2.176 -22.359 1 93.44 347 GLY A C 1
ATOM 2677 O O . GLY A 1 347 ? 6.105 2.486 -22.469 1 93.44 347 GLY A O 1
ATOM 2678 N N . ASN A 1 348 ? 7.676 0.931 -22.578 1 94.19 348 ASN A N 1
ATOM 2679 C CA . ASN A 1 348 ? 6.785 0.047 -23.328 1 94.19 348 ASN A CA 1
ATOM 2680 C C . ASN A 1 348 ? 6.406 -1.185 -22.5 1 94.19 348 ASN A C 1
ATOM 2682 O O . ASN A 1 348 ? 6.098 -2.238 -23.062 1 94.19 348 ASN A O 1
ATOM 2686 N N . ILE A 1 349 ? 6.57 -1.109 -21.25 1 95.62 349 ILE A N 1
ATOM 2687 C CA . ILE A 1 349 ? 6.188 -2.211 -20.375 1 95.62 349 ILE A CA 1
ATOM 2688 C C . ILE A 1 349 ? 5.422 -1.67 -19.172 1 95.62 349 ILE A C 1
ATOM 2690 O O . ILE A 1 349 ? 5.527 -0.486 -18.828 1 95.62 349 ILE A O 1
ATOM 2694 N N . PRO A 1 350 ? 4.641 -2.559 -18.5 1 95.25 350 PRO A N 1
ATOM 2695 C CA . PRO A 1 350 ? 4.07 -2.15 -17.219 1 95.25 350 PRO A CA 1
ATOM 2696 C C . PRO A 1 350 ? 5.141 -1.87 -16.156 1 95.25 350 PRO A C 1
ATOM 2698 O O . PRO A 1 350 ? 6.152 -2.57 -16.094 1 95.25 350 PRO A O 1
ATOM 2701 N N . ILE A 1 351 ? 4.945 -0.822 -15.359 1 97.5 351 ILE A N 1
ATOM 2702 C CA . ILE A 1 351 ? 5.84 -0.422 -14.281 1 97.5 351 ILE A CA 1
ATOM 2703 C C . ILE A 1 351 ? 5.027 -0.177 -13.008 1 97.5 351 ILE A C 1
ATOM 2705 O O . ILE A 1 351 ? 3.953 0.427 -13.055 1 97.5 351 ILE A O 1
ATOM 2709 N N . GLU A 1 352 ? 5.484 -0.748 -11.938 1 97.56 352 GLU A N 1
ATOM 2710 C CA . GLU A 1 352 ? 4.922 -0.49 -10.617 1 97.56 352 GLU A CA 1
ATOM 2711 C C . GLU A 1 352 ? 5.977 0.079 -9.672 1 97.56 352 GLU A C 1
ATOM 2713 O O . GLU A 1 352 ? 7.039 -0.521 -9.484 1 97.56 352 GLU A O 1
ATOM 2718 N N . ILE A 1 353 ? 5.699 1.229 -9.109 1 98 353 ILE A N 1
ATOM 2719 C CA . ILE A 1 353 ? 6.582 1.8 -8.094 1 98 353 ILE A CA 1
ATOM 2720 C C . ILE A 1 353 ? 5.812 1.992 -6.793 1 98 353 ILE A C 1
ATOM 2722 O O . ILE A 1 353 ? 4.906 2.824 -6.719 1 98 353 ILE A O 1
ATOM 2726 N N . LYS A 1 354 ? 6.133 1.275 -5.859 1 97.19 354 LYS A N 1
ATOM 2727 C CA . LYS A 1 354 ? 5.582 1.382 -4.512 1 97.19 354 LYS A CA 1
ATOM 2728 C C . LYS A 1 354 ? 6.465 2.252 -3.625 1 97.19 354 LYS A C 1
ATOM 2730 O O . LYS A 1 354 ? 7.641 1.946 -3.418 1 97.19 354 LYS A O 1
ATOM 2735 N N . ILE A 1 355 ? 5.902 3.307 -3.133 1 96.19 355 ILE A N 1
ATOM 2736 C CA . ILE A 1 355 ? 6.59 4.207 -2.213 1 96.19 355 ILE A CA 1
ATOM 2737 C C . ILE A 1 355 ? 6.035 4.031 -0.803 1 96.19 355 ILE A C 1
ATOM 2739 O O . ILE A 1 355 ? 4.82 4.094 -0.594 1 96.19 355 ILE A O 1
ATOM 2743 N N . GLY A 1 356 ? 6.926 3.783 0.111 1 93.94 356 GLY A N 1
ATOM 2744 C CA . GLY A 1 356 ? 6.43 3.637 1.472 1 93.94 356 GLY A CA 1
ATOM 2745 C C . GLY A 1 356 ? 7.535 3.643 2.51 1 93.94 356 GLY A C 1
ATOM 2746 O O . GLY A 1 356 ? 8.719 3.549 2.17 1 93.94 356 GLY A O 1
ATOM 2747 N N . SER A 1 357 ? 7.125 3.789 3.74 1 91 357 SER A N 1
ATOM 2748 C CA . SER A 1 357 ? 8.016 3.527 4.867 1 91 357 SER A CA 1
ATOM 2749 C C . SER A 1 357 ? 8.062 2.039 5.195 1 91 357 SER A C 1
ATOM 2751 O O . SER A 1 357 ? 7.496 1.219 4.473 1 91 357 SER A O 1
ATOM 2753 N N . VAL A 1 358 ? 8.82 1.689 6.223 1 84.75 358 VAL A N 1
ATOM 2754 C CA . VAL A 1 358 ? 8.93 0.29 6.621 1 84.75 358 VAL A CA 1
ATOM 2755 C C . VAL A 1 358 ? 7.566 -0.216 7.094 1 84.75 358 VAL A C 1
ATOM 2757 O O . VAL A 1 358 ? 7.23 -1.387 6.902 1 84.75 358 VAL A O 1
ATOM 2760 N N . ASP A 1 359 ? 6.691 0.72 7.465 1 82.56 359 ASP A N 1
ATOM 2761 C CA . ASP A 1 359 ? 5.457 0.302 8.125 1 82.56 359 ASP A CA 1
ATOM 2762 C C . ASP A 1 359 ? 4.25 0.508 7.211 1 82.56 359 ASP A C 1
ATOM 2764 O O . ASP A 1 359 ? 3.24 -0.187 7.34 1 82.56 359 ASP A O 1
ATOM 2768 N N . ASP A 1 360 ? 4.367 1.493 6.27 1 88.19 360 ASP A N 1
ATOM 2769 C CA . ASP A 1 360 ? 3.152 1.895 5.566 1 88.19 360 ASP A CA 1
ATOM 2770 C C . ASP A 1 360 ? 3.447 2.24 4.109 1 88.19 360 ASP A C 1
ATOM 2772 O O . ASP A 1 360 ? 4.492 2.82 3.803 1 88.19 360 ASP A O 1
ATOM 2776 N N . VAL A 1 361 ? 2.475 1.863 3.264 1 94.88 361 VAL A N 1
ATOM 2777 C CA . VAL A 1 361 ? 2.512 2.377 1.898 1 94.88 361 VAL A CA 1
ATOM 2778 C C . VAL A 1 361 ? 2.105 3.848 1.888 1 94.88 361 VAL A C 1
ATOM 2780 O O . VAL A 1 361 ? 1.188 4.25 2.605 1 94.88 361 VAL A O 1
ATOM 2783 N N . GLN A 1 362 ? 2.803 4.691 1.114 1 94.75 362 GLN A N 1
ATOM 2784 C CA . GLN A 1 362 ? 2.561 6.129 1.096 1 94.75 362 GLN A CA 1
ATOM 2785 C C . GLN A 1 362 ? 2.023 6.578 -0.26 1 94.75 362 GLN A C 1
ATOM 2787 O O . GLN A 1 362 ? 1.191 7.484 -0.333 1 94.75 362 GLN A O 1
ATOM 2792 N N . ALA A 1 363 ? 2.543 5.934 -1.264 1 96.25 363 ALA A N 1
ATOM 2793 C CA . ALA A 1 363 ? 2.102 6.344 -2.594 1 96.25 363 ALA A CA 1
ATOM 2794 C C . ALA A 1 363 ? 2.328 5.234 -3.615 1 96.25 363 ALA A C 1
ATOM 2796 O O . ALA A 1 363 ? 3.018 4.25 -3.33 1 96.25 363 ALA A O 1
ATOM 2797 N N . LEU A 1 364 ? 1.64 5.344 -4.723 1 97.25 364 LEU A N 1
ATOM 2798 C CA . LEU A 1 364 ? 1.75 4.461 -5.879 1 97.25 364 LEU A CA 1
ATOM 2799 C C . LEU A 1 364 ? 1.969 5.266 -7.156 1 97.25 364 LEU A C 1
ATOM 2801 O O . LEU A 1 364 ? 1.301 6.277 -7.379 1 97.25 364 LEU A O 1
ATOM 2805 N 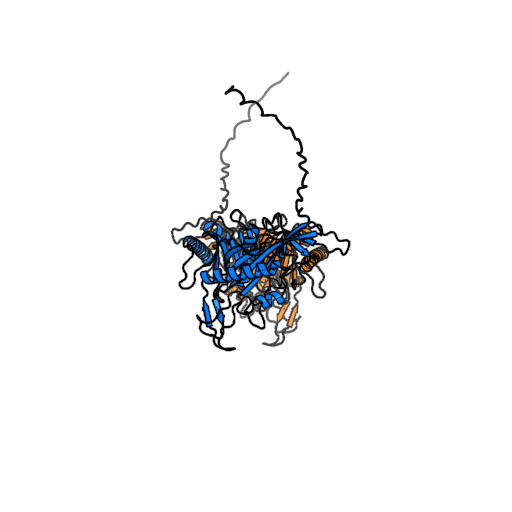N . VAL A 1 365 ? 2.959 4.918 -7.891 1 96.69 365 VAL A N 1
ATOM 2806 C CA . VAL A 1 365 ? 3.127 5.32 -9.281 1 96.69 365 VAL A CA 1
ATOM 2807 C C . VAL A 1 365 ? 3.137 4.082 -10.18 1 96.69 365 VAL A C 1
ATOM 2809 O O . VAL A 1 365 ? 3.969 3.188 -10 1 96.69 365 VAL A O 1
ATOM 2812 N N . ALA A 1 366 ? 2.186 4.016 -11.125 1 96.69 366 ALA A N 1
ATOM 2813 C CA . ALA A 1 366 ? 2.145 2.768 -11.883 1 96.69 366 ALA A CA 1
ATOM 2814 C C . ALA A 1 366 ? 1.656 3.004 -13.305 1 96.69 366 ALA A C 1
ATOM 2816 O O . ALA A 1 366 ? 0.915 3.953 -13.57 1 96.69 366 ALA A O 1
ATOM 2817 N N . LYS A 1 367 ? 2.18 2.287 -14.07 1 94.38 367 LYS A N 1
ATOM 2818 C CA . LYS A 1 367 ? 1.761 2.086 -15.453 1 94.38 367 LYS A CA 1
ATOM 2819 C C . LYS A 1 367 ? 1.24 0.668 -15.672 1 94.38 367 LYS A C 1
ATOM 2821 O O . LYS A 1 367 ? 1.999 -0.299 -15.578 1 94.38 367 LYS A O 1
ATOM 2826 N N . GLU A 1 368 ? -0.085 0.498 -16.047 1 90.94 368 GLU A N 1
ATOM 2827 C CA . GLU A 1 368 ? -0.729 -0.812 -16.016 1 90.94 368 GLU A CA 1
ATOM 2828 C C . GLU A 1 368 ? -0.339 -1.642 -17.25 1 90.94 368 GLU A C 1
ATOM 2830 O O . GLU A 1 368 ? -0.334 -2.873 -17.188 1 90.94 368 GLU A O 1
ATOM 2835 N N . THR A 1 369 ? -0.171 -0.972 -18.375 1 90.88 369 THR A N 1
ATOM 2836 C CA . THR A 1 369 ? 0.28 -1.601 -19.609 1 90.88 369 THR A CA 1
ATOM 2837 C C . THR A 1 369 ? 1.378 -0.771 -20.266 1 90.88 369 THR A C 1
ATOM 2839 O O . THR A 1 369 ? 1.606 0.379 -19.891 1 90.88 369 THR A O 1
ATOM 2842 N N . GLY A 1 370 ? 2.043 -1.364 -21.219 1 89.56 370 GLY A N 1
ATOM 2843 C CA . GLY A 1 370 ? 3.109 -0.662 -21.906 1 89.56 370 GLY A CA 1
ATOM 2844 C C . GLY A 1 370 ? 2.641 0.608 -22.594 1 89.56 370 GLY A C 1
ATOM 2845 O O . GLY A 1 370 ? 3.414 1.553 -22.766 1 89.56 370 GLY A O 1
ATOM 2846 N N . ASP A 1 371 ? 1.36 0.669 -22.891 1 90.06 371 ASP A N 1
ATOM 2847 C CA . ASP A 1 371 ? 0.857 1.792 -23.688 1 90.06 371 ASP A CA 1
ATOM 2848 C C . ASP A 1 371 ? 0.051 2.754 -22.812 1 90.06 371 ASP A C 1
ATOM 2850 O O . ASP A 1 371 ? -0.406 3.795 -23.281 1 90.06 371 ASP A O 1
ATOM 2854 N N . SER A 1 372 ? -0.117 2.424 -21.609 1 89.81 372 SER A N 1
ATOM 2855 C CA . SER A 1 372 ? -0.946 3.27 -20.75 1 89.81 372 SER A CA 1
ATOM 2856 C C . SER A 1 372 ? -0.13 4.398 -20.141 1 89.81 372 SER A C 1
ATOM 2858 O O . SER A 1 372 ? 1.1 4.32 -20.078 1 89.81 372 SER A O 1
ATOM 2860 N N . ASP A 1 373 ? -0.823 5.457 -19.688 1 92.31 373 ASP A N 1
ATOM 2861 C CA . ASP A 1 373 ? -0.202 6.508 -18.875 1 92.31 373 ASP A CA 1
ATOM 2862 C C . ASP A 1 373 ? 0.033 6.039 -17.453 1 92.31 373 ASP A C 1
ATOM 2864 O O . ASP A 1 373 ? -0.583 5.07 -17 1 92.31 373 ASP A O 1
ATOM 2868 N N . TYR A 1 374 ? 0.954 6.777 -16.828 1 94.44 374 TYR A N 1
ATOM 2869 C CA . TYR A 1 374 ? 1.152 6.52 -15.414 1 94.44 374 TYR A CA 1
ATOM 2870 C C . TYR A 1 374 ? -0.051 6.984 -14.602 1 94.44 374 TYR A C 1
ATOM 2872 O O . TYR A 1 374 ? -0.636 8.031 -14.891 1 94.44 374 TYR A O 1
ATOM 2880 N N . GLN A 1 375 ? -0.436 6.207 -13.68 1 93.88 375 GLN A N 1
ATOM 2881 C CA . GLN A 1 375 ? -1.331 6.66 -12.625 1 93.88 375 GLN A CA 1
ATOM 2882 C C . GLN A 1 375 ? -0.565 6.918 -11.328 1 93.88 375 GLN A C 1
ATOM 2884 O O . GLN A 1 375 ? 0.45 6.273 -11.062 1 93.88 375 GLN A O 1
ATOM 2889 N N . VAL A 1 376 ? -1.016 7.906 -10.57 1 94 376 VAL A N 1
ATOM 2890 C CA . VAL A 1 376 ? -0.388 8.297 -9.312 1 94 376 VAL A CA 1
ATOM 2891 C C . VAL A 1 376 ? -1.439 8.352 -8.211 1 94 376 VAL A C 1
ATOM 2893 O O . VAL A 1 376 ? -2.547 8.852 -8.422 1 94 376 VAL A O 1
ATOM 2896 N N . HIS A 1 377 ? -1.116 7.789 -7.094 1 95.62 377 HIS A N 1
ATOM 2897 C CA . HIS A 1 377 ? -1.966 7.895 -5.91 1 95.62 377 HIS A CA 1
ATOM 2898 C C . HIS A 1 377 ? -1.133 8.102 -4.652 1 95.62 377 HIS A C 1
ATOM 2900 O O . HIS A 1 377 ? -0.175 7.367 -4.406 1 95.62 377 HIS A O 1
ATOM 2906 N N . VAL A 1 378 ? -1.433 9.055 -3.9 1 93.5 378 VAL A N 1
ATOM 2907 C CA . VAL A 1 378 ? -0.851 9.266 -2.58 1 93.5 378 VAL A CA 1
ATOM 2908 C C . VAL A 1 378 ? -1.874 8.922 -1.502 1 93.5 378 VAL A C 1
ATOM 2910 O O . VAL A 1 378 ? -2.947 9.523 -1.439 1 93.5 378 VAL A O 1
ATOM 2913 N N . TYR A 1 379 ? -1.575 7.984 -0.713 1 94.19 379 TYR A N 1
ATOM 2914 C CA . TYR A 1 379 ? -2.494 7.504 0.313 1 94.19 379 TYR A CA 1
ATOM 2915 C C . TYR A 1 379 ? -2.744 8.578 1.366 1 94.19 379 TYR A C 1
ATOM 2917 O O . TYR A 1 379 ? -1.812 9.258 1.802 1 94.19 379 TYR A O 1
ATOM 2925 N N . GLY A 1 380 ? -3.984 8.609 1.797 1 82.56 380 GLY A N 1
ATOM 2926 C CA . GLY A 1 380 ? -4.363 9.578 2.816 1 82.56 380 GLY A CA 1
ATOM 2927 C C . GLY A 1 380 ? -4.402 11 2.301 1 82.56 380 GLY A C 1
ATOM 2928 O O . GLY A 1 380 ? -4.613 11.938 3.072 1 82.56 380 GLY A O 1
ATOM 2929 N N . GLY A 1 381 ? -3.934 11.094 0.903 1 63.72 381 GLY A N 1
ATOM 2930 C CA . GLY A 1 381 ? -3.688 12.438 0.4 1 63.72 381 GLY A CA 1
ATOM 2931 C C . GLY A 1 381 ? -4.887 13.039 -0.302 1 63.72 381 GLY A C 1
ATOM 2932 O O . GLY A 1 381 ? -5.641 12.336 -0.975 1 63.72 381 GLY A O 1
ATOM 2933 N N . GLU A 1 382 ? -5.984 13.719 -0.025 1 58.53 382 GLU A N 1
ATOM 2934 C CA . GLU A 1 382 ? -6.941 14.586 -0.706 1 58.53 382 GLU A CA 1
ATOM 2935 C C . GLU A 1 382 ? -6.43 16.016 -0.775 1 58.53 382 GLU A C 1
ATOM 2937 O O . GLU A 1 382 ? -5.613 16.438 0.05 1 58.53 382 GLU A O 1
ATOM 2942 N N . MET B 1 1 ? -36.844 80.375 -42.5 1 18.72 1 MET B N 1
ATOM 2943 C CA . MET B 1 1 ? -35.75 80.25 -43.469 1 18.72 1 MET B CA 1
ATOM 2944 C C . MET B 1 1 ? -34.5 79.688 -42.812 1 18.72 1 MET B C 1
ATOM 2946 O O . MET B 1 1 ? -33.719 79 -43.438 1 18.72 1 MET B O 1
ATOM 2950 N N . LYS B 1 2 ? -34 80.625 -41.875 1 17.22 2 LYS B N 1
ATOM 2951 C CA . LYS B 1 2 ? -32.625 80.875 -41.469 1 17.22 2 LYS B CA 1
ATOM 2952 C C . LYS B 1 2 ? -32.031 79.625 -40.781 1 17.22 2 LYS B C 1
ATOM 2954 O O . LYS B 1 2 ? -32.469 79.25 -39.719 1 17.22 2 LYS B O 1
ATOM 2959 N N . LYS B 1 3 ? -31.484 78.688 -41.594 1 18.56 3 LYS B N 1
ATOM 2960 C CA . LYS B 1 3 ? -31.078 77.312 -41.812 1 18.56 3 LYS B CA 1
ATOM 2961 C C . LYS B 1 3 ? -29.969 76.875 -40.812 1 18.56 3 LYS B C 1
ATOM 2963 O O . LYS B 1 3 ? -30.094 75.875 -40.125 1 18.56 3 LYS B O 1
ATOM 2968 N N . TYR B 1 4 ? -28.578 77 -41.094 1 19.23 4 TYR B N 1
ATOM 2969 C CA . TYR B 1 4 ? -27.547 76.062 -41.562 1 19.23 4 TYR B CA 1
ATOM 2970 C C . TYR B 1 4 ? -26.484 75.875 -40.469 1 19.23 4 TYR B C 1
ATOM 2972 O O . TYR B 1 4 ? -25.688 74.938 -40.531 1 19.23 4 TYR B O 1
ATOM 2980 N N . LEU B 1 5 ? -25.984 76.812 -39.688 1 21.06 5 LEU B N 1
ATOM 2981 C CA . LEU B 1 5 ? -24.547 77.062 -39.562 1 21.06 5 LEU B CA 1
ATOM 2982 C C . LEU B 1 5 ? -23.875 75.875 -38.844 1 21.06 5 LEU B C 1
ATOM 2984 O O . LEU B 1 5 ? -24.562 75 -38.25 1 21.06 5 LEU B O 1
ATOM 2988 N N . GLN B 1 6 ? -22.797 76 -37.719 1 21.2 6 GLN B N 1
ATOM 2989 C CA . GLN B 1 6 ? -21.344 75.875 -37.625 1 21.2 6 GLN B CA 1
ATOM 2990 C C . GLN B 1 6 ? -20.938 74.5 -37.094 1 21.2 6 GLN B C 1
ATOM 2992 O O . GLN B 1 6 ? -21.562 74 -36.188 1 21.2 6 GLN B O 1
ATOM 2997 N N . VAL B 1 7 ? -19.734 73.688 -37.656 1 23.25 7 VAL B N 1
ATOM 2998 C CA . VAL B 1 7 ? -18.969 72.562 -38.156 1 23.25 7 VAL B CA 1
ATOM 2999 C C . VAL B 1 7 ? -18.281 71.812 -37.031 1 23.25 7 VAL B C 1
ATOM 3001 O O . VAL B 1 7 ? -18.422 70.625 -36.875 1 23.25 7 VAL B O 1
ATOM 3004 N N . MET B 1 8 ? -16.938 72.125 -36.594 1 21.88 8 MET B N 1
ATOM 3005 C CA . MET B 1 8 ? -15.641 71.438 -36.75 1 21.88 8 MET B CA 1
ATOM 3006 C C . MET B 1 8 ? -15.242 70.688 -35.5 1 21.88 8 MET B C 1
ATOM 3008 O O . MET B 1 8 ? -14.266 69.938 -35.5 1 21.88 8 MET B O 1
ATOM 3012 N N . ALA B 1 9 ? -15.5 71.062 -34.312 1 24.05 9 ALA B N 1
ATOM 3013 C CA . ALA B 1 9 ? -14.492 71.062 -33.25 1 24.05 9 ALA B CA 1
ATOM 3014 C C . ALA B 1 9 ? -14.117 69.625 -32.844 1 24.05 9 ALA B C 1
ATOM 3016 O O . ALA B 1 9 ? -14.422 69.188 -31.75 1 24.05 9 ALA B O 1
ATOM 3017 N N . LEU B 1 10 ? -14.227 68.5 -33.688 1 23.33 10 LEU B N 1
ATOM 3018 C CA . LEU B 1 10 ? -14.227 67.062 -33.406 1 23.33 10 LEU B CA 1
ATOM 3019 C C . LEU B 1 10 ? -12.844 66.625 -32.969 1 23.33 10 LEU B C 1
ATOM 3021 O O . LEU B 1 10 ? -12.688 65.5 -32.469 1 23.33 10 LEU B O 1
ATOM 3025 N N . ALA B 1 11 ? -11.68 67 -33.625 1 21.8 11 ALA B N 1
ATOM 3026 C CA . ALA B 1 11 ? -10.688 66.062 -34.125 1 21.8 11 ALA B CA 1
ATOM 3027 C C . ALA B 1 11 ? -9.82 65.5 -32.969 1 21.8 11 ALA B C 1
ATOM 3029 O O . ALA B 1 11 ? -9.547 64.312 -32.906 1 21.8 11 ALA B O 1
ATOM 3030 N N . GLY B 1 12 ? -8.82 66.312 -32.312 1 21.47 12 GLY B N 1
ATOM 3031 C CA . GLY B 1 12 ? -7.391 66 -32.406 1 21.47 12 GLY B CA 1
ATOM 3032 C C . GLY B 1 12 ? -6.906 65 -31.406 1 21.47 12 GLY B C 1
ATOM 3033 O O . GLY B 1 12 ? -5.891 64.375 -31.625 1 21.47 12 GLY B O 1
ATOM 3034 N N . ILE B 1 13 ? -7.227 65 -30.078 1 23.19 13 ILE B N 1
ATOM 3035 C CA . ILE B 1 13 ? -6.082 65 -29.172 1 23.19 13 ILE B CA 1
ATOM 3036 C C . ILE B 1 13 ? -5.617 63.531 -29.016 1 23.19 13 ILE B C 1
ATOM 3038 O O . ILE B 1 13 ? -6.355 62.688 -28.5 1 23.19 13 ILE B O 1
ATOM 3042 N N . ALA B 1 14 ? -4.629 62.938 -29.875 1 23.17 14 ALA B N 1
ATOM 3043 C CA . ALA B 1 14 ? -3.99 61.656 -30.094 1 23.17 14 ALA B CA 1
ATOM 3044 C C . ALA B 1 14 ? -3.332 61.125 -28.812 1 23.17 14 ALA B C 1
ATOM 3046 O O . ALA B 1 14 ? -2.947 59.969 -28.734 1 23.17 14 ALA B O 1
ATOM 3047 N N . LEU B 1 15 ? -2.832 61.938 -27.844 1 22.77 15 LEU B N 1
ATOM 3048 C CA . LEU B 1 15 ? -1.471 61.594 -27.438 1 22.77 15 LEU B CA 1
ATOM 3049 C C . LEU B 1 15 ? -1.408 60.188 -26.844 1 22.77 15 LEU B C 1
ATOM 3051 O O . LEU B 1 15 ? -2.422 59.656 -26.391 1 22.77 15 LEU B O 1
ATOM 3055 N N . THR B 1 16 ? -0.054 59.594 -26.438 1 23.52 16 THR B N 1
ATOM 3056 C CA . THR B 1 16 ? 0.965 58.562 -26.422 1 23.52 16 THR B CA 1
ATOM 3057 C C . THR B 1 16 ? 0.75 57.594 -25.234 1 23.52 16 THR B C 1
ATOM 3059 O O . THR B 1 16 ? 1.082 56.406 -25.312 1 23.52 16 THR B O 1
ATOM 3062 N N . LEU B 1 17 ? 0.445 57.938 -23.938 1 22.53 17 LEU B N 1
ATOM 3063 C CA . LEU B 1 17 ? 1.35 57.438 -22.891 1 22.53 17 LEU B CA 1
ATOM 3064 C C . LEU B 1 17 ? 1.019 56 -22.516 1 22.53 17 LEU B C 1
ATOM 3066 O O . LEU B 1 17 ? 1.602 55.469 -21.578 1 22.53 17 LEU B O 1
ATOM 3070 N N . SER B 1 18 ? -0.038 55.375 -22.984 1 23.97 18 SER B N 1
ATOM 3071 C CA . SER B 1 18 ? -0.507 54.344 -22.062 1 23.97 18 SER B CA 1
ATOM 3072 C C . SER B 1 18 ? 0.39 53.125 -22.109 1 23.97 18 SER B C 1
ATOM 3074 O O . SER B 1 18 ? 0.278 52.281 -23.016 1 23.97 18 SER B O 1
ATOM 3076 N N . GLY B 1 19 ? 1.688 53.188 -21.812 1 25.06 19 GLY B N 1
ATOM 3077 C CA . GLY B 1 19 ? 2.555 52.062 -22.016 1 25.06 19 GLY B CA 1
ATOM 3078 C C . GLY B 1 19 ? 2.127 50.844 -21.203 1 25.06 19 GLY B C 1
ATOM 3079 O O . GLY B 1 19 ? 2.291 50.812 -19.984 1 25.06 19 GLY B O 1
ATOM 3080 N N . CYS B 1 20 ? 1.042 50.281 -21.406 1 25.8 20 CYS B N 1
ATOM 3081 C CA . CYS B 1 20 ? 0.587 49.062 -20.734 1 25.8 20 CYS B CA 1
ATOM 3082 C C . CYS B 1 20 ? 1.597 47.938 -20.891 1 25.8 20 CYS B C 1
ATOM 3084 O O . CYS B 1 20 ? 1.768 47.406 -21.984 1 25.8 20 CYS B O 1
ATOM 3086 N N . GLY B 1 21 ? 2.717 48.031 -20.281 1 23.34 21 GLY B N 1
ATOM 3087 C CA . GLY B 1 21 ? 3.703 46.969 -20.406 1 23.34 21 GLY B CA 1
ATOM 3088 C C . GLY B 1 21 ? 3.115 45.594 -20.219 1 23.34 21 GLY B C 1
ATOM 3089 O O . GLY B 1 21 ? 2.143 45.406 -19.484 1 23.34 21 GLY B O 1
ATOM 3090 N N . LYS B 1 22 ? 3.271 44.656 -21.219 1 26.94 22 LYS B N 1
ATOM 3091 C CA . LYS B 1 22 ? 3.002 43.25 -21.344 1 26.94 22 LYS B CA 1
ATOM 3092 C C . LYS B 1 22 ? 3.543 42.469 -20.156 1 26.94 22 LYS B C 1
ATOM 3094 O O . LYS B 1 22 ? 4.758 42.344 -19.984 1 26.94 22 LYS B O 1
ATOM 3099 N N . LEU B 1 23 ? 3.008 42.656 -19 1 22.78 23 LEU B N 1
ATOM 3100 C CA . LEU B 1 23 ? 3.402 41.688 -17.969 1 22.78 23 LEU B CA 1
ATOM 3101 C C . LEU B 1 23 ? 3.375 40.281 -18.516 1 22.78 23 LEU B C 1
ATOM 3103 O O . LEU B 1 23 ? 2.334 39.781 -18.969 1 22.78 23 LEU B O 1
ATOM 3107 N N . LYS B 1 24 ? 4.48 39.875 -19.125 1 27.02 24 LYS B N 1
ATOM 3108 C CA . LYS B 1 24 ? 4.762 38.5 -19.547 1 27.02 24 LYS B CA 1
ATOM 3109 C C . LYS B 1 24 ? 4.203 37.469 -18.562 1 27.02 24 LYS B C 1
ATOM 3111 O O . LYS B 1 24 ? 4.445 37.562 -17.359 1 27.02 24 LYS B O 1
ATOM 3116 N N . ASP B 1 25 ? 3.119 36.875 -18.875 1 27.94 25 ASP B N 1
ATOM 3117 C CA . ASP B 1 25 ? 2.523 35.625 -18.344 1 27.94 25 ASP B CA 1
ATOM 3118 C C . ASP B 1 25 ? 3.6 34.625 -18 1 27.94 25 ASP B C 1
ATOM 3120 O O . ASP B 1 25 ? 4.18 34 -18.891 1 27.94 25 ASP B O 1
ATOM 3124 N N . SER B 1 26 ? 4.422 34.906 -17.016 1 30.58 26 SER B N 1
ATOM 3125 C CA . SER B 1 26 ? 5.391 33.906 -16.547 1 30.58 26 SER B CA 1
ATOM 3126 C C . SER B 1 26 ? 4.715 32.562 -16.234 1 30.58 26 SER B C 1
ATOM 3128 O O . SER B 1 26 ? 4.039 32.438 -15.203 1 30.58 26 SER B O 1
ATOM 3130 N N . SER B 1 27 ? 4.211 31.938 -17.203 1 30.41 27 SER B N 1
ATOM 3131 C CA . SER B 1 27 ? 3.809 30.547 -17.078 1 30.41 27 SER B CA 1
ATOM 3132 C C . SER B 1 27 ? 4.914 29.719 -16.438 1 30.41 27 SER B C 1
ATOM 3134 O O . SER B 1 27 ? 6.059 29.75 -16.875 1 30.41 27 SER B O 1
ATOM 3136 N N . LEU B 1 28 ? 4.867 29.578 -15.078 1 32.78 28 LEU B N 1
ATOM 3137 C CA . LEU B 1 28 ? 5.699 28.547 -14.477 1 32.78 28 LEU B CA 1
ATOM 3138 C C . LEU B 1 28 ? 5.75 27.297 -15.359 1 32.78 28 LEU B C 1
ATOM 3140 O O . LEU B 1 28 ? 4.75 26.594 -15.492 1 32.78 28 LEU B O 1
ATOM 3144 N N . ALA B 1 29 ? 6.426 27.328 -16.516 1 31.69 29 ALA B N 1
ATOM 3145 C CA . ALA B 1 29 ? 6.691 26.219 -17.422 1 31.69 29 ALA B CA 1
ATOM 3146 C C . ALA B 1 29 ? 7.184 25 -16.656 1 31.69 29 ALA B C 1
ATOM 3148 O O . ALA B 1 29 ? 8.062 25.109 -15.797 1 31.69 29 ALA B O 1
ATOM 3149 N N . ASN B 1 30 ? 6.641 23.781 -16.766 1 32.09 30 ASN B N 1
ATOM 3150 C CA . ASN B 1 30 ? 6.695 22.406 -16.266 1 32.09 30 ASN B CA 1
ATOM 3151 C C . ASN B 1 30 ? 8.031 21.75 -16.594 1 32.09 30 ASN B C 1
ATOM 3153 O O . ASN B 1 30 ? 8.148 20.531 -16.562 1 32.09 30 ASN B O 1
ATOM 3157 N N . ASN B 1 31 ? 8.984 22.469 -17.297 1 31.34 31 ASN B N 1
ATOM 3158 C CA . ASN B 1 31 ? 10.07 21.578 -17.703 1 31.34 31 ASN B CA 1
ATOM 3159 C C . ASN B 1 31 ? 11.023 21.312 -16.547 1 31.34 31 ASN B C 1
ATOM 3161 O O . ASN B 1 31 ? 11.555 22.234 -15.93 1 31.34 31 ASN B O 1
ATOM 3165 N N . ALA B 1 32 ? 11.062 20.094 -16.062 1 34.44 32 ALA B N 1
ATOM 3166 C CA . ALA B 1 32 ? 12.227 19.672 -15.289 1 34.44 32 ALA B CA 1
ATOM 3167 C C . ALA B 1 32 ? 13.516 19.906 -16.078 1 34.44 32 ALA B C 1
ATOM 3169 O O . ALA B 1 32 ? 13.852 19.156 -16.984 1 34.44 32 ALA B O 1
ATOM 3170 N N . THR B 1 33 ? 13.906 21.156 -16.484 1 33.06 33 THR B N 1
ATOM 3171 C CA . THR B 1 33 ? 15.188 21.344 -17.141 1 33.06 33 THR B CA 1
ATOM 3172 C C . THR B 1 33 ? 16.328 21.203 -16.141 1 33.06 33 THR B C 1
ATOM 3174 O O . THR B 1 33 ? 16.438 22 -15.203 1 33.06 33 THR B O 1
ATOM 3177 N N . THR B 1 34 ? 16.844 20 -15.945 1 32.44 34 THR B N 1
ATOM 3178 C CA . THR B 1 34 ? 18.094 19.781 -15.227 1 32.44 34 THR B CA 1
ATOM 3179 C C . THR B 1 34 ? 19.281 20.328 -16.016 1 32.44 34 THR B C 1
ATOM 3181 O O . THR B 1 34 ? 19.609 19.812 -17.094 1 32.44 34 THR B O 1
ATOM 3184 N N . THR B 1 35 ? 19.516 21.688 -16.047 1 30.94 35 THR B N 1
ATOM 3185 C CA . THR B 1 35 ? 20.781 22.125 -16.625 1 30.94 35 THR B CA 1
ATOM 3186 C C . THR B 1 35 ? 21.938 21.781 -15.695 1 30.94 35 THR B C 1
ATOM 3188 O O . THR B 1 35 ? 21.922 22.125 -14.516 1 30.94 35 THR B O 1
ATOM 3191 N N . SER B 1 36 ? 23 20.938 -16.047 1 29.75 36 SER B N 1
ATOM 3192 C CA . SER B 1 36 ? 24.219 20.375 -15.461 1 29.75 36 SER B CA 1
ATOM 3193 C C . SER B 1 36 ? 25.172 21.484 -15.023 1 29.75 36 SER B C 1
ATOM 3195 O O . SER B 1 36 ? 26.266 21.203 -14.523 1 29.75 36 SER B O 1
ATOM 3197 N N . THR B 1 37 ? 25.297 22.75 -15.578 1 32.97 37 THR B N 1
ATOM 3198 C CA . THR B 1 37 ? 26.672 23.281 -15.555 1 32.97 37 THR B CA 1
ATOM 3199 C C . THR B 1 37 ? 27.094 23.594 -14.125 1 32.97 37 THR B C 1
ATOM 3201 O O . THR B 1 37 ? 28.156 23.156 -13.672 1 32.97 37 THR B O 1
ATOM 3204 N N . THR B 1 38 ? 27.406 25.078 -13.758 1 36.38 38 THR B N 1
ATOM 3205 C CA . THR B 1 38 ? 28.203 25.703 -12.711 1 36.38 38 THR B CA 1
ATOM 3206 C C . THR B 1 38 ? 27.531 25.547 -11.352 1 36.38 38 THR B C 1
ATOM 3208 O O . THR B 1 38 ? 26.312 25.516 -11.258 1 36.38 38 THR B O 1
ATOM 3211 N N . LYS B 1 39 ? 28.375 25.516 -10.086 1 42.75 39 LYS B N 1
ATOM 3212 C CA . LYS B 1 39 ? 27.953 25.266 -8.711 1 42.75 39 LYS B CA 1
ATOM 3213 C C . LYS B 1 39 ? 26.844 26.219 -8.289 1 42.75 39 LYS B C 1
ATOM 3215 O O . LYS B 1 39 ? 26.906 26.812 -7.207 1 42.75 39 LYS B O 1
ATOM 3220 N N . LYS B 1 40 ? 26.25 26.953 -9.047 1 41.62 40 LYS B N 1
ATOM 3221 C CA . LYS B 1 40 ? 25.156 27.828 -8.617 1 41.62 40 LYS B CA 1
ATOM 3222 C C . LYS B 1 40 ? 24.031 27.031 -7.961 1 41.62 40 LYS B C 1
ATOM 3224 O O . LYS B 1 40 ? 23.672 25.953 -8.43 1 41.62 40 LYS B O 1
ATOM 3229 N N . LYS B 1 41 ? 23.734 27.469 -6.723 1 52.94 41 LYS B N 1
ATOM 3230 C CA . LYS B 1 41 ? 22.547 26.953 -6.035 1 52.94 41 LYS B CA 1
ATOM 3231 C C . LYS B 1 41 ? 21.375 26.812 -7 1 52.94 41 LYS B C 1
ATOM 3233 O O . LYS B 1 41 ? 20.953 27.781 -7.637 1 52.94 41 LYS B O 1
ATOM 3238 N N . SER B 1 42 ? 21.172 25.594 -7.426 1 68.69 42 SER B N 1
ATOM 3239 C CA . SER B 1 42 ? 20.125 25.312 -8.406 1 68.69 42 SER B CA 1
ATOM 3240 C C . SER B 1 42 ? 18.797 25 -7.719 1 68.69 42 SER B C 1
ATOM 3242 O O . SER B 1 42 ? 18.766 24.234 -6.75 1 68.69 42 SER B O 1
ATOM 3244 N N . TYR B 1 43 ? 17.859 26.062 -7.719 1 71 43 TYR B N 1
ATOM 3245 C CA . TYR B 1 43 ? 16.5 25.781 -7.293 1 71 43 TYR B CA 1
ATOM 3246 C C . TYR B 1 43 ? 15.758 24.953 -8.344 1 71 43 TYR B C 1
ATOM 3248 O O . TYR B 1 43 ? 15.906 25.188 -9.539 1 71 43 TYR B O 1
ATOM 3256 N N . GLN B 1 44 ? 15.242 23.891 -7.793 1 75.75 44 GLN B N 1
ATOM 3257 C CA . GLN B 1 44 ? 14.375 23.047 -8.609 1 75.75 44 GLN B CA 1
ATOM 3258 C C . GLN B 1 44 ? 12.977 22.953 -8 1 75.75 44 GLN B C 1
ATOM 3260 O O . GLN B 1 44 ? 12.789 23.188 -6.805 1 75.75 44 GLN B O 1
ATOM 3265 N N . THR B 1 45 ? 11.961 22.875 -8.875 1 74.19 45 THR B N 1
ATOM 3266 C CA . THR B 1 45 ? 10.602 22.719 -8.367 1 74.19 45 THR B CA 1
ATOM 3267 C C . THR B 1 45 ? 9.984 21.406 -8.867 1 74.19 45 THR B C 1
ATOM 3269 O O . THR B 1 45 ? 10.406 20.859 -9.891 1 74.19 45 THR B O 1
ATOM 3272 N N . THR B 1 46 ? 9.164 20.844 -8.07 1 73.31 46 THR B N 1
ATOM 3273 C CA . THR B 1 46 ? 8.367 19.688 -8.438 1 73.31 46 THR B CA 1
ATOM 3274 C C . THR B 1 46 ? 6.875 20 -8.344 1 73.31 46 THR B C 1
ATOM 3276 O O . THR B 1 46 ? 6.391 20.422 -7.293 1 73.31 46 THR B O 1
ATOM 3279 N N . ASN B 1 47 ? 6.145 19.766 -9.453 1 72.06 47 ASN B N 1
ATOM 3280 C CA . ASN B 1 47 ? 4.703 20 -9.484 1 72.06 47 ASN B CA 1
ATOM 3281 C C . ASN B 1 47 ? 3.936 18.828 -8.883 1 72.06 47 ASN B C 1
ATOM 3283 O O . ASN B 1 47 ? 4.121 17.672 -9.305 1 72.06 47 ASN B O 1
ATOM 3287 N N . THR B 1 48 ? 3.115 19.031 -7.914 1 70.81 48 THR B N 1
ATOM 3288 C CA . THR B 1 48 ? 2.438 17.953 -7.211 1 70.81 48 THR B CA 1
ATOM 3289 C C . THR B 1 48 ? 1.089 17.656 -7.859 1 70.81 48 THR B C 1
ATOM 3291 O O . THR B 1 48 ? 0.235 17 -7.254 1 70.81 48 THR B O 1
ATOM 3294 N N . GLY B 1 49 ? 0.847 17.969 -9.039 1 65.62 49 GLY B N 1
ATOM 3295 C CA . GLY B 1 49 ? -0.371 17.625 -9.75 1 65.62 49 GLY B CA 1
ATOM 3296 C C . GLY B 1 49 ? -1.351 18.766 -9.859 1 65.62 49 GLY B C 1
ATOM 3297 O O . GLY B 1 49 ? -1.01 19.906 -9.555 1 65.62 49 GLY B O 1
ATOM 3298 N N . THR B 1 50 ? -2.611 18.328 -10.234 1 66.5 50 THR B N 1
ATOM 3299 C CA . THR B 1 50 ? -3.621 19.359 -10.461 1 66.5 50 THR B CA 1
ATOM 3300 C C . THR B 1 50 ? -4.086 19.953 -9.141 1 66.5 50 THR B C 1
ATOM 3302 O O . THR B 1 50 ? -4.559 19.234 -8.258 1 66.5 50 THR B O 1
ATOM 3305 N N . ASN B 1 51 ? -3.752 21.125 -8.82 1 72.69 51 ASN B N 1
ATOM 3306 C CA . ASN B 1 51 ? -4.195 21.953 -7.703 1 72.69 51 ASN B CA 1
ATOM 3307 C C . ASN B 1 51 ? -3.23 21.875 -6.527 1 72.69 51 ASN B C 1
ATOM 3309 O O . ASN B 1 51 ? -3.582 22.25 -5.402 1 72.69 51 ASN B O 1
ATOM 3313 N N . GLY B 1 52 ? -2.115 21.188 -6.707 1 85.31 52 GLY B N 1
ATOM 3314 C CA . GLY B 1 52 ? -1.104 21.156 -5.66 1 85.31 52 GLY B CA 1
ATOM 3315 C C . GLY B 1 52 ? -0.016 22.203 -5.855 1 85.31 52 GLY B C 1
ATOM 3316 O O . GLY B 1 52 ? 0.063 22.828 -6.91 1 85.31 52 GLY B O 1
ATOM 3317 N N . TYR B 1 53 ? 0.683 22.453 -4.812 1 91.31 53 TYR B N 1
ATOM 3318 C CA . TYR B 1 53 ? 1.776 23.422 -4.887 1 91.31 53 TYR B CA 1
ATOM 3319 C C . TYR B 1 53 ? 2.99 22.812 -5.578 1 91.31 53 TYR B C 1
ATOM 3321 O O . TYR B 1 53 ? 3.297 21.641 -5.391 1 91.31 53 TYR B O 1
ATOM 3329 N N . THR B 1 54 ? 3.586 23.625 -6.387 1 90.25 54 THR B N 1
ATOM 3330 C CA . THR B 1 54 ? 4.973 23.344 -6.734 1 90.25 54 THR B CA 1
ATOM 3331 C C . THR B 1 54 ? 5.875 23.469 -5.508 1 90.25 54 THR B C 1
ATOM 3333 O O . THR B 1 54 ? 5.695 24.359 -4.688 1 90.25 54 THR B O 1
ATOM 3336 N N . VAL B 1 55 ? 6.754 22.5 -5.328 1 91.06 55 VAL B N 1
ATOM 3337 C CA . VAL B 1 55 ? 7.598 22.484 -4.141 1 91.06 55 VAL B CA 1
ATOM 3338 C C . VAL B 1 55 ? 9.016 22.906 -4.504 1 91.06 55 VAL B C 1
ATOM 3340 O O . VAL B 1 55 ? 9.578 22.453 -5.5 1 91.06 55 VAL B O 1
ATOM 3343 N N . LEU B 1 56 ? 9.562 23.766 -3.732 1 89.62 56 LEU B N 1
ATOM 3344 C CA . LEU B 1 56 ? 10.906 24.281 -3.969 1 89.62 56 LEU B CA 1
ATOM 3345 C C . LEU B 1 56 ? 11.953 23.344 -3.361 1 89.62 56 LEU B C 1
ATOM 3347 O O . LEU B 1 56 ? 11.875 23 -2.178 1 89.62 56 LEU B O 1
ATOM 3351 N N . MET B 1 57 ? 12.836 22.953 -4.172 1 86.06 57 MET B N 1
ATOM 3352 C CA . MET B 1 57 ? 14 22.188 -3.738 1 86.06 57 MET B CA 1
ATOM 3353 C C . MET B 1 57 ? 15.273 23.031 -3.846 1 86.06 57 MET B C 1
ATOM 3355 O O . MET B 1 57 ? 15.398 23.859 -4.738 1 86.06 57 MET B O 1
ATOM 3359 N N . LYS B 1 58 ? 16.125 22.797 -2.885 1 83.06 58 LYS B N 1
ATOM 3360 C CA . LYS B 1 58 ? 17.438 23.438 -2.928 1 83.06 58 LYS B CA 1
ATOM 3361 C C . LYS B 1 58 ? 18.547 22.422 -3.223 1 83.06 58 LYS B C 1
ATOM 3363 O O . LYS B 1 58 ? 18.719 21.469 -2.475 1 83.06 58 LYS B O 1
ATOM 3368 N N . ASN B 1 59 ? 19.25 22.594 -4.312 1 80.62 59 ASN B N 1
ATOM 3369 C CA . ASN B 1 59 ? 20.281 21.688 -4.762 1 80.62 59 ASN B CA 1
ATOM 3370 C C . ASN B 1 59 ? 19.75 20.25 -4.902 1 80.62 59 ASN B C 1
ATOM 3372 O O . ASN B 1 59 ? 20.375 19.312 -4.422 1 80.62 59 ASN B O 1
ATOM 3376 N N . GLY B 1 60 ? 18.516 20.25 -5.328 1 75.5 60 GLY B N 1
ATOM 3377 C CA . GLY B 1 60 ? 17.906 18.969 -5.602 1 75.5 60 GLY B CA 1
ATOM 3378 C C . GLY B 1 60 ? 17.375 18.281 -4.359 1 75.5 60 GLY B C 1
ATOM 3379 O O . GLY B 1 60 ? 16.969 17.109 -4.406 1 75.5 60 GLY B O 1
ATOM 3380 N N . ARG B 1 61 ? 17.281 19.047 -3.326 1 83.81 61 ARG B N 1
ATOM 3381 C CA . ARG B 1 61 ? 16.906 18.406 -2.066 1 83.81 61 ARG B CA 1
ATOM 3382 C C . ARG B 1 61 ? 15.719 19.109 -1.423 1 83.81 61 ARG B C 1
ATOM 3384 O O . ARG B 1 61 ? 15.625 20.328 -1.46 1 83.81 61 ARG B O 1
ATOM 3391 N N . TYR B 1 62 ? 14.883 18.344 -0.862 1 86.88 62 TYR B N 1
ATOM 3392 C CA . TYR B 1 62 ? 13.773 18.859 -0.064 1 86.88 62 TYR B CA 1
ATOM 3393 C C . TYR B 1 62 ? 14.281 19.469 1.241 1 86.88 62 TYR B C 1
ATOM 3395 O O . TYR B 1 62 ? 15.133 18.875 1.914 1 86.88 62 TYR B O 1
ATOM 3403 N N . ASN B 1 63 ? 13.797 20.594 1.526 1 88.44 63 ASN B N 1
ATOM 3404 C CA . ASN B 1 63 ? 14.211 21.266 2.758 1 88.44 63 ASN B CA 1
ATOM 3405 C C . ASN B 1 63 ? 13.227 21 3.895 1 88.44 63 ASN B C 1
ATOM 3407 O O . ASN B 1 63 ? 12.117 21.547 3.902 1 88.44 63 ASN B O 1
ATOM 3411 N N . ILE B 1 64 ? 13.68 20.312 4.891 1 89.81 64 ILE B N 1
ATOM 3412 C CA . ILE B 1 64 ? 12.836 19.984 6.039 1 89.81 64 ILE B CA 1
ATOM 3413 C C . ILE B 1 64 ? 12.883 21.125 7.051 1 89.81 64 ILE B C 1
ATOM 3415 O O . ILE B 1 64 ? 13.93 21.75 7.254 1 89.81 64 ILE B O 1
ATOM 3419 N N . SER B 1 65 ? 11.812 21.375 7.66 1 94.25 65 SER B N 1
ATOM 3420 C CA . SER B 1 65 ? 11.758 22.391 8.703 1 94.25 65 SER B CA 1
ATOM 3421 C C . SER B 1 65 ? 12.617 22 9.898 1 94.25 65 SER B C 1
ATOM 3423 O O . SER B 1 65 ? 12.562 20.875 10.367 1 94.25 65 SER B O 1
ATOM 3425 N N . PRO B 1 66 ? 13.383 22.953 10.406 1 95.88 66 PRO B N 1
ATOM 3426 C CA . PRO B 1 66 ? 14.164 22.641 11.609 1 95.88 66 PRO B CA 1
ATOM 3427 C C . PRO B 1 66 ? 13.289 22.328 12.812 1 95.88 66 PRO B C 1
ATOM 3429 O O . PRO B 1 66 ? 13.781 21.766 13.805 1 95.88 66 PRO B O 1
ATOM 3432 N N . ILE B 1 67 ? 12.062 22.672 12.75 1 96.38 67 ILE B N 1
ATOM 3433 C CA . ILE B 1 67 ? 11.234 22.516 13.938 1 96.38 67 ILE B CA 1
ATOM 3434 C C . ILE B 1 67 ? 10.32 21.297 13.781 1 96.38 67 ILE B C 1
ATOM 3436 O O . ILE B 1 67 ? 9.438 21.062 14.609 1 96.38 67 ILE B O 1
ATOM 3440 N N . ALA B 1 68 ? 10.531 20.594 12.719 1 91.81 68 ALA B N 1
ATOM 3441 C CA . ALA B 1 68 ? 9.711 19.422 12.461 1 91.81 68 ALA B CA 1
ATOM 3442 C C . ALA B 1 68 ? 9.773 18.438 13.633 1 91.81 68 ALA B C 1
ATOM 3444 O O . ALA B 1 68 ? 10.859 18.094 14.102 1 91.81 68 ALA B O 1
ATOM 3445 N N . GLY B 1 69 ? 8.57 18.047 14.148 1 89.38 69 GLY B N 1
ATOM 3446 C CA . GLY B 1 69 ? 8.508 17 15.164 1 89.38 69 GLY B CA 1
ATOM 3447 C C . GLY B 1 69 ? 8.609 17.531 16.578 1 89.38 69 GLY B C 1
ATOM 3448 O O . GLY B 1 69 ? 8.477 16.781 17.547 1 89.38 69 GLY B O 1
ATOM 3449 N N . LEU B 1 70 ? 8.812 18.844 16.766 1 93.94 70 LEU B N 1
ATOM 3450 C CA . LEU B 1 70 ? 8.898 19.391 18.109 1 93.94 70 LEU B CA 1
ATOM 3451 C C . LEU B 1 70 ? 7.52 19.453 18.75 1 93.94 70 LEU B C 1
ATOM 3453 O O . LEU B 1 70 ? 6.559 19.922 18.141 1 93.94 70 LEU B O 1
ATOM 3457 N N . THR B 1 71 ? 7.461 18.938 19.969 1 94.88 71 THR B N 1
ATOM 3458 C CA . THR B 1 71 ? 6.219 18.953 20.734 1 94.88 71 THR B CA 1
ATOM 3459 C C . THR B 1 71 ? 6.477 19.406 22.172 1 94.88 71 THR B C 1
ATOM 3461 O O . THR B 1 71 ? 7.609 19.328 22.656 1 94.88 71 THR B O 1
ATOM 3464 N N . ALA B 1 72 ? 5.445 19.938 22.75 1 95.12 72 ALA B N 1
ATOM 3465 C CA . ALA B 1 72 ? 5.562 20.391 24.141 1 95.12 72 ALA B CA 1
ATOM 3466 C C . ALA B 1 72 ? 5.727 19.203 25.094 1 95.12 72 ALA B C 1
ATOM 3468 O O . ALA B 1 72 ? 6.426 19.312 26.109 1 95.12 72 ALA B O 1
ATOM 3469 N N . THR B 1 73 ? 5.02 18.156 24.766 1 92.38 73 THR B N 1
ATOM 3470 C CA . THR B 1 73 ? 5.047 16.969 25.594 1 92.38 73 THR B CA 1
ATOM 3471 C C . THR B 1 73 ? 5.383 15.734 24.75 1 92.38 73 THR B C 1
ATOM 3473 O O . THR B 1 73 ? 5.535 15.828 23.531 1 92.38 73 THR B O 1
ATOM 3476 N N . ASP B 1 74 ? 5.496 14.586 25.406 1 83.19 74 ASP B N 1
ATOM 3477 C CA . ASP B 1 74 ? 5.797 13.32 24.734 1 83.19 74 ASP B CA 1
ATOM 3478 C C . ASP B 1 74 ? 4.516 12.547 24.422 1 83.19 74 ASP B C 1
ATOM 3480 O O . ASP B 1 74 ? 4.562 11.352 24.125 1 83.19 74 ASP B O 1
ATOM 3484 N N . ASN B 1 75 ? 3.432 13.219 24.5 1 71.5 75 ASN B N 1
ATOM 3485 C CA . ASN B 1 75 ? 2.143 12.562 24.328 1 71.5 75 ASN B CA 1
ATOM 3486 C C . ASN B 1 75 ? 1.657 12.648 22.875 1 71.5 75 ASN B C 1
ATOM 3488 O O . ASN B 1 75 ? 0.456 12.57 22.609 1 71.5 75 ASN B O 1
ATOM 3492 N N . ASP B 1 76 ? 2.568 12.664 22.078 1 64.38 76 ASP B N 1
ATOM 3493 C CA . ASP B 1 76 ? 2.197 12.914 20.688 1 64.38 76 ASP B CA 1
ATOM 3494 C C . ASP B 1 76 ? 1.604 11.672 20.031 1 64.38 76 ASP B C 1
ATOM 3496 O O . ASP B 1 76 ? 1.957 10.547 20.406 1 64.38 76 ASP B O 1
ATOM 3500 N N . ASN B 1 77 ? 0.528 11.922 19.25 1 67.56 77 ASN B N 1
ATOM 3501 C CA . ASN B 1 77 ? -0.119 10.898 18.438 1 67.56 77 ASN B CA 1
ATOM 3502 C C . ASN B 1 77 ? 0.177 11.086 16.953 1 67.56 77 ASN B C 1
ATOM 3504 O O . ASN B 1 77 ? 0.207 12.211 16.453 1 67.56 77 ASN B O 1
ATOM 3508 N N . SER B 1 78 ? 0.546 10.133 16.203 1 63.41 78 SER B N 1
ATOM 3509 C CA . SER B 1 78 ? 0.963 10.141 14.805 1 63.41 78 SER B CA 1
ATOM 3510 C C . SER B 1 78 ? -0.177 10.578 13.898 1 63.41 78 SER B C 1
ATOM 3512 O O . SER B 1 78 ? 0.053 11.242 12.875 1 63.41 78 SER B O 1
ATOM 3514 N N . VAL B 1 79 ? -1.399 10.344 14.18 1 67.56 79 VAL B N 1
ATOM 3515 C CA . VAL B 1 79 ? -2.527 10.633 13.305 1 67.56 79 VAL B CA 1
ATOM 3516 C C . VAL B 1 79 ? -2.748 12.141 13.227 1 67.56 79 VAL B C 1
ATOM 3518 O O . VAL B 1 79 ? -3.246 12.656 12.219 1 67.56 79 VAL B O 1
ATOM 3521 N N . ASP B 1 80 ? -2.217 12.852 14.07 1 76.81 80 ASP B N 1
ATOM 3522 C CA . ASP B 1 80 ? -2.439 14.297 14.133 1 76.81 80 ASP B CA 1
ATOM 3523 C C . ASP B 1 80 ? -1.494 15.039 13.195 1 76.81 80 ASP B C 1
ATOM 3525 O O . ASP B 1 80 ? -1.899 15.992 12.523 1 76.81 80 ASP B O 1
ATOM 3529 N N . THR B 1 81 ? -0.315 14.547 13.031 1 82.5 81 THR B N 1
ATOM 3530 C CA . THR B 1 81 ? 0.691 15.312 12.305 1 82.5 81 THR B CA 1
ATOM 3531 C C . THR B 1 81 ? 0.326 15.422 10.828 1 82.5 81 THR B C 1
ATOM 3533 O O . THR B 1 81 ? 0.42 16.5 10.234 1 82.5 81 THR B O 1
ATOM 3536 N N . ARG B 1 82 ? -0.125 14.453 10.281 1 86.06 82 ARG B N 1
ATOM 3537 C CA . ARG B 1 82 ? -0.5 14.477 8.867 1 86.06 82 ARG B CA 1
ATOM 3538 C C . ARG B 1 82 ? -1.677 15.414 8.625 1 86.06 82 ARG B C 1
ATOM 3540 O O . ARG B 1 82 ? -1.657 16.219 7.691 1 86.06 82 ARG B O 1
ATOM 3547 N N . GLU B 1 83 ? -2.68 15.297 9.43 1 91.38 83 GLU B N 1
ATOM 3548 C CA . GLU B 1 83 ? -3.84 16.172 9.297 1 91.38 83 GLU B CA 1
ATOM 3549 C C . GLU B 1 83 ? -3.471 17.625 9.578 1 91.38 83 GLU B C 1
ATOM 3551 O O . GLU B 1 83 ? -4.027 18.547 8.977 1 91.38 83 GLU B O 1
ATOM 3556 N N . LEU B 1 84 ? -2.58 17.734 10.508 1 94.56 84 LEU B N 1
ATOM 3557 C CA . LEU B 1 84 ? -2.088 19.078 10.82 1 94.56 84 LEU B CA 1
ATOM 3558 C C . LEU B 1 84 ? -1.451 19.719 9.602 1 94.56 84 LEU B C 1
ATOM 3560 O O . LEU B 1 84 ? -1.777 20.859 9.258 1 94.56 84 LEU B O 1
ATOM 3564 N N . GLU B 1 85 ? -0.673 19 8.914 1 94.38 85 GLU B N 1
ATOM 3565 C CA . GLU B 1 85 ? 0.01 19.516 7.734 1 94.38 85 GLU B CA 1
ATOM 3566 C C . GLU B 1 85 ? -0.96 19.703 6.57 1 94.38 85 GLU B C 1
ATOM 3568 O O . GLU B 1 85 ? -0.98 20.75 5.926 1 94.38 85 GLU B O 1
ATOM 3573 N N . ARG B 1 86 ? -1.73 18.703 6.297 1 92.62 86 ARG B N 1
ATOM 3574 C CA . ARG B 1 86 ? -2.682 18.75 5.191 1 92.62 86 ARG B CA 1
ATOM 3575 C C . ARG B 1 86 ? -3.668 19.906 5.363 1 92.62 86 ARG B C 1
ATOM 3577 O O . ARG B 1 86 ? -3.938 20.641 4.418 1 92.62 86 ARG B O 1
ATOM 3584 N N . GLY B 1 87 ? -4.203 19.969 6.582 1 94.56 87 GLY B N 1
ATOM 3585 C CA . GLY B 1 87 ? -5.172 21.031 6.848 1 94.56 87 GLY B CA 1
ATOM 3586 C C . GLY B 1 87 ? -4.605 22.422 6.668 1 94.56 87 GLY B C 1
ATOM 3587 O O . GLY B 1 87 ? -5.293 23.312 6.172 1 94.56 87 GLY B O 1
ATOM 3588 N N . LEU B 1 88 ? -3.385 22.594 7.047 1 96.75 88 LEU B N 1
ATOM 3589 C CA . LEU B 1 88 ? -2.777 23.906 6.91 1 96.75 88 LEU B CA 1
ATOM 3590 C C . LEU B 1 88 ? -2.576 24.266 5.441 1 96.75 88 LEU B C 1
ATOM 3592 O O . LEU B 1 88 ? -2.707 25.438 5.059 1 96.75 88 LEU B O 1
ATOM 3596 N N . ILE B 1 89 ? -2.236 23.281 4.652 1 95.12 89 ILE B N 1
ATOM 3597 C CA . ILE B 1 89 ? -2.123 23.5 3.217 1 95.12 89 ILE B CA 1
ATOM 3598 C C . ILE B 1 89 ? -3.459 24 2.662 1 95.12 89 ILE B C 1
ATOM 3600 O O . ILE B 1 89 ? -3.502 24.969 1.9 1 95.12 89 ILE B O 1
ATOM 3604 N N . GLN B 1 90 ? -4.527 23.375 3.059 1 92.94 90 GLN B N 1
ATOM 3605 C CA . GLN B 1 90 ? -5.852 23.766 2.572 1 92.94 90 GLN B CA 1
ATOM 3606 C C . GLN B 1 90 ? -6.211 25.172 3.012 1 92.94 90 GLN B C 1
ATOM 3608 O O . GLN B 1 90 ? -6.742 25.969 2.221 1 92.94 90 GLN B O 1
ATOM 3613 N N . ILE B 1 91 ? -5.922 25.484 4.246 1 96.06 91 ILE B N 1
ATOM 3614 C CA . ILE B 1 91 ? -6.148 26.828 4.758 1 96.06 91 ILE B CA 1
ATOM 3615 C C . ILE B 1 91 ? -5.316 27.828 3.957 1 96.06 91 ILE B C 1
ATOM 3617 O O . ILE B 1 91 ? -5.812 28.891 3.568 1 96.06 91 ILE B O 1
ATOM 3621 N N . SER B 1 92 ? -4.121 27.5 3.689 1 97.19 92 SER B N 1
ATOM 3622 C CA . SER B 1 92 ? -3.178 28.406 3.033 1 97.19 92 SER B CA 1
ATOM 3623 C C . SER B 1 92 ? -3.613 28.719 1.604 1 97.19 92 SER B C 1
ATOM 3625 O O . SER B 1 92 ? -3.336 29.797 1.088 1 97.19 92 SER B O 1
ATOM 3627 N N . LYS B 1 93 ? -4.266 27.797 0.964 1 94.25 93 LYS B N 1
ATOM 3628 C CA . LYS B 1 93 ? -4.742 28.016 -0.398 1 94.25 93 LYS B CA 1
ATOM 3629 C C . LYS B 1 93 ? -5.711 29.188 -0.459 1 94.25 93 LYS B C 1
ATOM 3631 O O . LYS B 1 93 ? -5.887 29.812 -1.513 1 94.25 93 LYS B O 1
ATOM 3636 N N . ASN B 1 94 ? -6.363 29.484 0.635 1 93.69 94 ASN B N 1
ATOM 3637 C CA . ASN B 1 94 ? -7.277 30.609 0.68 1 93.69 94 ASN B CA 1
ATOM 3638 C C . ASN B 1 94 ? -6.527 31.938 0.566 1 93.69 94 ASN B C 1
ATOM 3640 O O . ASN B 1 94 ? -7.102 32.938 0.162 1 93.69 94 ASN B O 1
ATOM 3644 N N . GLN B 1 95 ? -5.254 31.922 0.912 1 95 95 GLN B N 1
ATOM 3645 C CA . GLN B 1 95 ? -4.453 33.125 0.933 1 95 95 GLN B CA 1
ATOM 3646 C C . GLN B 1 95 ? -3.357 33.094 -0.128 1 95 95 GLN B C 1
ATOM 3648 O O . GLN B 1 95 ? -2.988 34.125 -0.686 1 95 95 GLN B O 1
ATOM 3653 N N . PHE B 1 96 ? -2.85 31.922 -0.344 1 96.75 96 PHE B N 1
ATOM 3654 C CA . PHE B 1 96 ? -1.717 31.703 -1.237 1 96.75 96 PHE B CA 1
ATOM 3655 C C . PHE B 1 96 ? -2.07 30.703 -2.326 1 96.75 96 PHE B C 1
ATOM 3657 O O . PHE B 1 96 ? -1.945 29.484 -2.123 1 96.75 96 PHE B O 1
ATOM 3664 N N . SER B 1 97 ? -2.336 31.203 -3.508 1 94.62 97 SER B N 1
ATOM 3665 C CA . SER B 1 97 ? -2.764 30.328 -4.594 1 94.62 97 SER B CA 1
ATOM 3666 C C . SER B 1 97 ? -1.605 29.484 -5.109 1 94.62 97 SER B C 1
ATOM 3668 O O . SER B 1 97 ? -0.501 30 -5.316 1 94.62 97 SER B O 1
ATOM 3670 N N . PRO B 1 98 ? -1.871 28.172 -5.355 1 92.69 98 PRO B N 1
ATOM 3671 C CA . PRO B 1 98 ? -0.812 27.312 -5.887 1 92.69 98 PRO B CA 1
ATOM 3672 C C . PRO B 1 98 ? -0.301 27.766 -7.25 1 92.69 98 PRO B C 1
ATOM 3674 O O . PRO B 1 98 ? 0.803 27.391 -7.656 1 92.69 98 PRO B O 1
ATOM 3677 N N . ASN B 1 99 ? -1.01 28.594 -7.98 1 90.81 99 ASN B N 1
ATOM 3678 C CA . ASN B 1 99 ? -0.599 29.094 -9.289 1 90.81 99 A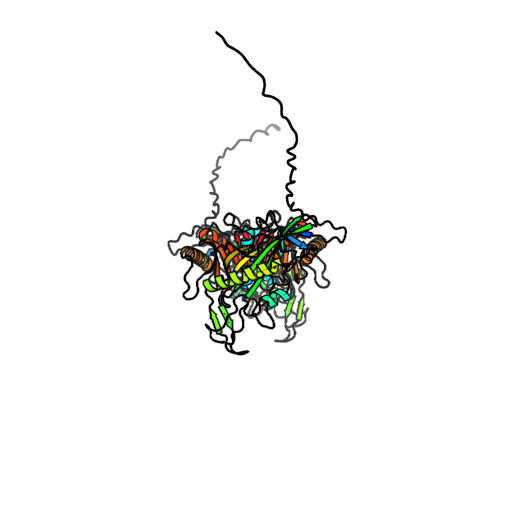SN B CA 1
ATOM 3679 C C . ASN B 1 99 ? 0.409 30.234 -9.172 1 90.81 99 ASN B C 1
ATOM 3681 O O . ASN B 1 99 ? 1.157 30.5 -10.109 1 90.81 99 ASN B O 1
ATOM 3685 N N . GLN B 1 100 ? 0.371 30.844 -7.996 1 92.62 100 GLN B N 1
ATOM 3686 C CA . GLN B 1 100 ? 1.191 32.031 -7.836 1 92.62 100 GLN B CA 1
ATOM 3687 C C . GLN B 1 100 ? 2.342 31.797 -6.867 1 92.62 100 GLN B C 1
ATOM 3689 O O . GLN B 1 100 ? 3.316 32.562 -6.844 1 92.62 100 GLN B O 1
ATOM 3694 N N . TYR B 1 101 ? 2.154 30.797 -6.059 1 95.06 101 TYR B N 1
ATOM 3695 C CA . TYR B 1 101 ? 3.137 30.594 -5 1 95.06 101 TYR B CA 1
ATOM 3696 C C . TYR B 1 101 ? 3.766 29.203 -5.102 1 95.06 101 TYR B C 1
ATOM 3698 O O . TYR B 1 101 ? 3.109 28.25 -5.52 1 95.06 101 TYR B O 1
ATOM 3706 N N . VAL B 1 102 ? 5 29.156 -4.695 1 94.38 102 VAL B N 1
ATOM 3707 C CA . VAL B 1 102 ? 5.75 27.922 -4.535 1 94.38 102 VAL B CA 1
ATOM 3708 C C . VAL B 1 102 ? 5.855 27.578 -3.053 1 94.38 102 VAL B C 1
ATOM 3710 O O . VAL B 1 102 ? 6.078 28.453 -2.215 1 94.38 102 VAL B O 1
ATOM 3713 N N . PHE B 1 103 ? 5.742 26.312 -2.803 1 95.75 103 PHE B N 1
ATOM 3714 C CA . PHE B 1 103 ? 5.746 25.844 -1.42 1 95.75 103 PHE B CA 1
ATOM 3715 C C . PHE B 1 103 ? 7.16 25.5 -0.968 1 95.75 103 PHE B C 1
ATOM 3717 O O . PHE B 1 103 ? 7.938 24.922 -1.729 1 95.75 103 PHE B O 1
ATOM 3724 N N . GLN B 1 104 ? 7.422 25.812 0.277 1 94.81 104 GLN B N 1
ATOM 3725 C CA . GLN B 1 104 ? 8.602 25.375 1.009 1 94.81 104 GLN B CA 1
ATOM 3726 C C . GLN B 1 104 ? 8.281 25.109 2.477 1 94.81 104 GLN B C 1
ATOM 3728 O O . GLN B 1 104 ? 7.613 25.922 3.123 1 94.81 104 GLN B O 1
ATOM 3733 N N . GLU B 1 105 ? 8.797 23.922 2.961 1 94.06 105 GLU B N 1
ATOM 3734 C CA . GLU B 1 105 ? 8.625 23.672 4.391 1 94.06 105 GLU B CA 1
ATOM 3735 C C . GLU B 1 105 ? 9.336 24.75 5.219 1 94.06 105 GLU B C 1
ATOM 3737 O O . GLU B 1 105 ? 10.344 25.297 4.781 1 94.06 105 GLU B O 1
ATOM 3742 N N . GLY B 1 106 ? 8.875 25.047 6.352 1 97.06 106 GLY B N 1
ATOM 3743 C CA . GLY B 1 106 ? 9.297 26.172 7.176 1 97.06 106 GLY B CA 1
ATOM 3744 C C . GLY B 1 106 ? 10.805 26.266 7.312 1 97.06 106 GLY B C 1
ATOM 3745 O O . GLY B 1 106 ? 11.477 25.297 7.641 1 97.06 106 GLY B O 1
ATOM 3746 N N . GLN B 1 107 ? 11.336 27.516 7.043 1 96 107 GLN B N 1
ATOM 3747 C CA . GLN B 1 107 ? 12.773 27.75 7.133 1 96 107 GLN B CA 1
ATOM 3748 C C . GLN B 1 107 ? 13.086 28.938 8.031 1 96 107 GLN B C 1
ATOM 3750 O O . GLN B 1 107 ? 14.258 29.281 8.227 1 96 107 GLN B O 1
ATOM 3755 N N . TYR B 1 108 ? 12.062 29.516 8.695 1 97.69 108 TYR B N 1
ATOM 3756 C CA . TYR B 1 108 ? 12.297 30.812 9.344 1 97.69 108 TYR B CA 1
ATOM 3757 C C . TYR B 1 108 ? 12.203 30.688 10.859 1 97.69 108 TYR B C 1
ATOM 3759 O O . TYR B 1 108 ? 12.688 31.547 11.586 1 97.69 108 TYR B O 1
ATOM 3767 N N . LEU B 1 109 ? 11.531 29.641 11.297 1 98.19 109 LEU B N 1
ATOM 3768 C CA . LEU B 1 109 ? 11.562 29.344 12.727 1 98.19 109 LEU B CA 1
ATOM 3769 C C . LEU B 1 109 ? 12.664 28.328 13.039 1 98.19 109 LEU B C 1
ATOM 3771 O O . LEU B 1 109 ? 12.852 27.359 12.305 1 98.19 109 LEU B O 1
ATOM 3775 N N . ASP B 1 110 ? 13.352 28.578 14.156 1 97.44 110 ASP B N 1
ATOM 3776 C CA . ASP B 1 110 ? 14.43 27.656 14.508 1 97.44 110 ASP B CA 1
ATOM 3777 C C . ASP B 1 110 ? 14.078 26.844 15.742 1 97.44 110 ASP B C 1
ATOM 3779 O O . ASP B 1 110 ? 13.164 27.203 16.5 1 97.44 110 ASP B O 1
ATOM 3783 N N . THR B 1 111 ? 14.828 25.828 16 1 97.94 111 THR B N 1
ATOM 3784 C CA . THR B 1 111 ? 14.57 24.828 17.031 1 97.94 111 THR B CA 1
ATOM 3785 C C . THR B 1 111 ? 14.578 25.453 18.406 1 97.94 111 THR B C 1
ATOM 3787 O O . THR B 1 111 ? 13.672 25.219 19.219 1 97.94 111 THR B O 1
ATOM 3790 N N . SER B 1 112 ? 15.562 26.25 18.719 1 98 112 SER B N 1
ATOM 3791 C CA . SER B 1 112 ? 15.703 26.828 20.047 1 98 112 SER B CA 1
ATOM 3792 C C . SER B 1 112 ? 14.523 27.734 20.375 1 98 112 SER B C 1
ATOM 3794 O O . SER B 1 112 ? 13.953 27.641 21.469 1 98 112 SER B O 1
ATOM 3796 N N . THR B 1 113 ? 14.156 28.578 19.422 1 98.31 113 THR B N 1
ATOM 3797 C CA . THR B 1 113 ? 13.047 29.5 19.609 1 98.31 113 THR B CA 1
ATOM 3798 C C . THR B 1 113 ? 11.75 28.75 19.859 1 98.31 113 THR B C 1
ATOM 3800 O O . THR B 1 113 ? 11.047 29.031 20.828 1 98.31 113 THR B O 1
ATOM 3803 N N . VAL B 1 114 ? 11.492 27.734 19.078 1 98.5 114 VAL B N 1
ATOM 3804 C CA . VAL B 1 114 ? 10.203 27.047 19.172 1 98.5 114 VAL B CA 1
ATOM 3805 C C . VAL B 1 114 ? 10.188 26.156 20.406 1 98.5 114 VAL B C 1
ATOM 3807 O O . VAL B 1 114 ? 9.148 26.016 21.062 1 98.5 114 VAL B O 1
ATOM 3810 N N . THR B 1 115 ? 11.312 25.609 20.75 1 98.12 115 THR B N 1
ATOM 3811 C CA . THR B 1 115 ? 11.391 24.859 22 1 98.12 115 THR B CA 1
ATOM 3812 C C . THR B 1 115 ? 11.008 25.734 23.188 1 98.12 115 THR B C 1
ATOM 3814 O O . THR B 1 115 ? 10.195 25.328 24.031 1 98.12 115 THR B O 1
ATOM 3817 N N . ASP B 1 116 ? 11.539 26.953 23.188 1 98.44 116 ASP B N 1
ATOM 3818 C CA . ASP B 1 116 ? 11.195 27.891 24.25 1 98.44 116 ASP B CA 1
ATOM 3819 C C . ASP B 1 116 ? 9.711 28.234 24.234 1 98.44 116 ASP B C 1
ATOM 3821 O O . ASP B 1 116 ? 9.055 28.266 25.281 1 98.44 116 ASP B O 1
ATOM 3825 N N . TRP B 1 117 ? 9.195 28.453 23.016 1 98.81 117 TRP B N 1
ATOM 3826 C CA . TRP B 1 117 ? 7.793 28.828 22.859 1 98.81 117 TRP B CA 1
ATOM 3827 C C . TRP B 1 117 ? 6.879 27.719 23.391 1 98.81 117 TRP B C 1
ATOM 3829 O O . TRP B 1 117 ? 5.867 28 24.047 1 98.81 117 TRP B O 1
ATOM 3839 N N . LEU B 1 118 ? 7.238 26.453 23.219 1 98.38 118 LEU B N 1
ATOM 3840 C CA . LEU B 1 118 ? 6.371 25.328 23.547 1 98.38 118 LEU B CA 1
ATOM 3841 C C . LEU B 1 118 ? 6.414 25.016 25.031 1 98.38 118 LEU B C 1
ATOM 3843 O O . LEU B 1 118 ? 5.531 24.344 25.562 1 98.38 118 LEU B O 1
ATOM 3847 N N . MET B 1 119 ? 7.379 25.547 25.703 1 98 119 MET B N 1
ATOM 3848 C CA . MET B 1 119 ? 7.516 25.312 27.141 1 98 119 MET B CA 1
ATOM 3849 C C . MET B 1 119 ? 6.656 26.297 27.938 1 98 119 MET B C 1
ATOM 3851 O O . MET B 1 119 ? 6.074 27.219 27.359 1 98 119 MET B O 1
ATOM 3855 N N . ARG B 1 120 ? 6.562 26.078 29.172 1 98.31 120 ARG B N 1
ATOM 3856 C CA . ARG B 1 120 ? 5.852 26.984 30.078 1 98.31 120 ARG B CA 1
ATOM 3857 C C . ARG B 1 120 ? 6.609 28.297 30.25 1 98.31 120 ARG B C 1
ATOM 3859 O O . ARG B 1 120 ? 7.84 28.297 30.297 1 98.31 120 ARG B O 1
ATOM 3866 N N . LYS B 1 121 ? 5.793 29.297 30.359 1 98.5 121 LYS B N 1
ATOM 3867 C CA . LYS B 1 121 ? 6.379 30.562 30.797 1 98.5 121 LYS B CA 1
ATOM 3868 C C . LYS B 1 121 ? 6.938 30.453 32.219 1 98.5 121 LYS B C 1
ATOM 3870 O O . LYS B 1 121 ? 6.309 29.859 33.094 1 98.5 121 LYS B O 1
ATOM 3875 N N . SER B 1 122 ? 8.117 30.969 32.375 1 98.06 122 SER B N 1
ATOM 3876 C CA . SER B 1 122 ? 8.781 31.016 33.688 1 98.06 122 SER B CA 1
ATOM 3877 C C . SER B 1 122 ? 9.82 32.125 33.719 1 98.06 122 SER B C 1
ATOM 3879 O O . SER B 1 122 ? 10.047 32.812 32.719 1 98.06 122 SER B O 1
ATOM 3881 N N . LYS B 1 123 ? 10.383 32.281 34.906 1 97.69 123 LYS B N 1
ATOM 3882 C CA . LYS B 1 123 ? 11.453 33.281 35.031 1 97.69 123 LYS B CA 1
ATOM 3883 C C . LYS B 1 123 ? 12.633 32.906 34.125 1 97.69 123 LYS B C 1
ATOM 3885 O O . LYS B 1 123 ? 13.242 33.812 33.531 1 97.69 123 LYS B O 1
ATOM 3890 N N . SER B 1 124 ? 12.883 31.641 34.062 1 97.69 124 SER B N 1
ATOM 3891 C CA . SER B 1 124 ? 14.016 31.156 33.25 1 97.69 124 SER B CA 1
ATOM 3892 C C . SER B 1 124 ? 13.641 31.062 31.781 1 97.69 124 SER B C 1
ATOM 3894 O O . SER B 1 124 ? 14.516 30.969 30.906 1 97.69 124 SER B O 1
ATOM 3896 N N . ASN B 1 125 ? 12.375 31.141 31.484 1 98.31 125 ASN B N 1
ATOM 3897 C CA . ASN B 1 125 ? 11.891 31.094 30.109 1 98.31 125 ASN B CA 1
ATOM 3898 C C . ASN B 1 125 ? 10.734 32.062 29.906 1 98.31 125 ASN B C 1
ATOM 3900 O O . ASN B 1 125 ? 9.586 31.656 29.719 1 98.31 125 ASN B O 1
ATOM 3904 N N . PRO B 1 126 ? 11.016 33.344 29.812 1 98.06 126 PRO B N 1
ATOM 3905 C CA . PRO B 1 126 ? 9.953 34.344 29.672 1 98.06 126 PRO B CA 1
ATOM 3906 C C . PRO B 1 126 ? 9.227 34.25 28.328 1 98.06 126 PRO B C 1
ATOM 3908 O O . PRO B 1 126 ? 8.164 34.844 28.156 1 98.06 126 PRO B O 1
ATOM 3911 N N . ASP B 1 127 ? 9.758 33.469 27.422 1 98.25 127 ASP B N 1
ATOM 3912 C CA . ASP B 1 127 ? 9.188 33.406 26.078 1 98.25 127 ASP B CA 1
ATOM 3913 C C . ASP B 1 127 ? 8.219 32.25 25.953 1 98.25 127 ASP B C 1
ATOM 3915 O O . ASP B 1 127 ? 7.605 32.031 24.906 1 98.25 127 ASP B O 1
ATOM 3919 N N . GLY B 1 128 ? 8.102 31.453 27.047 1 98.75 128 GLY B N 1
ATOM 3920 C CA . GLY B 1 128 ? 7.168 30.344 27 1 98.75 128 GLY B CA 1
ATOM 3921 C C . GLY B 1 128 ? 5.746 30.781 26.672 1 98.75 128 GLY B C 1
ATOM 3922 O O . GLY B 1 128 ? 5.281 31.812 27.172 1 98.75 128 GLY B O 1
ATOM 3923 N N . LEU B 1 129 ? 5.062 29.984 25.844 1 98.88 129 LEU B N 1
ATOM 3924 C CA . LEU B 1 129 ? 3.719 30.359 25.422 1 98.88 129 LEU B CA 1
ATOM 3925 C C . LEU B 1 129 ? 2.668 29.547 26.172 1 98.88 129 LEU B C 1
ATOM 3927 O O . LEU B 1 129 ? 1.481 29.891 26.141 1 98.88 129 LEU B O 1
ATOM 3931 N N . ASN B 1 130 ? 3.105 28.484 26.828 1 98.75 130 ASN B N 1
ATOM 3932 C CA . ASN B 1 130 ? 2.213 27.766 27.734 1 98.75 130 ASN B CA 1
ATOM 3933 C C . ASN B 1 130 ? 2.203 28.406 29.125 1 98.75 130 ASN B C 1
ATOM 3935 O O . ASN B 1 130 ? 3.188 29.016 29.531 1 98.75 130 ASN B O 1
ATOM 3939 N N . PRO B 1 131 ? 1.1 28.297 29.844 1 98.31 131 PRO B N 1
ATOM 3940 C CA . PRO B 1 131 ? 0.982 28.984 31.141 1 98.31 131 PRO B CA 1
ATOM 3941 C C . PRO B 1 131 ? 1.999 28.5 32.156 1 98.31 131 PRO B C 1
ATOM 3943 O O . PRO B 1 131 ? 2.484 27.375 32.062 1 98.31 131 PRO B O 1
ATOM 3946 N N . VAL B 1 132 ? 2.229 29.328 33.125 1 98 132 VAL B N 1
ATOM 3947 C CA . VAL B 1 132 ? 3.154 29.031 34.219 1 98 132 VAL B CA 1
ATOM 3948 C C . VAL B 1 132 ? 2.672 27.812 34.969 1 98 132 VAL B C 1
ATOM 3950 O O . VAL B 1 132 ? 1.468 27.562 35.062 1 98 132 VAL B O 1
ATOM 3953 N N . ASN B 1 133 ? 3.705 27.078 35.438 1 96.38 133 ASN B N 1
ATOM 3954 C CA . ASN B 1 133 ? 3.369 26.094 36.438 1 96.38 133 ASN B CA 1
ATOM 3955 C C . ASN B 1 133 ? 2.84 26.75 37.719 1 96.38 133 ASN B C 1
ATOM 3957 O O . ASN B 1 133 ? 3.594 27.391 38.438 1 96.38 133 ASN B O 1
ATOM 3961 N N . ASN B 1 134 ? 1.552 26.562 38 1 96.12 134 ASN B N 1
ATOM 3962 C CA . ASN B 1 134 ? 0.947 27.266 39.125 1 96.12 134 ASN B CA 1
ATOM 3963 C C . ASN B 1 134 ? 1.051 26.438 40.406 1 96.12 134 ASN B C 1
ATOM 3965 O O . ASN B 1 134 ? 0.395 26.75 41.406 1 96.12 134 ASN B O 1
ATOM 3969 N N . GLY B 1 135 ? 1.67 25.328 40.344 1 93.81 135 GLY B N 1
ATOM 3970 C CA . GLY B 1 135 ? 1.936 24.516 41.531 1 93.81 135 GLY B CA 1
ATOM 3971 C C . GLY B 1 135 ? 0.774 23.609 41.906 1 93.81 135 GLY B C 1
ATOM 3972 O O . GLY B 1 135 ? 0.867 22.844 42.844 1 93.81 135 GLY B O 1
ATOM 3973 N N . LYS B 1 136 ? -0.266 23.734 41.188 1 94.56 136 LYS B N 1
ATOM 3974 C CA . LYS B 1 136 ? -1.427 22.891 41.469 1 94.56 136 LYS B CA 1
ATOM 3975 C C . LYS B 1 136 ? -1.367 21.578 40.688 1 94.56 136 LYS B C 1
ATOM 3977 O O . LYS B 1 136 ? -0.643 21.469 39.719 1 94.56 136 LYS B O 1
ATOM 3982 N N . THR B 1 137 ? -2.074 20.547 41.188 1 91.88 137 THR B N 1
ATOM 3983 C CA . THR B 1 137 ? -2 19.234 40.562 1 91.88 137 THR B CA 1
ATOM 3984 C C . THR B 1 137 ? -3.395 18.719 40.219 1 91.88 137 THR B C 1
ATOM 3986 O O . THR B 1 137 ? -3.541 17.641 39.625 1 91.88 137 THR B O 1
ATOM 3989 N N . GLY B 1 138 ? -4.445 19.484 40.531 1 92.06 138 GLY B N 1
ATOM 3990 C CA . GLY B 1 138 ? -5.805 19.062 40.25 1 92.06 138 GLY B CA 1
ATOM 3991 C C . GLY B 1 138 ? -6.148 19.141 38.781 1 92.06 138 GLY B C 1
ATOM 3992 O O . GLY B 1 138 ? -5.641 20.016 38.062 1 92.06 138 GLY B O 1
ATOM 3993 N N . THR B 1 139 ? -7.027 18.328 38.344 1 91.62 139 THR B N 1
ATOM 3994 C CA . THR B 1 139 ? -7.379 18.219 36.938 1 91.62 139 THR B CA 1
ATOM 3995 C C . THR B 1 139 ? -7.957 19.531 36.406 1 91.62 139 THR B C 1
ATOM 3997 O O . THR B 1 139 ? -7.766 19.875 35.25 1 91.62 139 THR B O 1
ATOM 4000 N N . ASP B 1 140 ? -8.602 20.297 37.312 1 91.5 140 ASP B N 1
ATOM 4001 C CA . ASP B 1 140 ? -9.242 21.516 36.844 1 91.5 140 ASP B CA 1
ATOM 4002 C C . ASP B 1 140 ? -8.547 22.75 37.438 1 91.5 140 ASP B C 1
ATOM 4004 O O . ASP B 1 140 ? -8.922 23.891 37.125 1 91.5 140 ASP B O 1
ATOM 4008 N N . THR B 1 141 ? -7.48 22.516 38.25 1 94.69 141 THR B N 1
ATOM 4009 C CA . THR B 1 141 ? -6.852 23.656 38.875 1 94.69 141 THR B CA 1
ATOM 4010 C C . THR B 1 141 ? -5.441 23.875 38.344 1 94.69 141 THR B C 1
ATOM 4012 O O . THR B 1 141 ? -4.891 24.969 38.438 1 94.69 141 THR B O 1
ATOM 4015 N N . ARG B 1 142 ? -4.961 22.797 37.812 1 95.69 142 ARG B N 1
ATOM 4016 C CA . ARG B 1 142 ? -3.648 22.875 37.188 1 95.69 142 ARG B CA 1
ATOM 4017 C C . ARG B 1 142 ? -3.729 23.609 35.844 1 95.69 142 ARG B C 1
ATOM 4019 O O . ARG B 1 142 ? -4.672 23.422 35.094 1 95.69 142 ARG B O 1
ATOM 4026 N N . ASN B 1 143 ? -2.75 24.5 35.625 1 97.06 143 ASN B N 1
ATOM 4027 C CA . ASN B 1 143 ? -2.664 25.062 34.281 1 97.06 143 ASN B CA 1
ATOM 4028 C C . ASN B 1 143 ? -2.279 24.016 33.25 1 97.06 143 ASN B C 1
ATOM 4030 O O . ASN B 1 143 ? -1.199 23.422 33.344 1 97.06 143 ASN B O 1
ATOM 4034 N N . PRO B 1 144 ? -3.08 23.781 32.344 1 97.19 144 PRO B N 1
ATOM 4035 C CA . PRO B 1 144 ? -2.742 22.75 31.359 1 97.19 144 PRO B CA 1
ATOM 4036 C C . PRO B 1 144 ? -1.786 23.266 30.281 1 97.19 144 PRO B C 1
ATOM 4038 O O . PRO B 1 144 ? -1.517 24.469 30.219 1 97.19 144 PRO B O 1
ATOM 4041 N N . ILE B 1 145 ? -1.168 22.312 29.609 1 96.94 145 ILE B N 1
ATOM 4042 C CA . ILE B 1 145 ? -0.464 22.625 28.375 1 96.94 145 ILE B CA 1
ATOM 4043 C C . ILE B 1 145 ? -1.47 22.797 27.234 1 96.94 145 ILE B C 1
ATOM 4045 O O . ILE B 1 145 ? -2.146 21.844 26.844 1 96.94 145 ILE B O 1
ATOM 4049 N N . TYR B 1 146 ? -1.575 24.047 26.75 1 97.81 146 TYR B N 1
ATOM 4050 C CA . TYR B 1 146 ? -2.527 24.328 25.688 1 97.81 146 TYR B CA 1
ATOM 4051 C C . TYR B 1 146 ? -1.895 24.109 24.312 1 97.81 146 TYR B C 1
ATOM 4053 O O . TYR B 1 146 ? -2.49 23.469 23.453 1 97.81 146 TYR B O 1
ATOM 4061 N N . LEU B 1 147 ? -0.741 24.672 24.094 1 98.06 147 LEU B N 1
ATOM 4062 C CA . LEU B 1 147 ? -0.025 24.609 22.828 1 98.06 147 LEU B CA 1
ATOM 4063 C C . LEU B 1 147 ? 0.924 23.422 22.797 1 98.06 147 LEU B C 1
ATOM 4065 O O . LEU B 1 147 ? 1.889 23.375 23.562 1 98.06 147 LEU B O 1
ATOM 4069 N N . GLU B 1 148 ? 0.681 22.484 21.859 1 96.38 148 GLU B N 1
ATOM 4070 C CA . GLU B 1 148 ? 1.44 21.234 21.812 1 96.38 148 GLU B CA 1
ATOM 4071 C C . GLU B 1 148 ? 2.494 21.266 20.703 1 96.38 148 GLU B C 1
ATOM 4073 O O . GLU B 1 148 ? 3.582 20.703 20.875 1 96.38 148 GLU B O 1
ATOM 4078 N N . GLU B 1 149 ? 2.182 21.828 19.609 1 96.19 149 GLU B N 1
ATOM 4079 C CA . GLU B 1 149 ? 3.039 21.766 18.422 1 96.19 149 GLU B CA 1
ATOM 4080 C C . GLU B 1 149 ? 2.82 22.969 17.516 1 96.19 149 GLU B C 1
ATOM 4082 O O . GLU B 1 149 ? 1.718 23.516 17.469 1 96.19 149 GLU B O 1
ATOM 4087 N N . ILE B 1 150 ? 3.873 23.422 16.891 1 97.56 150 ILE B N 1
ATOM 4088 C CA . ILE B 1 150 ? 3.836 24.453 15.867 1 97.56 150 ILE B CA 1
ATOM 4089 C C . ILE B 1 150 ? 4.434 23.922 14.57 1 97.56 150 ILE B C 1
ATOM 4091 O O . ILE B 1 150 ? 5.473 23.266 14.578 1 97.56 150 ILE B O 1
ATOM 4095 N N . ILE B 1 151 ? 3.719 24.141 13.477 1 97.56 151 ILE B N 1
ATOM 4096 C CA . ILE B 1 151 ? 4.336 23.859 12.18 1 97.56 151 ILE B CA 1
ATOM 4097 C C . ILE B 1 151 ? 4.34 25.125 11.328 1 97.56 151 ILE B C 1
ATOM 4099 O O . ILE B 1 151 ? 3.5 26.016 11.508 1 97.56 151 ILE B O 1
ATOM 4103 N N . GLU B 1 152 ? 5.316 25.172 10.438 1 98.62 152 GLU B N 1
ATOM 4104 C CA . GLU B 1 152 ? 5.512 26.328 9.57 1 98.62 152 GLU B CA 1
ATOM 4105 C C . GLU B 1 152 ? 5.52 25.922 8.102 1 98.62 152 GLU B C 1
ATOM 4107 O O . GLU B 1 152 ? 6.086 24.891 7.742 1 98.62 152 GLU B O 1
ATOM 4112 N N . GLN B 1 153 ? 4.836 26.656 7.32 1 98 153 GLN B N 1
ATOM 4113 C CA . GLN B 1 153 ? 4.859 26.547 5.863 1 98 153 GLN B CA 1
ATOM 4114 C C . GLN B 1 153 ? 5.184 27.891 5.223 1 98 153 GLN B C 1
ATOM 4116 O O . GLN B 1 153 ? 4.613 28.922 5.602 1 98 153 GLN B O 1
ATOM 4121 N N . ASP B 1 154 ? 6.051 27.844 4.219 1 98.31 154 ASP B N 1
ATOM 4122 C CA . ASP B 1 154 ? 6.449 29.062 3.521 1 98.31 154 ASP B CA 1
ATOM 4123 C C . ASP B 1 154 ? 5.949 29.062 2.078 1 98.31 154 ASP B C 1
ATOM 4125 O O . ASP B 1 154 ? 6.016 28.047 1.396 1 98.31 154 ASP B O 1
ATOM 4129 N N . TYR B 1 155 ? 5.477 30.172 1.722 1 97.75 155 TYR B N 1
ATOM 4130 C CA . TYR B 1 155 ? 4.996 30.359 0.359 1 97.75 155 TYR B CA 1
ATOM 4131 C C . TYR B 1 155 ? 5.797 31.453 -0.352 1 97.75 155 TYR B C 1
ATOM 4133 O O . TYR B 1 155 ? 5.777 32.625 0.055 1 97.75 155 TYR B O 1
ATOM 4141 N N . LEU B 1 156 ? 6.414 31.016 -1.413 1 97.06 156 LEU B N 1
ATOM 4142 C CA . LEU B 1 156 ? 7.398 31.875 -2.078 1 97.06 156 LEU B CA 1
ATOM 4143 C C . LEU B 1 156 ? 6.898 32.312 -3.449 1 97.06 156 LEU B C 1
ATOM 4145 O O . LEU B 1 156 ? 6.086 31.609 -4.07 1 97.06 156 LEU B O 1
ATOM 4149 N N . THR B 1 157 ? 7.371 33.438 -3.842 1 94.62 157 THR B N 1
ATOM 4150 C CA . THR B 1 157 ? 7.188 33.938 -5.203 1 94.62 157 THR B CA 1
ATOM 4151 C C . THR B 1 157 ? 8.539 34.125 -5.891 1 94.62 157 THR B C 1
ATOM 4153 O O . THR B 1 157 ? 9.547 34.375 -5.23 1 94.62 157 THR B O 1
ATOM 4156 N N . GLY B 1 158 ? 8.5 33.875 -7.23 1 89.44 158 GLY B N 1
ATOM 4157 C CA . GLY B 1 158 ? 9.734 34.062 -7.977 1 89.44 158 GLY B CA 1
ATOM 4158 C C . GLY B 1 158 ? 9.922 33 -9.07 1 89.44 158 GLY B C 1
ATOM 4159 O O . GLY B 1 158 ? 8.984 32.281 -9.422 1 89.44 158 GLY B O 1
ATOM 4160 N N . SER B 1 159 ? 11.133 33.094 -9.656 1 83.69 159 SER B N 1
ATOM 4161 C CA . SER B 1 159 ? 11.484 32.156 -10.727 1 83.69 159 SER B CA 1
ATOM 4162 C C . SER B 1 159 ? 13 31.984 -10.828 1 83.69 159 SER B C 1
ATOM 4164 O O . SER B 1 159 ? 13.758 32.844 -10.375 1 83.69 159 SER B O 1
ATOM 4166 N N . GLY B 1 160 ? 13.289 30.781 -11.344 1 78.12 160 GLY B N 1
ATOM 4167 C CA . GLY B 1 160 ? 14.703 30.516 -11.531 1 78.12 160 GLY B CA 1
ATOM 4168 C C . GLY B 1 160 ? 15.469 30.406 -10.227 1 78.12 160 GLY B C 1
ATOM 4169 O O . GLY B 1 160 ? 15.133 29.578 -9.375 1 78.12 160 GLY B O 1
ATOM 4170 N N . SER B 1 161 ? 16.438 31.328 -10.016 1 79.06 161 SER B N 1
ATOM 4171 C CA . SER B 1 161 ? 17.281 31.25 -8.836 1 79.06 161 SER B CA 1
ATOM 4172 C C . SER B 1 161 ? 16.891 32.281 -7.793 1 79.06 161 SER B C 1
ATOM 4174 O O . SER B 1 161 ? 17.562 32.438 -6.777 1 79.06 161 SER B O 1
ATOM 4176 N N . LYS B 1 162 ? 15.828 32.875 -8.039 1 87.81 162 LYS B N 1
ATOM 4177 C CA . LYS B 1 162 ? 15.461 34 -7.148 1 87.81 162 LYS B CA 1
ATOM 4178 C C . LYS B 1 162 ? 14.062 33.781 -6.566 1 87.81 162 LYS B C 1
ATOM 4180 O O . LYS B 1 162 ? 13.07 34.156 -7.184 1 87.81 162 LYS B O 1
ATOM 4185 N N . TYR B 1 163 ? 13.984 33.188 -5.453 1 91.38 163 TYR B N 1
ATOM 4186 C CA . TYR B 1 163 ? 12.727 33.062 -4.734 1 91.38 163 TYR B CA 1
ATOM 4187 C C . TYR B 1 163 ? 12.727 33.875 -3.455 1 91.38 163 TYR B C 1
ATOM 4189 O O . TYR B 1 163 ? 13.742 33.938 -2.754 1 91.38 163 TYR B O 1
ATOM 4197 N N . ASN B 1 164 ? 11.617 34.594 -3.264 1 94.25 164 ASN B N 1
ATOM 4198 C CA . ASN B 1 164 ? 11.422 35.406 -2.061 1 94.25 164 ASN B CA 1
ATOM 4199 C C . ASN B 1 164 ? 10.195 34.938 -1.28 1 94.25 164 ASN B C 1
ATOM 4201 O O . ASN B 1 164 ? 9.211 34.5 -1.871 1 94.25 164 ASN B O 1
ATOM 4205 N N . LEU B 1 165 ? 10.32 35.188 0.004 1 96.81 165 LEU B N 1
ATOM 4206 C CA . LEU B 1 165 ? 9.18 34.812 0.848 1 96.81 165 LEU B CA 1
ATOM 4207 C C . LEU B 1 165 ? 8 35.75 0.584 1 96.81 165 LEU B C 1
ATOM 4209 O O . LEU B 1 165 ? 8.125 36.969 0.711 1 96.81 165 LEU B O 1
ATOM 4213 N N . GLY B 1 166 ? 6.867 35.156 0.179 1 97.25 166 GLY B N 1
ATOM 4214 C CA . GLY B 1 166 ? 5.668 35.906 -0.097 1 97.25 166 GLY B CA 1
ATOM 4215 C C . GLY B 1 166 ? 4.598 35.75 0.968 1 97.25 166 GLY B C 1
ATOM 4216 O O . GLY B 1 166 ? 3.662 36.562 1.041 1 97.25 166 GLY B O 1
ATOM 4217 N N . GLY B 1 167 ? 4.742 34.781 1.735 1 98.19 167 GLY B N 1
ATOM 4218 C CA . GLY B 1 167 ? 3.791 34.469 2.801 1 98.19 167 GLY B CA 1
ATOM 4219 C C . GLY B 1 167 ? 4.227 33.344 3.693 1 98.19 167 GLY B C 1
ATOM 4220 O O . GLY B 1 167 ? 5.129 32.562 3.34 1 98.19 167 GLY B O 1
ATOM 4221 N N . MET B 1 168 ? 3.588 33.312 4.848 1 98.56 168 MET B N 1
ATOM 4222 C CA . MET B 1 168 ? 3.879 32.281 5.832 1 98.56 168 MET B CA 1
ATOM 4223 C C . MET B 1 168 ? 2.598 31.781 6.48 1 98.56 168 MET B C 1
ATOM 4225 O O . MET B 1 168 ? 1.687 32.562 6.762 1 98.56 168 MET B O 1
ATOM 4229 N N . SER B 1 169 ? 2.533 30.484 6.629 1 98.75 169 SER B N 1
ATOM 4230 C CA . SER B 1 169 ? 1.451 29.891 7.402 1 98.75 169 SER B CA 1
ATOM 4231 C C . SER B 1 169 ? 1.99 29.109 8.602 1 98.75 169 SER B C 1
ATOM 4233 O O . SER B 1 169 ? 3.012 28.438 8.492 1 98.75 169 SER B O 1
ATOM 4235 N N . LEU B 1 170 ? 1.304 29.266 9.719 1 98.81 170 LEU B N 1
ATOM 4236 C CA . LEU B 1 170 ? 1.611 28.5 10.914 1 98.81 170 LEU B CA 1
ATOM 4237 C C . LEU B 1 170 ? 0.403 27.672 11.367 1 98.81 170 LEU B C 1
ATOM 4239 O O . LEU B 1 170 ? -0.732 28.156 11.297 1 98.81 170 LEU B O 1
ATOM 4243 N N . GLY B 1 171 ? 0.694 26.438 11.68 1 98.38 171 GLY B N 1
ATOM 4244 C CA . GLY B 1 171 ? -0.282 25.641 12.391 1 98.38 171 GLY B CA 1
ATOM 4245 C C . GLY B 1 171 ? 0.011 25.531 13.875 1 98.38 171 GLY B C 1
ATOM 4246 O O . GLY B 1 171 ? 1.107 25.125 14.273 1 98.38 171 GLY B O 1
ATOM 4247 N N . LEU B 1 172 ? -0.953 25.969 14.688 1 98.56 172 LEU B N 1
ATOM 4248 C CA . LEU B 1 172 ? -0.863 25.797 16.125 1 98.56 172 LEU B CA 1
ATOM 4249 C C . LEU B 1 172 ? -1.724 24.625 16.594 1 98.56 172 LEU B C 1
ATOM 4251 O O . LEU B 1 172 ? -2.955 24.688 16.547 1 98.56 172 LEU B O 1
ATOM 4255 N N . ALA B 1 173 ? -1.069 23.594 16.984 1 97.12 173 ALA B N 1
ATOM 4256 C CA . ALA B 1 173 ? -1.79 22.422 17.484 1 97.12 173 ALA B CA 1
ATOM 4257 C C . ALA B 1 173 ? -2.096 22.578 18.984 1 97.12 173 ALA B C 1
ATOM 4259 O O . ALA B 1 173 ? -1.195 22.484 19.812 1 97.12 173 ALA B O 1
ATOM 4260 N N . MET B 1 174 ? -3.377 22.75 19.281 1 97.5 174 MET B N 1
ATOM 4261 C CA . MET B 1 174 ? -3.844 22.922 20.641 1 97.5 174 MET B CA 1
ATOM 4262 C C . MET B 1 174 ? -4.332 21.609 21.234 1 97.5 174 MET B C 1
ATOM 4264 O O . MET B 1 174 ? -5.062 20.859 20.578 1 97.5 174 MET B O 1
ATOM 4268 N N . ASN B 1 175 ? -3.961 21.359 22.453 1 96.12 175 ASN B N 1
ATOM 4269 C CA . ASN B 1 175 ? -4.426 20.141 23.094 1 96.12 175 ASN B CA 1
ATOM 4270 C C . ASN B 1 175 ? -5.922 20.203 23.406 1 96.12 175 ASN B C 1
ATOM 4272 O O . ASN B 1 175 ? -6.422 21.234 23.859 1 96.12 175 ASN B O 1
ATOM 4276 N N . SER B 1 176 ? -6.594 19.141 23.094 1 95.56 176 SER B N 1
ATOM 4277 C CA . SER B 1 176 ? -7.945 18.969 23.625 1 95.56 176 SER B CA 1
ATOM 4278 C C . SER B 1 176 ? -7.93 18.203 24.938 1 95.56 176 SER B C 1
ATOM 4280 O O . SER B 1 176 ? -8.898 18.266 25.703 1 95.56 176 SER B O 1
ATOM 4282 N N . VAL B 1 177 ? -6.922 17.453 25.109 1 94.81 177 VAL B N 1
ATOM 4283 C CA . VAL B 1 177 ? -6.641 16.75 26.359 1 94.81 177 VAL B CA 1
ATOM 4284 C C . VAL B 1 177 ? -5.18 16.953 26.75 1 94.81 177 VAL B C 1
ATOM 4286 O O . VAL B 1 177 ? -4.281 16.781 25.922 1 94.81 177 VAL B O 1
ATOM 4289 N N . ASP B 1 178 ? -4.953 17.375 27.953 1 95.19 178 ASP B N 1
ATOM 4290 C CA . ASP B 1 178 ? -3.613 17.469 28.516 1 95.19 178 ASP B CA 1
ATOM 4291 C C . ASP B 1 178 ? -3.342 16.328 29.5 1 95.19 178 ASP B C 1
ATOM 4293 O O . ASP B 1 178 ? -3.988 16.234 30.547 1 95.19 178 ASP B O 1
ATOM 4297 N N . TYR B 1 179 ? -2.42 15.492 29.094 1 93.69 179 TYR B N 1
ATOM 4298 C CA . TYR B 1 179 ? -2.023 14.383 29.953 1 93.69 179 TYR B CA 1
ATOM 4299 C C . TYR B 1 179 ? -0.858 14.789 30.859 1 93.69 179 TYR B C 1
ATOM 4301 O O . TYR B 1 179 ? 0.071 15.469 30.406 1 93.69 179 TYR B O 1
ATOM 4309 N N . TYR B 1 180 ? -0.963 14.359 32.125 1 92.44 180 TYR B N 1
ATOM 4310 C CA . TYR B 1 180 ? 0.097 14.734 33.062 1 92.44 180 TYR B CA 1
ATOM 4311 C C . TYR B 1 180 ? 0.215 13.719 34.188 1 92.44 180 TYR B C 1
ATOM 4313 O O . TYR B 1 180 ? -0.662 12.867 34.375 1 92.44 180 TYR B O 1
ATOM 4321 N N . GLN B 1 181 ? 1.436 13.844 34.781 1 91.81 181 GLN B N 1
ATOM 4322 C CA . GLN B 1 181 ? 1.703 13.055 35.969 1 91.81 181 GLN B CA 1
ATOM 4323 C C . GLN B 1 181 ? 1.956 13.953 37.188 1 91.81 181 GLN B C 1
ATOM 4325 O O . GLN B 1 181 ? 2.605 14.992 37.062 1 91.81 181 GLN B O 1
ATOM 4330 N N . LYS B 1 182 ? 1.458 13.531 38.312 1 90.25 182 LYS B N 1
ATOM 4331 C CA . LYS B 1 182 ? 1.678 14.297 39.531 1 90.25 182 LYS B CA 1
ATOM 4332 C C . LYS B 1 182 ? 3.082 14.062 40.094 1 90.25 182 LYS B C 1
ATOM 4334 O O . LYS B 1 182 ? 3.664 14.953 40.719 1 90.25 182 LYS B O 1
ATOM 4339 N N . LYS B 1 183 ? 3.533 12.859 39.906 1 88.38 183 LYS B N 1
ATOM 4340 C CA . LYS B 1 183 ? 4.906 12.484 40.25 1 88.38 183 LYS B CA 1
ATOM 4341 C C . LYS B 1 183 ? 5.543 11.68 39.125 1 88.38 183 LYS B C 1
ATOM 4343 O O . LYS B 1 183 ? 4.844 11.008 38.375 1 88.38 183 LYS B O 1
ATOM 4348 N N . ARG B 1 184 ? 6.824 11.844 39.062 1 86.44 184 ARG B N 1
ATOM 4349 C CA . ARG B 1 184 ? 7.539 11.094 38.031 1 86.44 184 ARG B CA 1
ATOM 4350 C C . ARG B 1 184 ? 7.23 9.602 38.125 1 86.44 184 ARG B C 1
ATOM 4352 O O . ARG B 1 184 ? 7.262 9.023 39.219 1 86.44 184 ARG B O 1
ATOM 4359 N N . ASN B 1 185 ? 6.836 9.023 37.094 1 89.44 185 ASN B N 1
ATOM 4360 C CA . ASN B 1 185 ? 6.523 7.598 36.969 1 89.44 185 ASN B CA 1
ATOM 4361 C C . ASN B 1 185 ? 5.242 7.242 37.719 1 89.44 185 ASN B C 1
ATOM 4363 O O . ASN B 1 185 ? 5.023 6.082 38.062 1 89.44 185 ASN B O 1
ATOM 4367 N N . GLY B 1 186 ? 4.508 8.18 38.094 1 91.81 186 GLY B N 1
ATOM 4368 C CA . GLY B 1 186 ? 3.225 7.945 38.719 1 91.81 186 GLY B CA 1
ATOM 4369 C C . GLY B 1 186 ? 2.09 7.742 37.75 1 91.81 186 GLY B C 1
ATOM 4370 O O . GLY B 1 186 ? 2.32 7.617 36.531 1 91.81 186 GLY B O 1
ATOM 4371 N N . ALA B 1 187 ? 0.906 7.703 38.281 1 92.75 187 ALA B N 1
ATOM 4372 C CA . ALA B 1 187 ? -0.298 7.539 37.469 1 92.75 187 ALA B CA 1
ATOM 4373 C C . ALA B 1 187 ? -0.5 8.727 36.531 1 92.75 187 ALA B C 1
ATOM 4375 O O . ALA B 1 187 ? -0.138 9.859 36.875 1 92.75 187 ALA B O 1
ATOM 4376 N N . GLU B 1 188 ? -1.035 8.5 35.375 1 92.56 188 GLU B N 1
ATOM 4377 C CA . GLU B 1 188 ? -1.338 9.555 34.406 1 92.56 188 GLU B CA 1
ATOM 4378 C C . GLU B 1 188 ? -2.736 10.125 34.656 1 92.56 188 GLU B C 1
ATOM 4380 O O . GLU B 1 188 ? -3.691 9.375 34.844 1 92.56 188 GLU B O 1
ATOM 4385 N N . PHE B 1 189 ? -2.811 11.398 34.688 1 94.19 189 PHE B N 1
ATOM 4386 C CA . PHE B 1 189 ? -4.062 12.141 34.781 1 94.19 189 PHE B CA 1
ATOM 4387 C C . PHE B 1 189 ? -4.309 12.93 33.5 1 94.19 189 PHE B C 1
ATOM 4389 O O . PHE B 1 189 ? -3.43 13.016 32.625 1 94.19 189 PHE B O 1
ATOM 4396 N N . GLN B 1 190 ? -5.559 13.414 33.375 1 94.44 190 GLN B N 1
ATOM 4397 C CA . GLN B 1 190 ? -5.859 14.18 32.156 1 94.44 190 GLN B CA 1
ATOM 4398 C C . GLN B 1 190 ? -6.754 15.375 32.469 1 94.44 190 GLN B C 1
ATOM 4400 O O . GLN B 1 190 ? -7.625 15.289 33.344 1 94.44 190 GLN B O 1
ATOM 4405 N N . THR B 1 191 ? -6.461 16.453 31.844 1 95.62 191 THR B N 1
ATOM 4406 C CA . THR B 1 191 ? -7.324 17.625 31.828 1 95.62 191 THR B CA 1
ATOM 4407 C C . THR B 1 191 ? -7.957 17.828 30.453 1 95.62 191 THR B C 1
ATOM 4409 O O . THR B 1 191 ? -7.246 17.922 29.453 1 95.62 191 THR B O 1
ATOM 4412 N N . THR B 1 192 ? -9.297 17.844 30.422 1 95.81 192 THR B N 1
ATOM 4413 C CA . THR B 1 192 ? -9.984 18.141 29.172 1 95.81 192 THR B CA 1
ATOM 4414 C C . THR B 1 192 ? -10.031 19.656 28.922 1 95.81 192 THR B C 1
ATOM 4416 O O . THR B 1 192 ? -10.281 20.422 29.859 1 95.81 192 THR B O 1
ATOM 4419 N N . ILE B 1 193 ? -9.734 20.062 27.75 1 97.06 193 ILE B N 1
ATOM 4420 C CA . ILE B 1 193 ? -9.75 21.469 27.359 1 97.06 193 ILE B CA 1
ATOM 4421 C C . ILE B 1 193 ? -10.875 21.719 26.359 1 97.06 193 ILE B C 1
ATOM 4423 O O . ILE B 1 193 ? -10.891 21.125 25.266 1 97.06 193 ILE B O 1
ATOM 4427 N N . SER B 1 194 ? -11.805 22.625 26.641 1 96.81 194 SER B N 1
ATOM 4428 C CA . SER B 1 194 ? -12.961 22.875 25.797 1 96.81 194 SER B CA 1
ATOM 4429 C C . SER B 1 194 ? -12.555 23.609 24.516 1 96.81 194 SER B C 1
ATOM 4431 O O . SER B 1 194 ? -11.508 24.266 24.469 1 96.81 194 SER B O 1
ATOM 4433 N N . ARG B 1 195 ? -13.422 23.531 23.531 1 96.62 195 ARG B N 1
ATOM 4434 C CA . ARG B 1 195 ? -13.195 24.25 22.281 1 96.62 195 ARG B CA 1
ATOM 4435 C C . ARG B 1 195 ? -13.102 25.75 22.516 1 96.62 195 ARG B C 1
ATOM 4437 O O . ARG B 1 195 ? -12.273 26.438 21.906 1 96.62 195 ARG B O 1
ATOM 4444 N N . ALA B 1 196 ? -13.906 26.219 23.391 1 97.38 196 ALA B N 1
ATOM 4445 C CA . ALA B 1 196 ? -13.883 27.641 23.719 1 97.38 196 ALA B CA 1
ATOM 4446 C C . ALA B 1 196 ? -12.539 28.047 24.312 1 97.38 196 ALA B C 1
ATOM 4448 O O . ALA B 1 196 ? -11.992 29.109 23.969 1 97.38 196 ALA B O 1
ATOM 4449 N N . GLU B 1 197 ? -12.055 27.234 25.188 1 97.88 197 GLU B N 1
ATOM 4450 C CA . GLU B 1 197 ? -10.766 27.516 25.797 1 97.88 197 GLU B CA 1
ATOM 4451 C C . GLU B 1 197 ? -9.633 27.391 24.797 1 97.88 197 GLU B C 1
ATOM 4453 O O . GLU B 1 197 ? -8.695 28.188 24.797 1 97.88 197 GLU B O 1
ATOM 4458 N N . GLN B 1 198 ? -9.68 26.359 23.938 1 98.31 198 GLN B N 1
ATOM 4459 C CA . GLN B 1 198 ? -8.711 26.234 22.859 1 98.31 198 GLN B CA 1
ATOM 4460 C C . GLN B 1 198 ? -8.672 27.5 22 1 98.31 198 GLN B C 1
ATOM 4462 O O . GLN B 1 198 ? -7.594 28 21.672 1 98.31 198 GLN B O 1
ATOM 4467 N N . LYS B 1 199 ? -9.828 27.969 21.688 1 98.06 199 LYS B N 1
ATOM 4468 C CA . LYS B 1 199 ? -9.922 29.156 20.828 1 98.06 199 LYS B CA 1
ATOM 4469 C C . LYS B 1 199 ? -9.344 30.375 21.516 1 98.06 199 LYS B C 1
ATOM 4471 O O . LYS B 1 199 ? -8.531 31.109 20.938 1 98.06 199 LYS B O 1
ATOM 4476 N N . ALA B 1 200 ? -9.719 30.594 22.719 1 98.25 200 ALA B N 1
ATOM 4477 C CA . ALA B 1 200 ? -9.266 31.766 23.469 1 98.25 200 ALA B CA 1
ATOM 4478 C C . ALA B 1 200 ? -7.75 31.766 23.625 1 98.25 200 ALA B C 1
ATOM 4480 O O . ALA B 1 200 ? -7.086 32.75 23.328 1 98.25 200 ALA B O 1
ATOM 4481 N N . GLN B 1 201 ? -7.25 30.656 24.125 1 98.56 201 GLN B N 1
ATOM 4482 C CA . GLN B 1 201 ? -5.809 30.562 24.328 1 98.56 201 GLN B CA 1
ATOM 4483 C C . GLN B 1 201 ? -5.062 30.562 23 1 98.56 201 GLN B C 1
ATOM 4485 O O . GLN B 1 201 ? -4 31.172 22.875 1 98.56 201 GLN B O 1
ATOM 4490 N N . GLY B 1 202 ? -5.598 29.875 22 1 98.69 202 GLY B N 1
ATOM 4491 C CA . GLY B 1 202 ? -4.98 29.828 20.672 1 98.69 202 GLY B CA 1
ATOM 4492 C C . GLY B 1 202 ? -4.859 31.203 20.031 1 98.69 202 GLY B C 1
ATOM 4493 O O . GLY B 1 202 ? -3.811 31.531 19.469 1 98.69 202 GLY B O 1
ATOM 4494 N N . GLU B 1 203 ? -5.941 31.984 20.078 1 98.44 203 GLU B N 1
ATOM 4495 C CA . GLU B 1 203 ? -5.914 33.312 19.5 1 98.44 203 GLU B CA 1
ATOM 4496 C C . GLU B 1 203 ? -4.918 34.219 20.219 1 98.44 203 GLU B C 1
ATOM 4498 O O . GLU B 1 203 ? -4.199 35 19.594 1 98.44 203 GLU B O 1
ATOM 4503 N N . LYS B 1 204 ? -4.906 34.062 21.5 1 98.31 204 LYS B N 1
ATOM 4504 C CA . LYS B 1 204 ? -3.951 34.812 22.297 1 98.31 204 LYS B CA 1
ATOM 4505 C C . LYS B 1 204 ? -2.514 34.469 21.922 1 98.31 204 LYS B C 1
ATOM 4507 O O . LYS B 1 204 ? -1.697 35.375 21.672 1 98.31 204 LYS B O 1
ATOM 4512 N N . ILE B 1 205 ? -2.242 33.219 21.859 1 98.75 205 ILE B N 1
ATOM 4513 C CA . ILE B 1 205 ? -0.906 32.719 21.531 1 98.75 205 ILE B CA 1
ATOM 4514 C C . ILE B 1 205 ? -0.537 33.156 20.109 1 98.75 205 ILE B C 1
ATOM 4516 O O . ILE B 1 205 ? 0.588 33.594 19.859 1 98.75 205 ILE B O 1
ATOM 4520 N N . ALA B 1 206 ? -1.469 33.031 19.219 1 98.75 206 ALA B N 1
ATOM 4521 C CA . ALA B 1 206 ? -1.252 33.406 17.812 1 98.75 206 ALA B CA 1
ATOM 4522 C C . ALA B 1 206 ? -0.817 34.875 17.703 1 98.75 206 ALA B C 1
ATOM 4524 O O . ALA B 1 206 ? 0.145 35.188 17 1 98.75 206 ALA B O 1
ATOM 4525 N N . ASN B 1 207 ? -1.482 35.75 18.391 1 98.31 207 ASN B N 1
ATOM 4526 C CA . ASN B 1 207 ? -1.157 37.188 18.328 1 98.31 207 ASN B CA 1
ATOM 4527 C C . ASN B 1 207 ? 0.218 37.469 18.922 1 98.31 207 ASN B C 1
ATOM 4529 O O . ASN B 1 207 ? 0.958 38.312 18.391 1 98.31 207 ASN B O 1
ATOM 4533 N N . GLU B 1 208 ? 0.515 36.75 19.969 1 98.44 208 GLU B N 1
ATOM 4534 C CA . GLU B 1 208 ? 1.853 36.906 20.531 1 98.44 208 GLU B CA 1
ATOM 4535 C C . GLU B 1 208 ? 2.924 36.469 19.547 1 98.44 208 GLU B C 1
ATOM 4537 O O . GLU B 1 208 ? 3.959 37.094 19.406 1 98.44 208 GLU B O 1
ATOM 4542 N N . ILE B 1 209 ? 2.67 35.375 18.891 1 98.62 209 ILE B N 1
ATOM 4543 C CA . ILE B 1 209 ? 3.609 34.812 17.906 1 98.62 209 ILE B CA 1
ATOM 4544 C C . ILE B 1 209 ? 3.771 35.812 16.75 1 98.62 209 ILE B C 1
ATOM 4546 O O . ILE B 1 209 ? 4.891 36.125 16.328 1 98.62 209 ILE B O 1
ATOM 4550 N N . VAL B 1 210 ? 2.693 36.406 16.234 1 98.5 210 VAL B N 1
ATOM 4551 C CA . VAL B 1 210 ? 2.758 37.344 15.133 1 98.5 210 VAL B CA 1
ATOM 4552 C C . VAL B 1 210 ? 3.613 38.562 15.547 1 98.5 210 VAL B C 1
ATOM 4554 O O . VAL B 1 210 ? 4.488 39 14.789 1 98.5 210 VAL B O 1
ATOM 4557 N N . ALA B 1 211 ? 3.396 39.031 16.734 1 97.75 211 ALA B N 1
ATOM 4558 C CA . ALA B 1 211 ? 4.156 40.188 17.219 1 97.75 211 ALA B CA 1
ATOM 4559 C C . ALA B 1 211 ? 5.648 39.875 17.281 1 97.75 211 ALA B C 1
ATOM 4561 O O . ALA B 1 211 ? 6.473 40.719 16.906 1 97.75 211 ALA B O 1
ATOM 4562 N N . ARG B 1 212 ? 5.953 38.688 17.703 1 98.06 212 ARG B N 1
ATOM 4563 C CA . ARG B 1 212 ? 7.352 38.281 17.797 1 98.06 212 ARG B CA 1
ATOM 4564 C C . ARG B 1 212 ? 7.961 38.156 16.406 1 98.06 212 ARG B C 1
ATOM 4566 O O . ARG B 1 212 ? 9.094 38.562 16.172 1 98.06 212 ARG B O 1
ATOM 4573 N N . LEU B 1 213 ? 7.246 37.562 15.477 1 98.25 213 LEU B N 1
ATOM 4574 C CA . LEU B 1 213 ? 7.746 37.312 14.125 1 98.25 213 LEU B CA 1
ATOM 4575 C C . LEU B 1 213 ? 8 38.625 13.398 1 98.25 213 LEU B C 1
ATOM 4577 O O . LEU B 1 213 ? 8.93 38.75 12.602 1 98.25 213 LEU B O 1
ATOM 4581 N N . ARG B 1 214 ? 7.25 39.688 13.727 1 97.88 214 ARG B N 1
ATOM 4582 C CA . ARG B 1 214 ? 7.359 40.969 13.055 1 97.88 214 ARG B CA 1
ATOM 4583 C C . ARG B 1 214 ? 8.664 41.656 13.422 1 97.88 214 ARG B C 1
ATOM 4585 O O . ARG B 1 214 ? 9.062 42.625 12.773 1 97.88 214 ARG B O 1
ATOM 4592 N N . LYS B 1 215 ? 9.312 41.188 14.445 1 95.94 215 LYS B N 1
ATOM 4593 C CA . LYS B 1 215 ? 10.602 41.75 14.828 1 95.94 215 LYS B CA 1
ATOM 4594 C C . LYS B 1 215 ? 11.711 41.281 13.898 1 95.94 215 LYS B C 1
ATOM 4596 O O . LYS B 1 215 ? 12.805 41.844 13.891 1 95.94 215 LYS B O 1
ATOM 4601 N N . LYS B 1 216 ? 11.43 40.219 13.195 1 95.31 216 LYS B N 1
ATOM 4602 C CA . LYS B 1 216 ? 12.367 39.719 12.188 1 95.31 216 LYS B CA 1
ATOM 4603 C C . LYS B 1 216 ? 12.164 40.469 10.859 1 95.31 216 LYS B C 1
ATOM 4605 O O . LYS B 1 216 ? 11.062 40.469 10.312 1 95.31 216 LYS B O 1
ATOM 4610 N N . LYS B 1 217 ? 13.211 40.938 10.273 1 94.62 217 LYS B N 1
ATOM 4611 C CA . LYS B 1 217 ? 13.164 41.719 9.055 1 94.62 217 LYS B CA 1
ATOM 4612 C C . LYS B 1 217 ? 12.477 40.969 7.926 1 94.62 217 LYS B C 1
ATOM 4614 O O . LYS B 1 217 ? 11.625 41.531 7.227 1 94.62 217 LYS B O 1
ATOM 4619 N N . ALA B 1 218 ? 12.742 39.719 7.738 1 94.12 218 ALA B N 1
ATOM 4620 C CA . ALA B 1 218 ? 12.242 38.906 6.633 1 94.12 218 ALA B CA 1
ATOM 4621 C C . ALA B 1 218 ? 10.734 38.688 6.758 1 94.12 218 ALA B C 1
ATOM 4623 O O . ALA B 1 218 ? 10.078 38.312 5.785 1 94.12 218 ALA B O 1
ATOM 4624 N N . LEU B 1 219 ? 10.133 38.906 7.961 1 97.19 219 LEU B N 1
ATOM 4625 C CA . LEU B 1 219 ? 8.75 38.531 8.219 1 97.19 219 LEU B CA 1
ATOM 4626 C C . LEU B 1 219 ? 7.883 39.75 8.492 1 97.19 219 LEU B C 1
ATOM 4628 O O . LEU B 1 219 ? 6.707 39.625 8.844 1 97.19 219 LEU B O 1
ATOM 4632 N N . LYS B 1 220 ? 8.398 40.906 8.312 1 95.44 220 LYS B N 1
ATOM 4633 C CA . LYS B 1 220 ? 7.727 42.156 8.656 1 95.44 220 LYS B CA 1
ATOM 4634 C C . LYS B 1 220 ? 6.609 42.469 7.664 1 95.44 220 LYS B C 1
ATOM 4636 O O . LYS B 1 220 ? 5.531 42.906 8.055 1 95.44 220 LYS B O 1
ATOM 4641 N N . ASN B 1 221 ? 6.832 42.188 6.363 1 95.44 221 ASN B N 1
ATOM 4642 C CA . ASN B 1 221 ? 5.949 42.75 5.34 1 95.44 221 ASN B CA 1
ATOM 4643 C C . ASN B 1 221 ? 5.254 41.625 4.551 1 95.44 221 ASN B C 1
ATOM 4645 O O . ASN B 1 221 ? 4.969 41.812 3.363 1 95.44 221 ASN B O 1
ATOM 4649 N N . ILE B 1 222 ? 5.066 40.531 5.109 1 97.5 222 ILE B N 1
ATOM 4650 C CA . ILE B 1 222 ? 4.363 39.469 4.422 1 97.5 222 ILE B CA 1
ATOM 4651 C C . ILE B 1 222 ? 3.111 39.094 5.211 1 97.5 222 ILE B C 1
ATOM 4653 O O . ILE B 1 222 ? 3.066 39.25 6.43 1 97.5 222 ILE B O 1
ATOM 4657 N N . PRO B 1 223 ? 2.053 38.594 4.48 1 98.12 223 PRO B N 1
ATOM 4658 C CA . PRO B 1 223 ? 0.928 38 5.223 1 98.12 223 PRO B CA 1
ATOM 4659 C C . PRO B 1 223 ? 1.314 36.75 6.012 1 98.12 223 PRO B C 1
ATOM 4661 O O . PRO B 1 223 ? 2.117 35.969 5.539 1 98.12 223 PRO B O 1
ATOM 4664 N N . ILE B 1 224 ? 0.815 36.688 7.207 1 98.69 224 ILE B N 1
ATOM 4665 C CA . ILE B 1 224 ? 1.018 35.531 8.055 1 98.69 224 ILE B CA 1
ATOM 4666 C C . ILE B 1 224 ? -0.334 34.906 8.422 1 98.69 224 ILE B C 1
ATOM 4668 O O . ILE B 1 224 ? -1.137 35.531 9.117 1 98.69 224 ILE B O 1
ATOM 4672 N N . THR B 1 225 ? -0.58 33.719 7.91 1 98.69 225 THR B N 1
ATOM 4673 C CA . THR B 1 225 ? -1.805 32.969 8.219 1 98.69 225 THR B CA 1
ATOM 4674 C C . THR B 1 225 ? -1.568 31.969 9.336 1 98.69 225 THR B C 1
ATOM 4676 O O . THR B 1 225 ? -0.586 31.219 9.312 1 98.69 225 THR B O 1
ATOM 4679 N N . ILE B 1 226 ? -2.459 32 10.336 1 98.81 226 ILE B N 1
ATOM 4680 C CA . ILE B 1 226 ? -2.33 31.047 11.438 1 98.81 226 ILE B CA 1
ATOM 4681 C C . ILE B 1 226 ? -3.604 30.203 11.547 1 98.81 226 ILE B C 1
ATOM 4683 O O . ILE B 1 226 ? -4.711 30.75 11.57 1 98.81 226 ILE B O 1
ATOM 4687 N N . GLY B 1 227 ? -3.432 28.891 11.492 1 98.44 227 GLY B N 1
ATOM 4688 C CA . GLY B 1 227 ? -4.523 27.969 11.758 1 98.44 227 GLY B CA 1
ATOM 4689 C C . GLY B 1 227 ? -4.457 27.359 13.148 1 98.44 227 GLY B C 1
ATOM 4690 O O . GLY B 1 227 ? -3.377 27.016 13.633 1 98.44 227 GLY B O 1
ATOM 4691 N N . LEU B 1 228 ? -5.645 27.297 13.781 1 98.62 228 LEU B N 1
ATOM 4692 C CA . LEU B 1 228 ? -5.762 26.641 15.078 1 98.62 228 LEU B CA 1
ATOM 4693 C C . LEU B 1 228 ? -6.289 25.219 14.922 1 98.62 228 LEU B C 1
ATOM 4695 O O . LEU B 1 228 ? -7.383 25.016 14.391 1 98.62 228 LEU B O 1
ATOM 4699 N N . PHE B 1 229 ? -5.531 24.297 15.328 1 97.31 229 PHE B N 1
ATOM 4700 C CA . PHE B 1 229 ? -5.777 22.859 15.18 1 97.31 229 PHE B CA 1
ATOM 4701 C C . PHE B 1 229 ? -6.074 22.219 16.531 1 97.31 229 PHE B C 1
ATOM 4703 O O . PHE B 1 229 ? -5.395 22.516 17.516 1 97.31 229 PHE B O 1
ATOM 4710 N N . SER B 1 230 ? -7.086 21.469 16.609 1 96.81 230 SER B N 1
ATOM 4711 C CA . SER B 1 230 ? -7.41 20.75 17.828 1 96.81 230 SER B CA 1
ATOM 4712 C C . SER B 1 230 ? -6.844 19.328 17.797 1 96.81 230 SER B C 1
ATOM 4714 O O . SER B 1 230 ? -7.34 18.484 17.062 1 96.81 230 SER B O 1
ATOM 4716 N N . LYS B 1 231 ? -5.852 19.062 18.578 1 94.75 231 LYS B N 1
ATOM 4717 C CA . LYS B 1 231 ? -5.305 17.719 18.703 1 94.75 231 LYS B CA 1
ATOM 4718 C C . LYS B 1 231 ? -6.285 16.781 19.406 1 94.75 231 LYS B C 1
ATOM 4720 O O . LYS B 1 231 ? -7.094 17.234 20.219 1 94.75 231 LYS B O 1
ATOM 4725 N N . THR B 1 232 ? -6.156 15.578 19.047 1 91.31 232 THR B N 1
ATOM 4726 C CA . THR B 1 232 ? -7.02 14.586 19.672 1 91.31 232 THR B CA 1
ATOM 4727 C C . THR B 1 232 ? -6.289 13.867 20.812 1 91.31 232 THR B C 1
ATOM 4729 O O . THR B 1 232 ? -5.082 14.047 20.984 1 91.31 232 THR B O 1
ATOM 4732 N N . GLY B 1 233 ? -7.109 13.156 21.594 1 89.19 233 GLY B N 1
ATOM 4733 C CA . GLY B 1 233 ? -6.5 12.344 22.625 1 89.19 233 GLY B CA 1
ATOM 4734 C C . GLY B 1 233 ? -5.633 11.227 22.094 1 89.19 233 GLY B C 1
ATOM 4735 O O . GLY B 1 233 ? -5.695 10.906 20.906 1 89.19 233 GLY B O 1
ATOM 4736 N N . LYS B 1 234 ? -4.832 10.594 22.953 1 84.81 234 LYS B N 1
ATOM 4737 C CA . LYS B 1 234 ? -3.84 9.602 22.562 1 84.81 234 LYS B CA 1
ATOM 4738 C C . LYS B 1 234 ? -4.508 8.344 22.016 1 84.81 234 LYS B C 1
ATOM 4740 O O . LYS B 1 234 ? -3.904 7.609 21.234 1 84.81 234 LYS B O 1
ATOM 4745 N N . ASP B 1 235 ? -5.762 8.062 22.328 1 82.12 235 ASP B N 1
ATOM 4746 C CA . ASP B 1 235 ? -6.445 6.84 21.922 1 82.12 235 ASP B CA 1
ATOM 4747 C C . ASP B 1 235 ? -7.344 7.086 20.719 1 82.12 235 ASP B C 1
ATOM 4749 O O . ASP B 1 235 ? -8.109 6.203 20.312 1 82.12 235 ASP B O 1
ATOM 4753 N N . SER B 1 236 ? -7.215 8.289 20.25 1 85.62 236 SER B N 1
ATOM 4754 C CA . SER B 1 236 ? -8.078 8.609 19.125 1 85.62 236 SER B CA 1
ATOM 4755 C C . SER B 1 236 ? -7.672 7.82 17.875 1 85.62 236 SER B C 1
ATOM 4757 O O . SER B 1 236 ? -6.48 7.66 17.594 1 85.62 236 SER B O 1
ATOM 4759 N N . LEU B 1 237 ? -8.719 7.371 17.125 1 83.38 237 LEU B N 1
ATOM 4760 C CA . LEU B 1 237 ? -8.484 6.617 15.898 1 83.38 237 LEU B CA 1
ATOM 4761 C C . LEU B 1 237 ? -8.43 7.547 14.688 1 83.38 237 LEU B C 1
ATOM 4763 O O . LEU B 1 237 ? -8.047 7.129 13.594 1 83.38 237 LEU B O 1
ATOM 4767 N N . VAL B 1 238 ? -8.797 8.805 14.891 1 85.94 238 VAL B N 1
ATOM 4768 C CA . VAL B 1 238 ? -8.742 9.781 13.812 1 85.94 238 VAL B CA 1
ATOM 4769 C C . VAL B 1 238 ? -7.902 10.977 14.242 1 85.94 238 VAL B C 1
ATOM 4771 O O . VAL B 1 238 ? -7.723 11.227 15.438 1 85.94 238 VAL B O 1
ATOM 4774 N N . GLY B 1 239 ? -7.379 11.711 13.266 1 87.75 239 GLY B N 1
ATOM 4775 C CA . GLY B 1 239 ? -6.594 12.906 13.539 1 87.75 239 GLY B CA 1
ATOM 4776 C C . GLY B 1 239 ? -7.438 14.094 13.945 1 87.75 239 GLY B C 1
ATOM 4777 O O . GLY B 1 239 ? -8.656 14.086 13.773 1 87.75 239 GLY B O 1
ATOM 4778 N N . GLY B 1 240 ? -6.789 15.078 14.492 1 93.19 240 GLY B N 1
ATOM 4779 C CA . GLY B 1 240 ? -7.418 16.344 14.836 1 93.19 240 GLY B CA 1
ATOM 4780 C C . GLY B 1 240 ? -7.828 17.156 13.625 1 93.19 240 GLY B C 1
ATOM 4781 O O . GLY B 1 240 ? -7.707 16.703 12.492 1 93.19 240 GLY B O 1
ATOM 4782 N N . THR B 1 241 ? -8.406 18.297 13.883 1 95.12 241 THR B N 1
ATOM 4783 C CA . THR B 1 241 ? -8.914 19.141 12.812 1 95.12 241 THR B CA 1
ATOM 4784 C C . THR B 1 241 ? -8.68 20.609 13.125 1 95.12 241 THR B C 1
ATOM 4786 O O . THR B 1 241 ? -8.609 21 14.289 1 95.12 241 THR B O 1
ATOM 4789 N N . TYR B 1 242 ? -8.547 21.375 12.094 1 96.44 242 TYR B N 1
ATOM 4790 C CA . TYR B 1 242 ? -8.547 22.812 12.258 1 96.44 242 TYR B CA 1
ATOM 4791 C C . TYR B 1 242 ? -9.953 23.328 12.562 1 96.44 242 TYR B C 1
ATOM 4793 O O . TYR B 1 242 ? -10.938 22.828 12.023 1 96.44 242 TYR B O 1
ATOM 4801 N N . PHE B 1 243 ? -10.008 24.422 13.477 1 97.62 243 PHE B N 1
ATOM 4802 C CA . PHE B 1 243 ? -11.328 24.906 13.844 1 97.62 243 PHE B CA 1
ATOM 4803 C C . PHE B 1 243 ? -11.406 26.422 13.664 1 97.62 243 PHE B C 1
ATOM 4805 O O . PHE B 1 243 ? -12.5 27 13.68 1 97.62 243 PHE B O 1
ATOM 4812 N N . ALA B 1 244 ? -10.266 27.062 13.453 1 97.88 244 ALA B N 1
ATOM 4813 C CA . ALA B 1 244 ? -10.227 28.5 13.156 1 97.88 244 ALA B CA 1
ATOM 4814 C C . ALA B 1 244 ? -8.922 28.875 12.461 1 97.88 244 ALA B C 1
ATOM 4816 O O . ALA B 1 244 ? -7.922 28.172 12.57 1 97.88 244 ALA B O 1
ATOM 4817 N N . TYR B 1 245 ? -8.992 29.906 11.656 1 98.19 245 TYR B N 1
ATOM 4818 C CA . TYR B 1 245 ? -7.766 30.469 11.102 1 98.19 245 TYR B CA 1
ATOM 4819 C C . TYR B 1 245 ? -7.914 31.969 10.859 1 98.19 245 TYR B C 1
ATOM 4821 O O . TYR B 1 245 ? -9.031 32.5 10.812 1 98.19 245 TYR B O 1
ATOM 4829 N N . GLY B 1 246 ? -6.848 32.625 10.867 1 98.12 246 GLY B N 1
ATOM 4830 C CA . GLY B 1 246 ? -6.789 34.062 10.57 1 98.12 246 GLY B CA 1
ATOM 4831 C C . GLY B 1 246 ? -5.477 34.469 9.945 1 98.12 246 GLY B C 1
ATOM 4832 O O . GLY B 1 246 ? -4.496 33.719 9.977 1 98.12 246 GLY B O 1
ATOM 4833 N N . THR B 1 247 ? -5.539 35.656 9.273 1 98.5 247 THR B N 1
ATOM 4834 C CA . THR B 1 247 ? -4.352 36.188 8.602 1 98.5 247 THR B CA 1
ATOM 4835 C C . THR B 1 247 ? -4.004 37.562 9.109 1 98.5 247 THR B C 1
ATOM 4837 O O . THR B 1 247 ? -4.867 38.469 9.156 1 98.5 247 THR B O 1
ATOM 4840 N N . ALA B 1 248 ? -2.809 37.688 9.602 1 98.31 248 ALA B N 1
ATOM 4841 C CA . ALA B 1 248 ? -2.268 39.031 9.828 1 98.31 248 ALA B CA 1
ATOM 4842 C C . ALA B 1 248 ? -1.734 39.656 8.531 1 98.31 248 ALA B C 1
ATOM 4844 O O . ALA B 1 248 ? -0.852 39.062 7.891 1 98.31 248 ALA B O 1
ATOM 4845 N N . ALA B 1 249 ? -2.221 40.75 8.211 1 96 249 ALA B N 1
ATOM 4846 C CA . ALA B 1 249 ? -1.762 41.438 7.004 1 96 249 ALA B CA 1
ATOM 4847 C C . ALA B 1 249 ? -0.321 41.906 7.156 1 96 249 ALA B C 1
ATOM 4849 O O . ALA B 1 249 ? 0.219 41.938 8.266 1 96 249 ALA B O 1
ATOM 4850 N N . ALA B 1 250 ? 0.236 42.25 5.996 1 94.06 250 ALA B N 1
ATOM 4851 C CA . ALA B 1 250 ? 1.577 42.844 6.035 1 94.06 250 ALA B CA 1
ATOM 4852 C C . ALA B 1 250 ? 1.644 44 7.016 1 94.06 250 ALA B C 1
ATOM 4854 O O . ALA B 1 250 ? 0.741 44.844 7.051 1 94.06 250 ALA B O 1
ATOM 4855 N N . ASN B 1 251 ? 2.592 43.969 7.879 1 91.75 251 ASN B N 1
ATOM 4856 C CA . ASN B 1 251 ? 2.902 45.031 8.82 1 91.75 251 ASN B CA 1
ATOM 4857 C C . ASN B 1 251 ? 1.898 45.094 9.969 1 91.75 251 ASN B C 1
ATOM 4859 O O . ASN B 1 251 ? 1.89 46.031 10.758 1 91.75 251 ASN B O 1
ATOM 4863 N N . SER B 1 252 ? 1.056 44.062 9.977 1 93.56 252 SER B N 1
ATOM 4864 C CA . SER B 1 252 ? 0.132 43.969 11.102 1 93.56 252 SER B CA 1
ATOM 4865 C C . SER B 1 252 ? 0.674 43.062 12.188 1 93.56 252 SER B C 1
ATOM 4867 O O . SER B 1 252 ? 1.213 42 11.898 1 93.56 252 SER B O 1
ATOM 4869 N N . SER B 1 253 ? 0.47 43.5 13.445 1 92.19 253 SER B N 1
ATOM 4870 C CA . SER B 1 253 ? 1.019 42.719 14.547 1 92.19 253 SER B CA 1
ATOM 4871 C C . SER B 1 253 ? -0.042 41.812 15.164 1 92.19 253 SER B C 1
ATOM 4873 O O . SER B 1 253 ? 0.22 41.125 16.156 1 92.19 253 SER B O 1
ATOM 4875 N N . LYS B 1 254 ? -1.191 41.844 14.602 1 94.62 254 LYS B N 1
ATOM 4876 C CA . LYS B 1 254 ? -2.24 40.969 15.133 1 94.62 254 LYS B CA 1
ATOM 4877 C C . LYS B 1 254 ? -3.184 40.5 14.031 1 94.62 254 LYS B C 1
ATOM 4879 O O . LYS B 1 254 ? -3.229 41.094 12.953 1 94.62 254 LYS B O 1
ATOM 4884 N N . ILE B 1 255 ? -3.818 39.469 14.328 1 96.69 255 ILE B N 1
ATOM 4885 C CA . ILE B 1 255 ? -4.891 38.969 13.469 1 96.69 255 ILE B CA 1
ATOM 4886 C C . ILE B 1 255 ? -6.211 39.656 13.859 1 96.69 255 ILE B C 1
ATOM 4888 O O . ILE B 1 255 ? -6.684 39.469 14.984 1 96.69 255 ILE B O 1
ATOM 4892 N N . SER B 1 256 ? -6.812 40.344 12.953 1 93 256 SER B N 1
ATOM 4893 C CA . SER B 1 256 ? -7.996 41.125 13.281 1 93 256 SER B CA 1
ATOM 4894 C C . SER B 1 256 ? -9.273 40.312 13.07 1 93 256 SER B C 1
ATOM 4896 O O . SER B 1 256 ? -10.273 40.531 13.75 1 93 256 SER B O 1
ATOM 4898 N N . LYS B 1 257 ? -9.227 39.438 12.125 1 96.12 257 LYS B N 1
ATOM 4899 C CA . LYS B 1 257 ? -10.422 38.656 11.805 1 96.12 257 LYS B CA 1
ATOM 4900 C C . LYS B 1 257 ? -10.102 37.156 11.773 1 96.12 257 LYS B C 1
ATOM 4902 O O . LYS B 1 257 ? -9.18 36.75 11.07 1 96.12 257 LYS B O 1
ATOM 4907 N N . TRP B 1 258 ? -10.859 36.469 12.555 1 97.38 258 TRP B N 1
ATOM 4908 C CA . TRP B 1 258 ? -10.75 35 12.586 1 97.38 258 TRP B CA 1
ATOM 4909 C C . TRP B 1 258 ? -11.93 34.375 11.859 1 97.38 258 TRP B C 1
ATOM 4911 O O . TRP B 1 258 ? -13.07 34.812 11.984 1 97.38 258 TRP B O 1
ATOM 4921 N N . LYS B 1 259 ? -11.625 33.438 11.086 1 96.69 259 LYS B N 1
ATOM 4922 C CA . LYS B 1 259 ? -12.641 32.594 10.422 1 96.69 259 LYS B CA 1
ATOM 4923 C C . LYS B 1 259 ? -12.766 31.234 11.078 1 96.69 259 LYS B C 1
ATOM 4925 O O . LYS B 1 259 ? -11.758 30.594 11.367 1 96.69 259 LYS B O 1
ATOM 4930 N N . SER B 1 260 ? -14 30.906 11.328 1 95.12 260 SER B N 1
ATOM 4931 C CA . SER B 1 260 ? -14.242 29.594 11.898 1 95.12 260 SER B CA 1
ATOM 4932 C C . SER B 1 260 ? -14.25 28.516 10.812 1 95.12 260 SER B C 1
ATOM 4934 O O . SER B 1 260 ? -14.625 28.781 9.664 1 95.12 260 SER B O 1
ATOM 4936 N N . MET B 1 261 ? -13.734 27.406 11.156 1 93.12 261 MET B N 1
ATOM 4937 C CA . MET B 1 261 ? -13.781 26.234 10.297 1 93.12 261 MET B CA 1
ATOM 4938 C C . MET B 1 261 ? -14.469 25.078 11.016 1 93.12 261 MET B C 1
ATOM 4940 O O . MET B 1 261 ? -14.344 24.922 12.227 1 93.12 261 MET B O 1
ATOM 4944 N N . SER B 1 262 ? -15.234 24.328 10.234 1 91.75 262 SER B N 1
ATOM 4945 C CA . SER B 1 262 ? -15.883 23.141 10.773 1 91.75 262 SER B CA 1
ATOM 4946 C C . SER B 1 262 ? -15.422 21.875 10.055 1 91.75 262 SER B C 1
ATOM 4948 O O . SER B 1 262 ? -15.883 21.594 8.945 1 91.75 262 SER B O 1
ATOM 4950 N N . GLU B 1 263 ? -14.5 21.234 10.625 1 92.62 263 GLU B N 1
ATOM 4951 C CA . GLU B 1 263 ? -14.047 19.922 10.148 1 92.62 263 GLU B CA 1
ATOM 4952 C C . GLU B 1 263 ? -14.25 18.844 11.211 1 92.62 263 GLU B C 1
ATOM 4954 O O . GLU B 1 263 ? -14.055 19.094 12.406 1 92.62 263 GLU B O 1
ATOM 4959 N N . LYS B 1 264 ? -14.734 17.734 10.773 1 92.94 264 LYS B N 1
ATOM 4960 C CA . LYS B 1 264 ? -14.891 16.578 11.648 1 92.94 264 LYS B CA 1
ATOM 4961 C C . LYS B 1 264 ? -14.375 15.305 10.984 1 92.94 264 LYS B C 1
ATOM 4963 O O . LYS B 1 264 ? -14.469 15.148 9.766 1 92.94 264 LYS B O 1
ATOM 4968 N N . MET B 1 265 ? -13.852 14.492 11.797 1 93.5 265 MET B N 1
ATOM 4969 C CA . MET B 1 265 ? -13.406 13.18 11.344 1 93.5 265 MET B CA 1
ATOM 4970 C C . MET B 1 265 ? -14.07 12.07 12.156 1 93.5 265 MET B C 1
ATOM 4972 O O . MET B 1 265 ? -14.312 12.227 13.352 1 93.5 265 MET B O 1
ATOM 4976 N N . GLN B 1 266 ? -14.336 10.961 11.484 1 94.25 266 GLN B N 1
ATOM 4977 C CA . GLN B 1 266 ? -14.922 9.828 12.195 1 94.25 266 GLN B CA 1
ATOM 4978 C C . GLN B 1 266 ? -14.516 8.5 11.555 1 94.25 266 GLN B C 1
ATOM 4980 O O . GLN B 1 266 ? -14.312 8.43 10.336 1 94.25 266 GLN B O 1
ATOM 4985 N N . VAL B 1 267 ? -14.414 7.461 12.43 1 95.31 267 VAL B N 1
ATOM 4986 C CA . VAL B 1 267 ? -14.156 6.105 11.961 1 95.31 267 VAL B CA 1
ATOM 4987 C C . VAL B 1 267 ? -15.461 5.309 11.945 1 95.31 267 VAL B C 1
ATOM 4989 O O . VAL B 1 267 ? -16.266 5.422 12.875 1 95.31 267 VAL B O 1
ATOM 4992 N N . LEU B 1 268 ? -15.703 4.617 10.898 1 96.62 268 LEU B N 1
ATOM 4993 C CA . LEU B 1 268 ? -16.797 3.65 10.812 1 96.62 268 LEU B CA 1
ATOM 4994 C C . LEU B 1 268 ? -16.25 2.229 10.711 1 96.62 268 LEU B C 1
ATOM 4996 O O . LEU B 1 268 ? -15.219 1.997 10.07 1 96.62 268 LEU B O 1
ATOM 5000 N N . PRO B 1 269 ? -16.938 1.221 11.258 1 95.12 269 PRO B N 1
ATOM 5001 C CA . PRO B 1 269 ? -18.094 1.396 12.141 1 95.12 269 PRO B CA 1
ATOM 5002 C C . PRO B 1 269 ? -17.75 2.117 13.438 1 95.12 269 PRO B C 1
ATOM 5004 O O . PRO B 1 269 ? -16.594 2.123 13.852 1 95.12 269 PRO B O 1
ATOM 5007 N N . THR B 1 270 ? -18.719 2.811 13.961 1 93.56 270 THR B N 1
ATOM 5008 C CA . THR B 1 270 ? -18.5 3.496 15.227 1 93.56 270 THR B CA 1
ATOM 5009 C C . THR B 1 270 ? -18.234 2.494 16.344 1 93.56 270 THR B C 1
ATOM 5011 O O . THR B 1 270 ? -18.578 1.316 16.234 1 93.56 270 THR B O 1
ATOM 5014 N N . THR B 1 271 ? -17.5 2.932 17.281 1 86.19 271 THR B N 1
ATOM 5015 C CA . THR B 1 271 ? -17.203 2.078 18.422 1 86.19 271 THR B CA 1
ATOM 5016 C C . THR B 1 271 ? -17.891 2.598 19.672 1 86.19 271 THR B C 1
ATOM 5018 O O . THR B 1 271 ? -18.125 3.801 19.812 1 86.19 271 THR B O 1
ATOM 5021 N N . GLY B 1 272 ? -18.266 1.685 20.484 1 82.19 272 GLY B N 1
ATOM 5022 C CA . GLY B 1 272 ? -18.906 2.055 21.734 1 82.19 272 GLY B CA 1
ATOM 5023 C C . GLY B 1 272 ? -20.25 2.75 21.547 1 82.19 272 GLY B C 1
ATOM 5024 O O . GLY B 1 272 ? -21.109 2.258 20.797 1 82.19 272 GLY B O 1
ATOM 5025 N N . SER B 1 273 ? -20.375 3.973 22.266 1 85.06 273 SER B N 1
ATOM 5026 C CA . SER B 1 273 ? -21.641 4.707 22.266 1 85.06 273 SER B CA 1
ATOM 5027 C C . SER B 1 273 ? -21.594 5.855 21.25 1 85.06 273 SER B C 1
ATOM 5029 O O . SER B 1 273 ? -22.531 6.648 21.172 1 85.06 273 SER B O 1
ATOM 5031 N N . GLU B 1 274 ? -20.578 5.879 20.484 1 88.38 274 GLU B N 1
ATOM 5032 C CA . GLU B 1 274 ? -20.469 6.965 19.516 1 88.38 274 GLU B CA 1
ATOM 5033 C C . GLU B 1 274 ? -21.5 6.809 18.391 1 88.38 274 GLU B C 1
ATOM 5035 O O . GLU B 1 274 ? -21.75 5.699 17.922 1 88.38 274 GLU B O 1
ATOM 5040 N N . LYS B 1 275 ? -22.109 7.945 18.094 1 93 275 LYS B N 1
ATOM 5041 C CA . LYS B 1 275 ? -23.062 7.969 16.984 1 93 275 LYS B CA 1
ATOM 5042 C C . LYS B 1 275 ? -22.391 8.445 15.695 1 93 275 LYS B C 1
ATOM 5044 O O . LYS B 1 275 ? -21.438 9.219 15.742 1 93 275 LYS B O 1
ATOM 5049 N N . ALA B 1 276 ? -22.953 7.957 14.578 1 95.56 276 ALA B N 1
ATOM 5050 C CA . ALA B 1 276 ? -22.453 8.422 13.289 1 95.56 276 ALA B CA 1
ATOM 5051 C C . ALA B 1 276 ? -22.719 9.906 13.094 1 95.56 276 ALA B C 1
ATOM 5053 O O . ALA B 1 276 ? -23.797 10.398 13.461 1 95.56 276 ALA B O 1
ATOM 5054 N N . ILE B 1 277 ? -21.781 10.625 12.523 1 95.12 277 ILE B N 1
ATOM 5055 C CA . ILE B 1 277 ? -21.984 12.031 12.195 1 95.12 277 ILE B CA 1
ATOM 5056 C C . ILE B 1 277 ? -23.109 12.172 11.188 1 95.12 277 ILE B C 1
ATOM 5058 O O . ILE B 1 277 ? -23.938 13.078 11.297 1 95.12 277 ILE B O 1
ATOM 5062 N N . ASN B 1 278 ? -23.141 11.305 10.25 1 96.88 278 ASN B N 1
ATOM 5063 C CA . ASN B 1 278 ? -24.188 11.211 9.234 1 96.88 278 ASN B CA 1
ATOM 5064 C C . ASN B 1 278 ? -24.672 9.773 9.055 1 96.88 278 ASN B C 1
ATOM 5066 O O . ASN B 1 278 ? -23.922 8.922 8.57 1 96.88 278 ASN B O 1
ATOM 5070 N N . SER B 1 279 ? -25.953 9.531 9.352 1 96.19 279 SER B N 1
ATOM 5071 C CA . SER B 1 279 ? -26.5 8.172 9.352 1 96.19 279 SER B CA 1
ATOM 5072 C C . SER B 1 279 ? -26.547 7.602 7.934 1 96.19 279 SER B C 1
ATOM 5074 O O . SER B 1 279 ? -26.391 6.395 7.742 1 96.19 279 SER B O 1
ATOM 5076 N N . ASP B 1 280 ? -26.797 8.477 6.977 1 96.81 280 ASP B N 1
ATOM 5077 C CA . ASP B 1 280 ? -26.828 8.008 5.594 1 96.81 280 ASP B CA 1
ATOM 5078 C C . ASP B 1 280 ? -25.453 7.523 5.137 1 96.81 280 ASP B C 1
ATOM 5080 O O . ASP B 1 280 ? -25.344 6.469 4.512 1 96.81 280 ASP B O 1
ATOM 5084 N N . ASP B 1 281 ? -24.438 8.273 5.438 1 97.44 281 ASP B N 1
ATOM 5085 C CA . ASP B 1 281 ? -23.078 7.875 5.094 1 97.44 281 ASP B CA 1
ATOM 5086 C C . ASP B 1 281 ? -22.703 6.559 5.773 1 97.44 281 ASP B C 1
ATOM 5088 O O . ASP B 1 281 ? -22.078 5.695 5.16 1 97.44 281 ASP B O 1
ATOM 5092 N N . ALA B 1 282 ? -23.062 6.418 7.035 1 97.44 282 ALA B N 1
ATOM 5093 C CA . ALA B 1 282 ? -22.812 5.188 7.773 1 97.44 282 ALA B CA 1
ATOM 5094 C C . ALA B 1 282 ? -23.516 4.004 7.129 1 97.44 282 ALA B C 1
ATOM 5096 O O . ALA B 1 282 ? -22.969 2.904 7.043 1 97.44 282 ALA B O 1
ATOM 5097 N N . SER B 1 283 ? -24.766 4.223 6.691 1 97.44 283 SER B N 1
ATOM 5098 C CA . SER B 1 283 ? -25.531 3.172 6.039 1 97.44 283 SER B CA 1
ATOM 5099 C C . SER B 1 283 ? -24.891 2.754 4.723 1 97.44 283 SER B C 1
ATOM 5101 O O . SER B 1 283 ? -24.781 1.561 4.43 1 97.44 283 SER B O 1
ATOM 5103 N N . HIS B 1 284 ? -24.438 3.75 3.949 1 97.75 284 HIS B N 1
ATOM 5104 C CA . HIS B 1 284 ? -23.75 3.455 2.693 1 97.75 284 HIS B CA 1
ATOM 5105 C C . HIS B 1 284 ? -22.5 2.627 2.93 1 97.75 284 HIS B C 1
ATOM 5107 O O . HIS B 1 284 ? -22.25 1.648 2.221 1 97.75 284 HIS B O 1
ATOM 5113 N N . PHE B 1 285 ? -21.766 2.992 3.924 1 97.94 285 PHE B N 1
ATOM 5114 C CA . PHE B 1 285 ? -20.562 2.234 4.266 1 97.94 285 PHE B CA 1
ATOM 5115 C C . PHE B 1 285 ? -20.922 0.817 4.699 1 97.94 285 PHE B C 1
ATOM 5117 O O . PHE B 1 285 ? -20.266 -0.144 4.305 1 97.94 285 PHE B O 1
ATOM 5124 N N . ASN B 1 286 ? -21.922 0.673 5.496 1 96.19 286 ASN B N 1
ATOM 5125 C CA . ASN B 1 286 ? -22.328 -0.648 5.957 1 96.19 286 ASN B CA 1
ATOM 5126 C C . ASN B 1 286 ? -22.781 -1.531 4.797 1 96.19 286 ASN B C 1
ATOM 5128 O O . ASN B 1 286 ? -22.5 -2.73 4.777 1 96.19 286 ASN B O 1
ATOM 5132 N N . ASP B 1 287 ? -23.5 -0.952 3.865 1 95.5 287 ASP B N 1
ATOM 5133 C CA . ASP B 1 287 ? -23.906 -1.695 2.672 1 95.5 287 ASP B CA 1
ATOM 5134 C C . ASP B 1 287 ? -22.688 -2.162 1.883 1 95.5 287 ASP B C 1
ATOM 5136 O O . ASP B 1 287 ? -22.625 -3.312 1.439 1 95.5 287 ASP B O 1
ATOM 5140 N N . PHE B 1 288 ? -21.766 -1.29 1.694 1 96.5 288 PHE B N 1
ATOM 5141 C CA . PHE B 1 288 ? -20.5 -1.621 1.038 1 96.5 288 PHE B CA 1
ATOM 5142 C C . PHE B 1 288 ? -19.797 -2.756 1.769 1 96.5 288 PHE B C 1
ATOM 5144 O O . PHE B 1 288 ? -19.438 -3.762 1.157 1 96.5 288 PHE B O 1
ATOM 5151 N N . LYS B 1 289 ? -19.547 -2.57 3.041 1 95.06 289 LYS B N 1
ATOM 5152 C CA . LYS B 1 289 ? -18.891 -3.557 3.887 1 95.06 289 LYS B CA 1
ATOM 5153 C C . LYS B 1 289 ? -19.547 -4.922 3.77 1 95.06 289 LYS B C 1
ATOM 5155 O O . LYS B 1 289 ? -18.875 -5.934 3.561 1 95.06 289 LYS B O 1
ATOM 5160 N N . THR B 1 290 ? -20.906 -4.984 3.869 1 91.56 290 THR B N 1
ATOM 5161 C CA . THR B 1 290 ? -21.672 -6.227 3.783 1 91.56 290 THR B CA 1
ATOM 5162 C C . THR B 1 290 ? -21.484 -6.879 2.414 1 91.56 290 THR B C 1
ATOM 5164 O O . THR B 1 290 ? -21.297 -8.094 2.318 1 91.56 290 THR B O 1
ATOM 5167 N N . ALA B 1 291 ? -21.469 -6.078 1.39 1 89.06 291 ALA B N 1
ATOM 5168 C CA . ALA B 1 291 ? -21.344 -6.586 0.025 1 89.06 291 ALA B CA 1
ATOM 5169 C C . ALA B 1 291 ? -20 -7.297 -0.178 1 89.06 291 ALA B C 1
ATOM 5171 O O . ALA B 1 291 ? -19.938 -8.32 -0.866 1 89.06 291 ALA B O 1
ATOM 5172 N N . ILE B 1 292 ? -18.969 -6.793 0.412 1 91.12 292 ILE B N 1
ATOM 5173 C CA . ILE B 1 292 ? -17.672 -7.379 0.111 1 91.12 292 ILE B CA 1
ATOM 5174 C C . ILE B 1 292 ? -17.344 -8.477 1.122 1 91.12 292 ILE B C 1
ATOM 5176 O O . ILE B 1 292 ? -16.578 -9.391 0.833 1 91.12 292 ILE B O 1
ATOM 5180 N N . GLN B 1 293 ? -17.875 -8.344 2.268 1 88.31 293 GLN B N 1
ATOM 5181 C CA . GLN B 1 293 ? -17.625 -9.367 3.273 1 88.31 293 GLN B CA 1
ATOM 5182 C C . GLN B 1 293 ? -18.297 -10.688 2.891 1 88.31 293 GLN B C 1
ATOM 5184 O O . GLN B 1 293 ? -17.891 -11.758 3.338 1 88.31 293 GLN B O 1
ATOM 5189 N N . ASN B 1 294 ? -19.359 -10.625 2.119 1 76.38 294 ASN B N 1
ATOM 5190 C CA . ASN B 1 294 ? -20.062 -11.82 1.654 1 76.38 294 ASN B CA 1
ATOM 5191 C C . ASN B 1 294 ? -19.25 -12.578 0.611 1 76.38 294 ASN B C 1
ATOM 5193 O O . ASN B 1 294 ? -19.5 -13.75 0.341 1 76.38 294 ASN B O 1
ATOM 5197 N N . TYR B 1 295 ? -18.328 -11.953 -0.025 1 72.19 295 TYR B N 1
ATOM 5198 C CA . TYR B 1 295 ? -17.469 -12.539 -1.034 1 72.19 295 TYR B CA 1
ATOM 5199 C C . TYR B 1 295 ? -16.672 -13.711 -0.456 1 72.19 295 TYR B C 1
ATOM 5201 O O . TYR B 1 295 ? -16.516 -14.742 -1.104 1 72.19 295 TYR B O 1
ATOM 5209 N N . PHE B 1 296 ? -15.914 -13.359 0.818 1 64.56 296 PHE B N 1
ATOM 5210 C CA . PHE B 1 296 ? -15.023 -14.359 1.394 1 64.56 296 PHE B CA 1
ATOM 5211 C C . PHE B 1 296 ? -15.188 -14.422 2.906 1 64.56 296 PHE B C 1
ATOM 5213 O O . PHE B 1 296 ? -15.117 -13.398 3.59 1 64.56 296 PHE B O 1
ATOM 5220 N N . PRO B 1 297 ? -15.68 -15.508 3.42 1 63.69 297 PRO B N 1
ATOM 5221 C CA . PRO B 1 297 ? -15.695 -15.523 4.883 1 63.69 297 PRO B CA 1
ATOM 5222 C C . PRO B 1 297 ? -14.344 -15.156 5.496 1 63.69 297 PRO B C 1
ATOM 5224 O O . PRO B 1 297 ? -14.195 -15.172 6.719 1 63.69 297 PRO B O 1
ATOM 5227 N N . ASN B 1 298 ? -13.375 -14.742 4.555 1 65.44 298 ASN B N 1
ATOM 5228 C CA . ASN B 1 298 ? -12.062 -14.57 5.168 1 65.44 298 ASN B CA 1
ATOM 5229 C C . ASN B 1 298 ? -11.625 -13.109 5.172 1 65.44 298 ASN B C 1
ATOM 5231 O O . ASN B 1 298 ? -10.445 -12.805 5.004 1 65.44 298 ASN B O 1
ATOM 5235 N N . ILE B 1 299 ? -12.523 -12.273 5.199 1 72.56 299 ILE B N 1
ATOM 5236 C CA . ILE B 1 299 ? -12.203 -10.859 5.391 1 72.56 299 ILE B CA 1
ATOM 5237 C C . ILE B 1 299 ? -12.211 -10.523 6.879 1 72.56 299 ILE B C 1
ATOM 5239 O O . ILE B 1 299 ? -13.188 -10.82 7.582 1 72.56 299 ILE B O 1
ATOM 5243 N N . SER B 1 300 ? -11.102 -9.914 7.27 1 70.06 300 SER B N 1
ATOM 5244 C CA . SER B 1 300 ? -10.922 -9.734 8.711 1 70.06 300 SER B CA 1
ATOM 5245 C C . SER B 1 300 ? -11.414 -8.367 9.156 1 70.06 300 SER B C 1
ATOM 5247 O O . SER B 1 300 ? -11.75 -8.172 10.328 1 70.06 300 SER B O 1
ATOM 5249 N N . GLY B 1 301 ? -11.32 -7.449 8.266 1 88.62 301 GLY B N 1
ATOM 5250 C CA . GLY B 1 301 ? -11.711 -6.141 8.766 1 88.62 301 GLY B CA 1
ATOM 5251 C C . GLY B 1 301 ? -11.906 -5.113 7.672 1 88.62 301 GLY B C 1
ATOM 5252 O O . GLY B 1 301 ? -11.156 -5.086 6.695 1 88.62 301 GLY B O 1
ATOM 5253 N N . VAL B 1 302 ? -13.023 -4.367 7.793 1 94.56 302 VAL B N 1
ATOM 5254 C CA . VAL B 1 302 ? -13.305 -3.232 6.918 1 94.56 302 VAL B CA 1
ATOM 5255 C C . VAL B 1 302 ? -13.609 -1.994 7.758 1 94.56 302 VAL B C 1
ATOM 5257 O O . VAL B 1 302 ? -14.562 -1.988 8.539 1 94.56 302 VAL B O 1
ATOM 5260 N N . THR B 1 303 ? -12.766 -0.957 7.613 1 96 303 THR B N 1
ATOM 5261 C CA . THR B 1 303 ? -12.977 0.287 8.344 1 96 303 THR B CA 1
ATOM 5262 C C . THR B 1 303 ? -12.875 1.488 7.41 1 96 303 THR B C 1
ATOM 5264 O O . THR B 1 303 ? -12.25 1.412 6.355 1 96 303 THR B O 1
ATOM 5267 N N . ALA B 1 304 ? -13.531 2.547 7.793 1 96.94 304 ALA B N 1
ATOM 5268 C CA . ALA B 1 304 ? -13.5 3.783 7.016 1 96.94 304 ALA B CA 1
ATOM 5269 C C . ALA B 1 304 ? -13.195 4.984 7.906 1 96.94 304 ALA B C 1
ATOM 5271 O O . ALA B 1 304 ? -13.648 5.047 9.047 1 96.94 304 ALA B O 1
ATOM 5272 N N . THR B 1 305 ? -12.422 5.848 7.406 1 95.5 305 THR B N 1
ATOM 5273 C CA . THR B 1 305 ? -12.242 7.18 7.973 1 95.5 305 THR B CA 1
ATOM 5274 C C . THR B 1 305 ? -12.914 8.234 7.098 1 95.5 305 THR B C 1
ATOM 5276 O O . THR B 1 305 ? -12.602 8.359 5.914 1 95.5 305 THR B O 1
ATOM 5279 N N . LEU B 1 306 ? -13.805 8.961 7.727 1 96.56 306 LEU B N 1
ATOM 5280 C CA . LEU B 1 306 ? -14.562 9.984 7.012 1 96.56 306 LEU B CA 1
ATOM 5281 C C . LEU B 1 306 ? -14.164 11.383 7.48 1 96.56 306 LEU B C 1
ATOM 5283 O O . LEU B 1 306 ? -13.977 11.609 8.68 1 96.56 306 LEU B O 1
ATOM 5287 N N . ARG B 1 307 ? -14.023 12.258 6.547 1 95.12 307 ARG B N 1
ATOM 5288 C CA . ARG B 1 307 ? -13.805 13.672 6.844 1 95.12 307 ARG B CA 1
ATOM 5289 C C . ARG B 1 307 ? -14.969 14.523 6.344 1 95.12 307 ARG B C 1
ATOM 5291 O O . ARG B 1 307 ? -15.391 14.391 5.191 1 95.12 307 ARG B O 1
ATOM 5298 N N . TYR B 1 308 ? -15.492 15.32 7.238 1 95.38 308 TYR B N 1
ATOM 5299 C CA . TYR B 1 308 ? -16.547 16.266 6.91 1 95.38 308 TYR B CA 1
ATOM 5300 C C . TYR B 1 308 ? -16.031 17.703 6.953 1 95.38 308 TYR B C 1
ATOM 5302 O O . TYR B 1 308 ? -15.344 18.094 7.895 1 95.38 308 TYR B O 1
ATOM 5310 N N . THR B 1 309 ? -16.281 18.453 5.957 1 92.31 309 THR B N 1
ATOM 5311 C CA . THR B 1 309 ? -16 19.891 5.902 1 92.31 309 THR B CA 1
ATOM 5312 C C . THR B 1 309 ? -17.297 20.672 5.754 1 92.31 309 THR B C 1
ATOM 5314 O O . THR B 1 309 ? -18.047 20.469 4.801 1 92.31 309 THR B O 1
ATOM 5317 N N . ASN B 1 310 ? -17.562 21.516 6.723 1 91.38 310 ASN B N 1
ATOM 5318 C CA . ASN B 1 310 ? -18.781 22.312 6.754 1 91.38 310 ASN B CA 1
ATOM 5319 C C . ASN B 1 310 ? -20.031 21.422 6.688 1 91.38 310 ASN B C 1
ATOM 5321 O O . ASN B 1 310 ? -20.938 21.688 5.895 1 91.38 310 ASN B O 1
ATOM 5325 N N . GLY B 1 311 ? -19.906 20.297 7.348 1 92.19 311 GLY B N 1
ATOM 5326 C CA . GLY B 1 311 ? -21.062 19.422 7.52 1 92.19 311 GLY B CA 1
ATOM 5327 C C . GLY B 1 311 ? -21.25 18.453 6.367 1 92.19 311 GLY B C 1
ATOM 5328 O O . GLY B 1 311 ? -22.156 17.609 6.395 1 92.19 311 GLY B O 1
ATOM 5329 N N . LYS B 1 312 ? -20.391 18.562 5.41 1 94.69 312 LYS B N 1
ATOM 5330 C CA . LYS B 1 312 ? -20.531 17.688 4.242 1 94.69 312 LYS B CA 1
ATOM 5331 C C . LYS B 1 312 ? -19.359 16.734 4.141 1 94.69 312 LYS B C 1
ATOM 5333 O O . LYS B 1 312 ? -18.203 17.109 4.402 1 94.69 312 LYS B O 1
ATOM 5338 N N . LEU B 1 313 ? -19.672 15.508 3.75 1 96.25 313 LEU B N 1
ATOM 5339 C CA . LEU B 1 313 ? -18.625 14.523 3.527 1 96.25 313 LEU B CA 1
ATOM 5340 C C . LEU B 1 313 ? -17.672 14.984 2.426 1 96.25 313 LEU B C 1
ATOM 5342 O O . LEU B 1 313 ? -18.109 15.32 1.323 1 96.25 313 LEU B O 1
ATOM 5346 N N . SER B 1 314 ? -16.422 15.023 2.705 1 94.5 314 SER B N 1
ATOM 5347 C CA . SER B 1 314 ? -15.469 15.57 1.739 1 94.5 314 SER B CA 1
ATOM 5348 C C . SER B 1 314 ? -14.422 14.523 1.344 1 94.5 314 SER B C 1
ATOM 5350 O O . SER B 1 314 ? -13.727 14.688 0.341 1 94.5 314 SER B O 1
ATOM 5352 N N . GLN B 1 315 ? -14.297 13.438 2.174 1 94.94 315 GLN B N 1
ATOM 5353 C CA . GLN B 1 315 ? -13.328 12.383 1.908 1 94.94 315 GLN B CA 1
ATOM 5354 C C . GLN B 1 315 ? -13.719 11.086 2.623 1 94.94 315 GLN B C 1
ATOM 5356 O O . GLN B 1 315 ? -14.188 11.117 3.762 1 94.94 315 GLN B O 1
ATOM 5361 N N . GLU B 1 316 ? -13.531 10 1.987 1 97.06 316 GLU B N 1
ATOM 5362 C CA . GLU B 1 316 ? -13.719 8.688 2.596 1 97.06 316 GLU B CA 1
ATOM 5363 C C . GLU B 1 316 ? -12.562 7.75 2.266 1 97.06 316 GLU B C 1
ATOM 5365 O O . GLU B 1 316 ? -12.289 7.488 1.093 1 97.06 316 GLU B O 1
ATOM 5370 N N . ASN B 1 317 ? -11.852 7.297 3.266 1 96.25 317 ASN B N 1
ATOM 5371 C CA . ASN B 1 317 ? -10.773 6.324 3.146 1 96.25 317 ASN B CA 1
ATOM 5372 C C . ASN B 1 317 ? -11.141 4.992 3.795 1 96.25 317 ASN B C 1
ATOM 5374 O O . ASN B 1 317 ? -11.414 4.938 4.996 1 96.25 317 ASN B O 1
ATOM 5378 N N . ILE B 1 318 ? -11.094 3.965 3.018 1 97.62 318 ILE B N 1
ATOM 537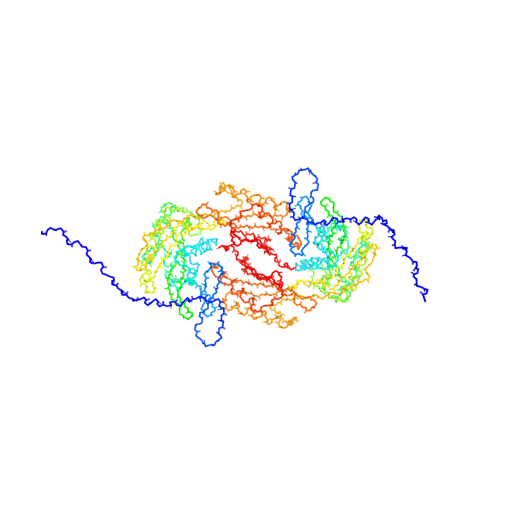9 C CA . ILE B 1 318 ? -11.5 2.652 3.51 1 97.62 318 ILE B CA 1
ATOM 5380 C C . ILE B 1 318 ? -10.289 1.714 3.518 1 97.62 318 ILE B C 1
ATOM 5382 O O . ILE B 1 318 ? -9.492 1.714 2.58 1 97.62 318 ILE B O 1
ATOM 5386 N N . SER B 1 319 ? -10.18 0.93 4.555 1 96.12 319 SER B N 1
ATOM 5387 C CA . SER B 1 319 ? -9.188 -0.13 4.668 1 96.12 319 SER B CA 1
ATOM 5388 C C . SER B 1 319 ? -9.844 -1.503 4.746 1 96.12 319 SER B C 1
ATOM 5390 O O . SER B 1 319 ? -10.68 -1.744 5.621 1 96.12 319 SER B O 1
ATOM 5392 N N . VAL B 1 320 ? -9.461 -2.33 3.85 1 95.94 320 VAL B N 1
ATOM 5393 C CA . VAL B 1 320 ? -9.93 -3.713 3.846 1 95.94 320 VAL B CA 1
ATOM 5394 C C . VAL B 1 320 ? -8.766 -4.652 4.176 1 95.94 320 VAL B C 1
ATOM 5396 O O . VAL B 1 320 ? -7.773 -4.699 3.445 1 95.94 320 VAL B O 1
ATOM 5399 N N . THR B 1 321 ? -8.883 -5.383 5.207 1 94.88 321 THR B N 1
ATOM 5400 C CA . THR B 1 321 ? -7.863 -6.348 5.598 1 94.88 321 THR B CA 1
ATOM 5401 C C . THR B 1 321 ? -8.266 -7.758 5.172 1 94.88 321 THR B C 1
ATOM 5403 O O . THR B 1 321 ? -9.305 -8.266 5.59 1 94.88 321 THR B O 1
ATOM 5406 N N . THR B 1 322 ? -7.426 -8.328 4.367 1 91.44 322 THR B N 1
ATOM 5407 C CA . THR B 1 322 ? -7.711 -9.664 3.861 1 91.44 322 THR B CA 1
ATOM 5408 C C . THR B 1 322 ? -6.863 -10.711 4.582 1 91.44 322 THR B C 1
ATOM 5410 O O . THR B 1 322 ? -5.938 -10.359 5.32 1 91.44 322 THR B O 1
ATOM 5413 N N . GLN B 1 323 ? -7.254 -11.953 4.379 1 85.88 323 GLN B N 1
ATOM 5414 C CA . GLN B 1 323 ? -6.484 -13.086 4.895 1 85.88 323 GLN B CA 1
ATOM 5415 C C . GLN B 1 323 ? -6.109 -14.055 3.775 1 85.88 323 GLN B C 1
ATOM 5417 O O . GLN B 1 323 ? -5.871 -15.234 4.023 1 85.88 323 GLN B O 1
ATOM 5422 N N . PHE B 1 324 ? -6.168 -13.555 2.549 1 85.69 324 PHE B N 1
ATOM 5423 C CA . PHE B 1 324 ? -5.855 -14.422 1.416 1 85.69 324 PHE B CA 1
ATOM 5424 C C . PHE B 1 324 ? -4.766 -13.805 0.549 1 85.69 324 PHE B C 1
ATOM 5426 O O . PHE B 1 324 ? -4.57 -12.586 0.561 1 85.69 324 PHE B O 1
ATOM 5433 N N . TYR B 1 325 ? -4.133 -14.695 -0.326 1 84.12 325 TYR B N 1
ATOM 5434 C CA . TYR B 1 325 ? -2.938 -14.273 -1.05 1 84.12 325 TYR B CA 1
ATOM 5435 C C . TYR B 1 325 ? -2.98 -14.75 -2.496 1 84.12 325 TYR B C 1
ATOM 5437 O O . TYR B 1 325 ? -2.082 -14.445 -3.283 1 84.12 325 TYR B O 1
ATOM 5445 N N . GLY B 1 326 ? -4.008 -15.438 -2.84 1 87.38 326 GLY B N 1
ATOM 5446 C CA . GLY B 1 326 ? -4.102 -15.969 -4.191 1 87.38 326 GLY B CA 1
ATOM 5447 C C . GLY B 1 326 ? -4.176 -14.883 -5.25 1 87.38 326 GLY B C 1
ATOM 5448 O O . GLY B 1 326 ? -4.844 -13.867 -5.059 1 87.38 326 GLY B O 1
ATOM 5449 N N . TYR B 1 327 ? -3.547 -15.141 -6.355 1 88.88 327 TYR B N 1
ATOM 5450 C CA . TYR B 1 327 ? -3.436 -14.156 -7.422 1 88.88 327 TYR B CA 1
ATOM 5451 C C . TYR B 1 327 ? -4.809 -13.797 -7.977 1 88.88 327 TYR B C 1
ATOM 5453 O O . TYR B 1 327 ? -5.207 -12.625 -7.953 1 88.88 327 TYR B O 1
ATOM 5461 N N . GLU B 1 328 ? -5.578 -14.758 -8.445 1 89.38 328 GLU B N 1
ATOM 5462 C CA . GLU B 1 328 ? -6.887 -14.484 -9.031 1 89.38 328 GLU B CA 1
ATOM 54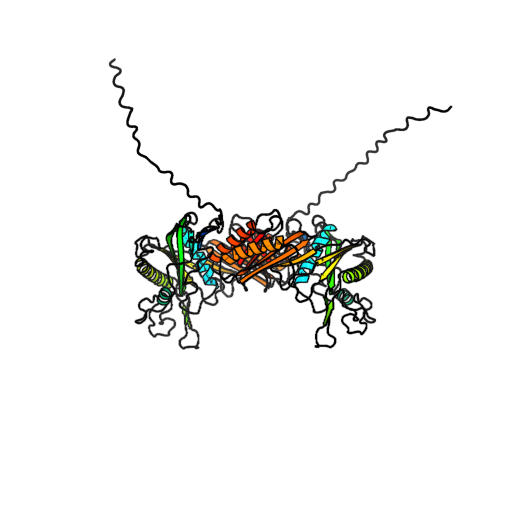63 C C . GLU B 1 328 ? -7.898 -14.086 -7.961 1 89.38 328 GLU B C 1
ATOM 5465 O O . GLU B 1 328 ? -8.844 -13.344 -8.234 1 89.38 328 GLU B O 1
ATOM 5470 N N . GLN B 1 329 ? -7.641 -14.57 -6.754 1 88.5 329 GLN B N 1
ATOM 5471 C CA . GLN B 1 329 ? -8.516 -14.188 -5.648 1 88.5 329 GLN B CA 1
ATOM 5472 C C . GLN B 1 329 ? -8.445 -12.688 -5.391 1 88.5 329 GLN B C 1
ATOM 5474 O O . GLN B 1 329 ? -9.477 -12.023 -5.27 1 88.5 329 GLN B O 1
ATOM 5479 N N . ILE B 1 330 ? -7.23 -12.211 -5.352 1 91 330 ILE B N 1
ATOM 5480 C CA . ILE B 1 330 ? -7.023 -10.789 -5.105 1 91 330 ILE B CA 1
ATOM 5481 C C . ILE B 1 330 ? -7.594 -9.969 -6.266 1 91 330 ILE B C 1
ATOM 5483 O O . ILE B 1 330 ? -8.242 -8.945 -6.055 1 91 330 ILE B O 1
ATOM 5487 N N . GLN B 1 331 ? -7.398 -10.445 -7.504 1 90.44 331 GLN B N 1
ATOM 5488 C CA . GLN B 1 331 ? -7.93 -9.758 -8.68 1 90.44 331 GLN B CA 1
ATOM 5489 C C . GLN B 1 331 ? -9.453 -9.68 -8.625 1 90.44 331 GLN B C 1
ATOM 5491 O O . GLN B 1 331 ? -10.031 -8.609 -8.812 1 90.44 331 GLN B O 1
ATOM 5496 N N . SER B 1 332 ? -10.039 -10.781 -8.359 1 90.06 332 SER B N 1
ATOM 5497 C CA . SER B 1 332 ? -11.492 -10.875 -8.336 1 90.06 332 SER B CA 1
ATOM 5498 C C . SER B 1 332 ? -12.078 -10.039 -7.199 1 90.06 332 SER B C 1
ATOM 5500 O O . SER B 1 332 ? -13.062 -9.328 -7.391 1 90.06 332 SER B O 1
ATOM 5502 N N . PHE B 1 333 ? -11.445 -10.156 -6.039 1 92 333 PHE B N 1
ATOM 5503 C CA . PHE B 1 333 ? -11.922 -9.391 -4.895 1 92 333 PHE B CA 1
ATOM 5504 C C . PHE B 1 333 ? -11.82 -7.898 -5.16 1 92 333 PHE B C 1
ATOM 5506 O O . PHE B 1 333 ? -12.727 -7.137 -4.812 1 92 333 PHE B O 1
ATOM 5513 N N . THR B 1 334 ? -10.703 -7.48 -5.699 1 93.19 334 THR B N 1
ATOM 5514 C CA . THR B 1 334 ? -10.492 -6.07 -6.012 1 93.19 334 THR B CA 1
ATOM 5515 C C . THR B 1 334 ? -11.578 -5.555 -6.949 1 93.19 334 THR B C 1
ATOM 5517 O O . THR B 1 334 ? -12.086 -4.445 -6.773 1 93.19 334 THR B O 1
ATOM 5520 N N . ARG B 1 335 ? -12.008 -6.309 -7.867 1 90.81 335 ARG B N 1
ATOM 5521 C CA . ARG B 1 335 ? -13.07 -5.91 -8.781 1 90.81 335 ARG B CA 1
ATOM 5522 C C . ARG B 1 335 ? -14.414 -5.828 -8.062 1 90.81 335 ARG B C 1
ATOM 5524 O O . ARG B 1 335 ? -15.234 -4.965 -8.359 1 90.81 335 ARG B O 1
ATOM 5531 N N . LEU B 1 336 ? -14.625 -6.777 -7.227 1 91 336 LEU B N 1
ATOM 5532 C CA . LEU B 1 336 ? -15.82 -6.699 -6.402 1 91 336 LEU B CA 1
ATOM 5533 C C . LEU B 1 336 ? -15.844 -5.41 -5.594 1 91 336 LEU B C 1
ATOM 5535 O O . LEU B 1 336 ? -16.875 -4.75 -5.496 1 91 336 LEU B O 1
ATOM 5539 N N . VAL B 1 337 ? -14.688 -5.125 -5.02 1 94.31 337 VAL B N 1
ATOM 5540 C CA . VAL B 1 337 ? -14.562 -3.896 -4.242 1 94.31 337 VAL B CA 1
ATOM 5541 C C . VAL B 1 337 ? -14.898 -2.693 -5.121 1 94.31 337 VAL B C 1
ATOM 5543 O O . VAL B 1 337 ? -15.656 -1.81 -4.707 1 94.31 337 VAL B O 1
ATOM 5546 N N . LEU B 1 338 ? -14.375 -2.662 -6.344 1 94.81 338 LEU B N 1
ATOM 5547 C CA . LEU B 1 338 ? -14.648 -1.577 -7.277 1 94.81 338 LEU B CA 1
ATOM 5548 C C . LEU B 1 338 ? -16.141 -1.469 -7.57 1 94.81 338 LEU B C 1
ATOM 5550 O O . LEU B 1 338 ? -16.719 -0.385 -7.469 1 94.81 338 LEU B O 1
ATOM 5554 N N . SER B 1 339 ? -16.75 -2.547 -7.906 1 92.25 339 SER B N 1
ATOM 5555 C CA . SER B 1 339 ? -18.156 -2.541 -8.25 1 92.25 339 SER B CA 1
ATOM 5556 C C . SER B 1 339 ? -19.016 -2.119 -7.055 1 92.25 339 SER B C 1
ATOM 5558 O O . SER B 1 339 ? -19.984 -1.378 -7.207 1 92.25 339 SER B O 1
ATOM 5560 N N . SER B 1 340 ? -18.656 -2.605 -5.871 1 94 340 SER B N 1
ATOM 5561 C CA . SER B 1 340 ? -19.375 -2.256 -4.66 1 94 340 SER B CA 1
ATOM 5562 C C . SER B 1 340 ? -19.219 -0.777 -4.32 1 94 340 SER B C 1
ATOM 5564 O O . SER B 1 340 ? -20.156 -0.135 -3.846 1 94 340 SER B O 1
ATOM 5566 N N . ALA B 1 341 ? -18.016 -0.291 -4.48 1 97.12 341 ALA B N 1
ATOM 5567 C CA . ALA B 1 341 ? -17.781 1.13 -4.242 1 97.12 341 ALA B CA 1
ATOM 5568 C C . ALA B 1 341 ? -18.672 1.993 -5.133 1 97.12 341 ALA B C 1
ATOM 5570 O O . ALA B 1 341 ? -19.297 2.938 -4.66 1 97.12 341 ALA B O 1
ATOM 5571 N N . LYS B 1 342 ? -18.766 1.694 -6.422 1 95.94 342 LYS B N 1
ATOM 5572 C CA . LYS B 1 342 ? -19.578 2.432 -7.379 1 95.94 342 LYS B CA 1
ATOM 5573 C C . LYS B 1 342 ? -21.062 2.395 -6.984 1 95.94 342 LYS B C 1
ATOM 5575 O O . LYS B 1 342 ? -21.781 3.377 -7.164 1 95.94 342 LYS B O 1
ATOM 5580 N N . LYS B 1 343 ? -21.438 1.333 -6.438 1 94.69 343 LYS B N 1
ATOM 5581 C CA . LYS B 1 343 ? -22.844 1.104 -6.145 1 94.69 343 LYS B CA 1
ATOM 5582 C C . LYS B 1 343 ? -23.25 1.763 -4.828 1 94.69 343 LYS B C 1
ATOM 5584 O O . LYS B 1 343 ? -24.328 2.361 -4.73 1 94.69 343 LYS B O 1
ATOM 5589 N N . TYR B 1 344 ? -22.406 1.674 -3.812 1 97 344 TYR B N 1
ATOM 5590 C CA . TYR B 1 344 ? -22.875 1.942 -2.461 1 97 344 TYR B CA 1
ATOM 5591 C C . TYR B 1 344 ? -22.281 3.23 -1.913 1 97 344 TYR B C 1
ATOM 5593 O O . TYR B 1 344 ? -22.859 3.863 -1.025 1 97 344 TYR B O 1
ATOM 5601 N N . LEU B 1 345 ? -21.062 3.619 -2.35 1 97.69 345 LEU B N 1
ATOM 5602 C CA . LEU B 1 345 ? -20.391 4.766 -1.746 1 97.69 345 LEU B CA 1
ATOM 5603 C C . LEU B 1 345 ? -20.75 6.055 -2.477 1 97.69 345 LEU B C 1
ATOM 5605 O O . LEU B 1 345 ? -21.328 6.016 -3.57 1 97.69 345 LEU B O 1
ATOM 5609 N N . SER B 1 346 ? -20.406 7.176 -1.876 1 94.88 346 SER B N 1
ATOM 5610 C CA . SER B 1 346 ? -20.734 8.484 -2.441 1 94.88 346 SER B CA 1
ATOM 5611 C C . SER B 1 346 ? -20.031 8.688 -3.785 1 94.88 346 SER B C 1
ATOM 5613 O O . SER B 1 346 ? -18.859 8.352 -3.939 1 94.88 346 SER B O 1
ATOM 5615 N N . GLY B 1 347 ? -20.688 9.266 -4.723 1 93.38 347 GLY B N 1
ATOM 5616 C CA . GLY B 1 347 ? -20.156 9.438 -6.062 1 93.38 347 GLY B CA 1
ATOM 5617 C C . GLY B 1 347 ? -19.469 10.773 -6.266 1 93.38 347 GLY B C 1
ATOM 5618 O O . GLY B 1 347 ? -18.781 10.984 -7.27 1 93.38 347 GLY B O 1
ATOM 5619 N N . ASN B 1 348 ? -19.516 11.672 -5.301 1 94.25 348 ASN B N 1
ATOM 5620 C CA . ASN B 1 348 ? -19.094 13.039 -5.59 1 94.25 348 ASN B CA 1
ATOM 5621 C C . ASN B 1 348 ? -17.938 13.469 -4.691 1 94.25 348 ASN B C 1
ATOM 5623 O O . ASN B 1 348 ? -17.766 14.656 -4.422 1 94.25 348 ASN B O 1
ATOM 5627 N N . ILE B 1 349 ? -17.281 12.547 -4.121 1 95.62 349 ILE B N 1
ATOM 5628 C CA . ILE B 1 349 ? -16.125 12.852 -3.285 1 95.62 349 ILE B CA 1
ATOM 5629 C C . ILE B 1 349 ? -14.977 11.914 -3.635 1 95.62 349 ILE B C 1
ATOM 5631 O O . ILE B 1 349 ? -15.188 10.844 -4.207 1 95.62 349 ILE B O 1
ATOM 5635 N N . PRO B 1 350 ? -13.734 12.328 -3.281 1 95.31 350 PRO B N 1
ATOM 5636 C CA . PRO B 1 350 ? -12.633 11.367 -3.387 1 95.31 350 PRO B CA 1
ATOM 5637 C C . PRO B 1 350 ? -12.805 10.164 -2.459 1 95.31 350 PRO B C 1
ATOM 5639 O O . PRO B 1 350 ? -13.281 10.32 -1.331 1 95.31 350 PRO B O 1
ATOM 5642 N N . ILE B 1 351 ? -12.469 8.977 -2.943 1 97.5 351 ILE B N 1
ATOM 5643 C CA . ILE B 1 351 ? -12.531 7.73 -2.193 1 97.5 351 ILE B CA 1
ATOM 5644 C C . ILE B 1 351 ? -11.219 6.965 -2.352 1 97.5 351 ILE B C 1
ATOM 5646 O O . ILE B 1 351 ? -10.664 6.895 -3.449 1 97.5 351 ILE B O 1
ATOM 5650 N N . GLU B 1 352 ? -10.695 6.516 -1.251 1 97.62 352 GLU B N 1
ATOM 5651 C CA . GLU B 1 352 ? -9.539 5.633 -1.237 1 97.62 352 GLU B CA 1
ATOM 5652 C C . GLU B 1 352 ? -9.859 4.305 -0.555 1 97.62 352 GLU B C 1
ATOM 5654 O O . GLU B 1 352 ? -10.32 4.285 0.588 1 97.62 352 GLU B O 1
ATOM 5659 N N . ILE B 1 353 ? -9.648 3.229 -1.252 1 98.06 353 ILE B N 1
ATOM 5660 C CA . ILE B 1 353 ? -9.797 1.908 -0.651 1 98.06 353 ILE B CA 1
ATOM 5661 C C . ILE B 1 353 ? -8.477 1.147 -0.733 1 98.06 353 ILE B C 1
ATOM 5663 O O . ILE B 1 353 ? -8.023 0.791 -1.825 1 98.06 353 ILE B O 1
ATOM 5667 N N . LYS B 1 354 ? -7.91 0.943 0.323 1 97.25 354 LYS B N 1
ATOM 5668 C CA . LYS B 1 354 ? -6.691 0.148 0.45 1 97.25 354 LYS B CA 1
ATOM 5669 C C . LYS B 1 354 ? -7.016 -1.301 0.804 1 97.25 354 LYS B C 1
ATOM 5671 O O . LYS B 1 354 ? -7.633 -1.57 1.838 1 97.25 354 LYS B O 1
ATOM 5676 N N . ILE B 1 355 ? -6.613 -2.195 -0.03 1 96.44 355 ILE B N 1
ATOM 5677 C CA . ILE B 1 355 ? -6.789 -3.627 0.193 1 96.44 355 ILE B CA 1
ATOM 5678 C C . ILE B 1 355 ? -5.441 -4.266 0.532 1 96.44 355 ILE B C 1
ATOM 5680 O O . ILE B 1 355 ? -4.465 -4.086 -0.198 1 96.44 355 ILE B O 1
ATOM 5684 N N . GLY B 1 356 ? -5.418 -4.957 1.631 1 94.19 356 GLY B N 1
ATOM 5685 C CA . GLY B 1 356 ? -4.16 -5.602 1.968 1 94.19 356 GLY B CA 1
ATOM 5686 C C . GLY B 1 356 ? -4.289 -6.617 3.084 1 94.19 356 GLY B C 1
ATOM 5687 O O . GLY B 1 356 ? -5.32 -6.684 3.756 1 94.19 356 GLY B O 1
ATOM 5688 N N . SER B 1 357 ? -3.25 -7.402 3.219 1 91.06 357 SER B N 1
ATOM 5689 C CA . SER B 1 357 ? -3.086 -8.219 4.414 1 91.06 357 SER B CA 1
ATOM 5690 C C . SER B 1 357 ? -2.473 -7.422 5.559 1 91.06 357 SER B C 1
ATOM 5692 O O . SER B 1 357 ? -2.283 -6.207 5.441 1 91.06 357 SER B O 1
ATOM 5694 N N . VAL B 1 358 ? -2.248 -8.078 6.68 1 84.94 358 VAL B N 1
ATOM 5695 C CA . VAL B 1 358 ? -1.655 -7.402 7.828 1 84.94 358 VAL B CA 1
ATOM 5696 C C . VAL B 1 358 ? -0.236 -6.953 7.488 1 84.94 358 VAL B C 1
ATOM 5698 O O . VAL B 1 358 ? 0.223 -5.914 7.969 1 84.94 358 VAL B O 1
ATOM 5701 N N . ASP B 1 359 ? 0.356 -7.586 6.477 1 82.44 359 ASP B N 1
ATOM 5702 C CA . ASP B 1 359 ? 1.776 -7.355 6.234 1 82.44 359 ASP B CA 1
ATOM 5703 C C . ASP B 1 359 ? 1.992 -6.543 4.957 1 82.44 359 ASP B C 1
ATOM 5705 O O . ASP B 1 359 ? 3 -5.848 4.82 1 82.44 359 ASP B O 1
ATOM 5709 N N . ASP B 1 360 ? 1.012 -6.648 4.016 1 88.12 360 ASP B N 1
ATOM 5710 C CA . ASP B 1 360 ? 1.311 -6.109 2.693 1 88.12 360 ASP B CA 1
ATOM 5711 C C . ASP B 1 360 ? 0.07 -5.484 2.061 1 88.12 360 ASP B C 1
ATOM 5713 O O . ASP B 1 360 ? -1.04 -5.992 2.223 1 88.12 360 ASP B O 1
ATOM 5717 N N . VAL B 1 361 ? 0.337 -4.375 1.332 1 94.94 361 VAL B N 1
ATOM 5718 C CA . VAL B 1 361 ? -0.712 -3.85 0.467 1 94.94 361 VAL B CA 1
ATOM 5719 C C . VAL B 1 361 ? -0.87 -4.746 -0.759 1 94.94 361 VAL B C 1
ATOM 5721 O O . VAL B 1 361 ? 0.12 -5.227 -1.316 1 94.94 361 VAL B O 1
ATOM 5724 N N . GLN B 1 362 ? -2.111 -5.027 -1.173 1 94.81 362 GLN B N 1
ATOM 5725 C CA . GLN B 1 362 ? -2.381 -5.945 -2.275 1 94.81 362 GLN B CA 1
ATOM 5726 C C . GLN B 1 362 ? -2.994 -5.207 -3.465 1 94.81 362 GLN B C 1
ATOM 5728 O O . GLN B 1 362 ? -2.717 -5.543 -4.617 1 94.81 362 GLN B O 1
ATOM 5733 N N . ALA B 1 363 ? -3.809 -4.258 -3.135 1 96.38 363 ALA B N 1
ATOM 5734 C CA . ALA B 1 363 ? -4.461 -3.539 -4.227 1 96.38 363 ALA B CA 1
ATOM 5735 C C . ALA B 1 363 ? -4.941 -2.166 -3.771 1 96.38 363 ALA B C 1
ATOM 5737 O O . ALA B 1 363 ? -4.969 -1.877 -2.572 1 96.38 363 ALA B O 1
ATOM 5738 N N . LEU B 1 364 ? -5.18 -1.311 -4.73 1 97.31 364 LEU B N 1
ATOM 5739 C CA . LEU B 1 364 ? -5.734 0.027 -4.555 1 97.31 364 LEU B CA 1
ATOM 5740 C C . LEU B 1 364 ? -6.941 0.241 -5.461 1 97.31 364 LEU B C 1
ATOM 5742 O O . LEU B 1 364 ? -6.91 -0.122 -6.641 1 97.31 364 LEU B O 1
ATOM 5746 N N . VAL B 1 365 ? -8.008 0.68 -4.902 1 96.75 365 VAL B N 1
ATOM 5747 C CA . VAL B 1 365 ? -9.133 1.267 -5.625 1 96.75 365 VAL B CA 1
ATOM 5748 C C . VAL B 1 365 ? -9.344 2.711 -5.176 1 96.75 365 VAL B C 1
ATOM 5750 O O . VAL B 1 365 ? -9.555 2.973 -3.988 1 96.75 365 VAL B O 1
ATOM 5753 N N . ALA B 1 366 ? -9.258 3.658 -6.137 1 96.69 366 ALA B N 1
ATOM 5754 C CA . ALA B 1 366 ? -9.328 5.035 -5.652 1 96.69 366 ALA B CA 1
ATOM 5755 C C . ALA B 1 366 ? -9.961 5.949 -6.699 1 96.69 366 ALA B C 1
ATOM 5757 O O . ALA B 1 366 ? -9.883 5.676 -7.898 1 96.69 366 ALA B O 1
ATOM 5758 N N . LYS B 1 367 ? -10.602 6.793 -6.215 1 94.31 367 LYS B N 1
ATOM 5759 C CA . LYS B 1 367 ? -11.125 7.961 -6.914 1 94.31 367 LYS B CA 1
ATOM 5760 C C . LYS B 1 367 ? -10.469 9.242 -6.406 1 94.31 367 LYS B C 1
ATOM 5762 O O . LYS B 1 367 ? -10.664 9.625 -5.25 1 94.31 367 LYS B O 1
ATOM 5767 N N . GLU B 1 368 ? -9.711 9.992 -7.285 1 90.88 368 GLU B N 1
ATOM 5768 C CA . GLU B 1 368 ? -8.852 11.078 -6.828 1 90.88 368 GLU B CA 1
ATOM 5769 C C . GLU B 1 368 ? -9.656 12.344 -6.539 1 90.88 368 GLU B C 1
ATOM 5771 O O . GLU B 1 368 ? -9.266 13.164 -5.707 1 90.88 368 GLU B O 1
ATOM 5776 N N . THR B 1 369 ? -10.695 12.578 -7.344 1 90.88 369 THR B N 1
ATOM 5777 C CA . THR B 1 369 ? -11.625 13.688 -7.152 1 90.88 369 THR B CA 1
ATOM 5778 C C . THR B 1 369 ? -13.07 13.219 -7.266 1 90.88 369 THR B C 1
ATOM 5780 O O . THR B 1 369 ? -13.328 12.102 -7.715 1 90.88 369 THR B O 1
ATOM 5783 N N . GLY B 1 370 ? -13.961 14.039 -6.836 1 89.62 370 GLY B N 1
ATOM 5784 C CA . GLY B 1 370 ? -15.375 13.688 -6.898 1 89.62 370 GLY B CA 1
ATOM 5785 C C . GLY B 1 370 ? -15.844 13.391 -8.312 1 89.62 370 GLY B C 1
ATOM 5786 O O . GLY B 1 370 ? -16.781 12.609 -8.5 1 89.62 370 GLY B O 1
ATOM 5787 N N . ASP B 1 371 ? -15.148 13.922 -9.289 1 90.06 371 ASP B N 1
ATOM 5788 C CA . ASP B 1 371 ? -15.625 13.805 -10.672 1 90.06 371 ASP B CA 1
ATOM 5789 C C . ASP B 1 371 ? -14.773 12.805 -11.453 1 90.06 371 ASP B C 1
ATOM 5791 O O . ASP B 1 371 ? -15.055 12.531 -12.625 1 90.06 371 ASP B O 1
ATOM 5795 N N . SER B 1 372 ? -13.805 12.297 -10.852 1 89.88 372 SER B N 1
ATOM 5796 C CA . SER B 1 372 ? -12.914 11.398 -11.578 1 89.88 372 SER B CA 1
ATOM 5797 C C . SER B 1 372 ? -13.438 9.961 -11.547 1 89.88 372 SER B C 1
ATOM 5799 O O . SER B 1 372 ? -14.25 9.609 -10.695 1 89.88 372 SER B O 1
ATOM 5801 N N . ASP B 1 373 ? -12.977 9.141 -12.5 1 92.25 373 ASP B N 1
ATOM 5802 C CA . ASP B 1 373 ? -13.219 7.703 -12.469 1 92.25 373 ASP B CA 1
ATOM 5803 C C . ASP B 1 373 ? -12.336 7.02 -11.422 1 92.25 373 ASP B C 1
ATOM 5805 O O . ASP B 1 373 ? -11.32 7.582 -11 1 92.25 373 ASP B O 1
ATOM 5809 N N . TYR B 1 374 ? -12.82 5.836 -11.062 1 94.5 374 TYR B N 1
ATOM 5810 C CA . TYR B 1 374 ? -11.984 5.023 -10.188 1 94.5 374 TYR B CA 1
ATOM 5811 C C . TYR B 1 374 ? -10.75 4.523 -10.922 1 94.5 374 TYR B C 1
ATOM 5813 O O . TYR B 1 374 ? -10.828 4.152 -12.094 1 94.5 374 TYR B O 1
ATOM 5821 N N . GLN B 1 375 ? -9.656 4.574 -10.281 1 94 375 GLN B N 1
ATOM 5822 C CA . GLN B 1 375 ? -8.477 3.832 -10.711 1 94 375 GLN B CA 1
ATOM 5823 C C . GLN B 1 375 ? -8.273 2.578 -9.859 1 94 375 GLN B C 1
ATOM 5825 O O . GLN B 1 375 ? -8.633 2.555 -8.688 1 94 375 GLN B O 1
ATOM 5830 N N . VAL B 1 376 ? -7.766 1.53 -10.484 1 94.06 376 VAL B N 1
ATOM 5831 C CA . VAL B 1 376 ? -7.527 0.25 -9.828 1 94.06 376 VAL B CA 1
ATOM 5832 C C . VAL B 1 376 ? -6.09 -0.203 -10.086 1 94.06 376 VAL B C 1
ATOM 5834 O O . VAL B 1 376 ? -5.582 -0.08 -11.203 1 94.06 376 VAL B O 1
ATOM 5837 N N . HIS B 1 377 ? -5.441 -0.64 -9.055 1 95.62 377 HIS B N 1
ATOM 5838 C CA . HIS B 1 377 ? -4.117 -1.236 -9.18 1 95.62 377 HIS B CA 1
ATOM 5839 C C . HIS B 1 377 ? -3.973 -2.455 -8.273 1 95.62 377 HIS B C 1
ATOM 5841 O O . HIS B 1 377 ? -4.277 -2.387 -7.082 1 95.62 377 HIS B O 1
ATOM 5847 N N . VAL B 1 378 ? -3.576 -3.521 -8.781 1 93.56 378 VAL B N 1
ATOM 5848 C CA . VAL B 1 378 ? -3.215 -4.711 -8.016 1 93.56 378 VAL B CA 1
ATOM 5849 C C . VAL B 1 378 ? -1.698 -4.875 -8 1 93.56 378 VAL B C 1
ATOM 5851 O O . VAL B 1 378 ? -1.072 -5.02 -9.055 1 93.56 378 VAL B O 1
ATOM 5854 N N . TYR B 1 379 ? -1.131 -4.816 -6.871 1 94.12 379 TYR B N 1
ATOM 5855 C CA . TYR B 1 379 ? 0.319 -4.887 -6.727 1 94.12 379 TYR B CA 1
ATOM 5856 C C . TYR B 1 379 ? 0.847 -6.246 -7.164 1 94.12 379 TYR B C 1
ATOM 5858 O O . TYR B 1 379 ? 0.257 -7.281 -6.84 1 94.12 379 TYR B O 1
ATOM 5866 N N . GLY B 1 380 ? 2.004 -6.191 -7.805 1 82.69 380 GLY B N 1
ATOM 5867 C CA . GLY B 1 380 ? 2.633 -7.414 -8.273 1 82.69 380 GLY B CA 1
ATOM 5868 C C . GLY B 1 380 ? 1.896 -8.062 -9.43 1 82.69 380 GLY B C 1
ATOM 5869 O O . GLY B 1 380 ? 2.25 -9.156 -9.859 1 82.69 380 GLY B O 1
ATOM 5870 N N . GLY B 1 381 ? 0.65 -7.352 -9.742 1 64.25 381 GLY B N 1
ATOM 5871 C CA . GLY B 1 381 ? -0.253 -8.016 -10.672 1 64.25 381 GLY B CA 1
ATOM 5872 C C . GLY B 1 381 ? -0.06 -7.574 -12.109 1 64.25 381 GLY B C 1
ATOM 5873 O O . GLY B 1 381 ? 0.199 -6.398 -12.375 1 64.25 381 GLY B O 1
ATOM 5874 N N . GLU B 1 382 ? 0.694 -7.953 -13.148 1 58.22 382 GLU B N 1
ATOM 5875 C CA . GLU B 1 382 ? 0.658 -7.742 -14.594 1 58.22 382 GLU B CA 1
ATOM 5876 C C . GLU B 1 382 ? -0.278 -8.742 -15.273 1 58.22 382 GLU B C 1
ATOM 5878 O O . GLU B 1 382 ? -0.542 -9.82 -14.734 1 58.22 382 GLU B O 1
#

Solvent-accessible surface area (backbone atoms only — not comparable to full-atom values): 42461 Å² total; per-residue (Å²): 144,83,79,82,82,76,77,79,83,71,83,81,82,72,85,73,85,64,84,73,75,79,76,76,79,76,64,85,70,85,68,83,73,81,78,81,82,75,94,60,78,43,56,40,70,33,63,41,55,94,87,36,44,28,33,53,20,57,68,48,20,67,54,74,33,64,38,67,89,52,54,48,60,90,72,75,51,77,57,31,56,46,40,51,49,49,49,46,53,60,57,39,47,78,78,47,44,46,91,69,26,33,34,34,51,18,80,83,61,49,47,69,61,51,54,43,32,34,30,47,25,40,93,93,33,74,63,18,66,18,56,45,84,74,81,50,80,46,63,87,66,28,61,58,61,43,52,34,35,62,46,50,38,32,30,25,34,74,58,75,79,51,72,42,83,54,30,38,37,34,35,40,31,22,34,32,47,30,77,44,58,87,44,91,94,48,68,77,45,65,27,80,45,52,70,67,55,42,49,55,53,47,53,52,49,49,32,52,50,40,43,58,45,45,73,36,80,91,46,28,73,28,39,39,34,39,36,38,26,39,35,54,53,76,83,51,92,50,40,32,39,51,44,33,34,31,49,16,49,53,71,43,53,44,57,85,54,75,43,79,44,53,48,49,64,45,57,38,72,63,59,90,88,54,73,69,95,45,64,66,62,52,48,27,49,50,53,32,50,55,60,54,47,52,32,38,95,52,54,75,42,72,39,33,43,36,34,25,52,76,87,34,79,55,36,41,38,32,42,38,33,42,75,76,76,51,54,66,56,52,44,31,49,52,35,47,47,49,55,35,44,72,71,37,45,79,71,70,32,25,34,39,36,44,32,19,41,97,87,42,80,42,32,39,41,32,19,81,36,31,84,49,67,74,47,77,47,51,60,96,61,126,131,98,78,79,88,95,90,74,96,75,80,74,91,72,85,81,77,79,73,75,74,77,76,73,79,76,66,84,70,85,68,83,71,82,80,82,81,75,94,59,79,42,54,40,69,32,64,43,55,95,87,36,45,28,32,52,19,58,67,49,19,67,56,74,33,65,38,68,88,51,54,48,59,90,71,74,51,76,56,31,56,45,39,52,49,49,50,46,53,60,57,40,46,79,78,47,44,47,90,66,27,33,33,34,52,18,80,83,61,48,46,69,62,49,54,42,31,35,32,48,25,39,92,93,32,74,64,18,66,19,55,45,84,74,82,49,79,45,63,87,67,28,62,58,61,45,51,35,35,62,46,52,37,32,30,24,35,74,58,77,78,49,72,42,84,54,28,37,37,36,36,40,31,23,34,34,48,30,75,44,58,87,43,91,93,48,66,78,45,65,26,80,43,52,69,67,54,42,49,54,53,47,54,53,48,50,31,52,50,40,43,57,45,45,72,37,79,90,45,29,73,29,40,38,34,41,36,38,26,40,36,56,52,76,83,52,91,53,39,32,38,50,44,33,34,30,49,16,48,55,70,43,54,46,57,86,54,76,42,80,43,54,49,48,63,45,59,38,74,61,61,89,88,54,74,70,93,46,64,65,62,50,48,26,48,50,53,31,51,54,61,54,44,53,31,37,95,52,55,77,42,69,39,32,42,37,35,26,51,74,86,34,79,56,37,40,39,33,42,37,33,40,75,75,77,50,54,66,56,52,42,30,48,50,34,48,48,50,54,36,44,71,70,38,42,77,71,70,31,25,35,40,36,42,32,20,43,96,87,43,80,42,33,40,42,33,20,83,36,31,84,49,68,74,46,76,48,51,61,97,59,125